Protein AF-A0A835CS14-F1 (afdb_monomer_lite)

Secondary structure (DSSP, 8-state):
-PPPEE--GGGS-HHHHHHHHHTT--TTPEEESEEEETTEEEETT-EEEEEESSTTT-EEEEEEEEEEEETTTTEEEEEEEEEEEEEETTTTEEEEEEEEEEEEEE-TTT-SS-------------HHHHHHTS-HHHHHHHHTTPPPPHHHHHHHHHHHHHIIIIIS----HHHHHHHHHHHHHHTHHHHEEEETTTEEEE-HHHHHHHHHHHHHHHHHHHHHHHHHHHHTTS---------S----B-GGGPBTTTSSPPPPSSHHHHHHHHHHHHHHHHHHHTT--TT-HHHHHHHHHTHHHHHHHHHHTTT---HHHHHHSGGGGSHHHHHHHHHHHHT-S-HHHHHHHHHHHHHHHHHHHHHHHHHHHHHHHTTTPPPPTHHHHHHHHHHHHHHHHHHSTT-SHHHHHHHHHHHHHHHT--HHHHHHHHTT--

Structure (mmCIF, N/CA/C/O backbone):
data_AF-A0A835CS14-F1
#
_entry.id   AF-A0A835CS14-F1
#
loop_
_atom_site.group_PDB
_atom_site.id
_atom_site.type_symbol
_atom_site.label_atom_id
_atom_site.label_alt_id
_atom_site.label_comp_id
_atom_site.label_asym_id
_atom_site.label_entity_id
_atom_site.label_seq_id
_atom_site.pdbx_PDB_ins_code
_atom_site.Cartn_x
_atom_site.Cartn_y
_atom_site.Cartn_z
_atom_site.occupancy
_atom_site.B_iso_or_equiv
_atom_site.auth_seq_id
_atom_site.auth_comp_id
_atom_site.auth_asym_id
_atom_site.auth_atom_id
_atom_site.pdbx_PDB_model_num
ATOM 1 N N . MET A 1 1 ? 41.358 -10.115 -3.025 1.00 55.81 1 MET A N 1
ATOM 2 C CA . MET A 1 1 ? 40.328 -11.143 -2.753 1.00 55.81 1 MET A CA 1
ATOM 3 C C . MET A 1 1 ? 40.765 -11.974 -1.555 1.00 55.81 1 MET A C 1
ATOM 5 O O . MET A 1 1 ? 41.964 -12.142 -1.369 1.00 55.81 1 MET A O 1
ATOM 9 N N . LYS A 1 2 ? 39.826 -12.438 -0.719 1.00 61.75 2 LYS A N 1
ATOM 10 C CA . LYS A 1 2 ? 40.115 -13.439 0.327 1.00 61.75 2 LYS A CA 1
ATOM 11 C C . LYS A 1 2 ? 40.507 -14.769 -0.335 1.00 61.75 2 LYS A C 1
ATOM 13 O O . LYS A 1 2 ? 40.178 -14.979 -1.496 1.00 61.75 2 LYS A O 1
ATOM 18 N N . THR A 1 3 ? 41.212 -15.644 0.377 1.00 78.69 3 THR A N 1
ATOM 19 C CA . THR A 1 3 ? 41.602 -16.968 -0.128 1.00 78.69 3 THR A CA 1
ATOM 20 C C . THR A 1 3 ? 40.363 -17.834 -0.380 1.00 78.69 3 THR A C 1
ATOM 22 O O . THR A 1 3 ? 39.597 -18.108 0.545 1.00 78.69 3 THR A O 1
ATOM 25 N N . GLY A 1 4 ? 40.151 -18.231 -1.638 1.00 83.50 4 GLY A N 1
ATOM 26 C CA . GLY A 1 4 ? 39.124 -19.203 -2.015 1.00 83.50 4 GLY A CA 1
ATOM 27 C C . GLY A 1 4 ? 39.519 -20.610 -1.566 1.00 83.50 4 GLY A C 1
ATOM 28 O O . GLY A 1 4 ? 40.706 -20.914 -1.419 1.00 83.50 4 GLY A O 1
ATOM 29 N N . LYS A 1 5 ? 38.535 -21.473 -1.319 1.00 93.06 5 LYS A N 1
ATOM 30 C CA . LYS A 1 5 ? 38.762 -22.906 -1.075 1.00 93.06 5 LYS A CA 1
ATOM 31 C C . LYS A 1 5 ? 38.276 -23.693 -2.281 1.00 93.06 5 LYS A C 1
ATOM 33 O O . LYS A 1 5 ? 37.323 -23.282 -2.929 1.00 93.06 5 LYS A O 1
ATOM 38 N N . TYR A 1 6 ? 38.893 -24.835 -2.568 1.00 90.25 6 TYR A N 1
ATOM 39 C CA . TYR A 1 6 ? 38.366 -25.727 -3.598 1.00 90.25 6 TYR A CA 1
ATOM 40 C C . TYR A 1 6 ? 36.942 -26.147 -3.245 1.00 90.25 6 TYR A C 1
ATOM 42 O O . TYR A 1 6 ? 36.687 -26.630 -2.136 1.00 90.25 6 TYR A O 1
ATOM 50 N N . PHE A 1 7 ? 36.028 -25.941 -4.190 1.00 90.75 7 PHE A N 1
ATOM 51 C CA . PHE A 1 7 ? 34.631 -26.295 -4.025 1.00 90.75 7 PHE A CA 1
ATOM 52 C C . PHE A 1 7 ? 34.489 -27.807 -3.807 1.00 90.75 7 PHE A C 1
ATOM 54 O O . PHE A 1 7 ? 34.993 -28.623 -4.582 1.00 90.75 7 PHE A O 1
ATOM 61 N N . ASN A 1 8 ? 33.775 -28.189 -2.747 1.00 91.75 8 ASN A N 1
ATOM 62 C CA . ASN A 1 8 ? 33.457 -29.581 -2.456 1.00 91.75 8 ASN A CA 1
ATOM 63 C C . ASN A 1 8 ? 31.952 -29.733 -2.241 1.00 91.75 8 ASN A C 1
ATOM 65 O O . ASN A 1 8 ? 31.429 -29.457 -1.159 1.00 91.75 8 ASN A O 1
ATOM 69 N N . ALA A 1 9 ? 31.267 -30.247 -3.265 1.00 90.06 9 ALA A N 1
ATOM 70 C CA . ALA A 1 9 ? 29.826 -30.472 -3.235 1.00 90.06 9 ALA A CA 1
ATOM 71 C C . ALA A 1 9 ? 29.378 -31.336 -2.042 1.00 90.06 9 ALA A C 1
ATOM 73 O O . ALA A 1 9 ? 28.234 -31.231 -1.607 1.00 90.06 9 ALA A O 1
ATOM 74 N N . ASN A 1 10 ? 30.253 -32.171 -1.466 1.00 90.38 10 ASN A N 1
ATOM 75 C CA . ASN A 1 10 ? 29.872 -33.049 -0.363 1.00 90.38 10 ASN A CA 1
ATOM 76 C C . ASN A 1 10 ? 29.475 -32.322 0.926 1.00 90.38 10 ASN A C 1
ATOM 78 O O . ASN A 1 10 ? 28.762 -32.926 1.728 1.00 90.38 10 ASN A O 1
ATOM 82 N N . ASN A 1 11 ? 29.858 -31.053 1.074 1.00 91.44 11 ASN A N 1
ATOM 83 C CA . ASN A 1 11 ? 29.592 -30.239 2.259 1.00 91.44 11 ASN A CA 1
ATOM 84 C C . ASN A 1 11 ? 28.156 -29.693 2.342 1.00 91.44 11 ASN A C 1
ATOM 86 O O . ASN A 1 11 ? 27.781 -29.149 3.378 1.00 91.44 11 ASN A O 1
ATOM 90 N N . TYR A 1 12 ? 27.355 -29.823 1.281 1.00 92.75 12 TYR A N 1
ATOM 91 C CA . TYR A 1 12 ? 26.005 -29.252 1.215 1.00 92.75 12 TYR A CA 1
ATOM 92 C C . TYR A 1 12 ? 24.905 -30.297 1.396 1.00 92.75 12 TYR A C 1
ATOM 94 O O . TYR A 1 12 ? 25.159 -31.500 1.374 1.00 92.75 12 TYR A O 1
ATOM 102 N N . ASP A 1 13 ? 23.660 -29.853 1.559 1.00 93.38 13 ASP A N 1
ATOM 103 C CA . ASP A 1 13 ? 22.510 -30.753 1.579 1.00 93.38 13 ASP A CA 1
ATOM 104 C C . ASP A 1 13 ? 22.240 -31.390 0.200 1.00 93.38 13 ASP A C 1
ATOM 106 O O . ASP A 1 13 ? 22.765 -30.984 -0.840 1.00 93.38 13 ASP A O 1
ATOM 110 N N . SER A 1 14 ? 21.404 -32.431 0.187 1.00 92.69 14 SER A N 1
ATOM 111 C CA . SER A 1 14 ? 21.110 -33.202 -1.028 1.00 92.69 14 SER A CA 1
ATOM 112 C C . SER A 1 14 ? 20.445 -32.397 -2.156 1.00 92.69 14 SER A C 1
ATOM 114 O O . SER A 1 14 ? 20.657 -32.718 -3.328 1.00 92.69 14 SER A O 1
ATOM 116 N N . LEU A 1 15 ? 19.663 -31.360 -1.834 1.00 89.56 15 LEU A N 1
ATOM 117 C CA . LEU A 1 15 ? 18.958 -30.553 -2.830 1.00 89.56 15 LEU A CA 1
ATOM 118 C C . LEU A 1 15 ? 19.928 -29.591 -3.513 1.00 89.56 15 LEU A C 1
ATOM 120 O O . LEU A 1 15 ? 19.953 -29.521 -4.744 1.00 89.56 15 LEU A O 1
ATOM 124 N N . LEU A 1 16 ? 20.776 -28.923 -2.731 1.00 91.06 16 LEU A N 1
ATOM 125 C CA . LEU A 1 16 ? 21.814 -28.041 -3.247 1.00 91.06 16 LEU A CA 1
ATOM 126 C C . LEU A 1 16 ? 22.858 -28.828 -4.055 1.00 91.06 16 LEU A C 1
ATOM 128 O O . LEU A 1 16 ? 23.212 -28.408 -5.155 1.00 91.06 16 LEU A O 1
ATOM 132 N N . LYS A 1 17 ? 23.262 -30.028 -3.603 1.00 93.00 17 LYS A N 1
ATOM 133 C CA . LYS A 1 17 ? 24.115 -30.939 -4.397 1.00 93.00 17 LYS A CA 1
ATOM 134 C C . LYS A 1 17 ? 23.519 -31.245 -5.768 1.00 93.00 17 LYS A C 1
ATOM 136 O O . LYS A 1 17 ? 24.225 -31.190 -6.773 1.00 93.00 17 LYS A O 1
ATOM 141 N N . LYS A 1 18 ? 22.220 -31.556 -5.822 1.00 91.31 18 LYS A N 1
ATOM 142 C CA . LYS A 1 18 ? 21.520 -31.846 -7.081 1.00 91.31 18 LYS A CA 1
ATOM 143 C C . LYS A 1 18 ? 21.474 -30.620 -7.994 1.00 91.31 18 LYS A C 1
ATOM 145 O O . LYS A 1 18 ? 21.677 -30.757 -9.197 1.00 91.31 18 LYS A O 1
ATOM 150 N N . ALA A 1 19 ? 21.243 -29.432 -7.436 1.00 89.75 19 ALA A N 1
ATOM 151 C CA . ALA A 1 19 ? 21.270 -28.184 -8.193 1.00 89.75 19 ALA A CA 1
ATOM 152 C C . ALA A 1 19 ? 22.665 -27.903 -8.784 1.00 89.75 19 ALA A C 1
ATOM 154 O O . ALA A 1 19 ? 22.772 -27.626 -9.976 1.00 89.75 19 ALA A O 1
ATOM 155 N N . LEU A 1 20 ? 23.724 -28.052 -7.980 1.00 91.25 20 LEU A N 1
ATOM 156 C CA . LEU A 1 20 ? 25.127 -27.885 -8.390 1.00 91.25 20 LEU A CA 1
ATOM 157 C C . LEU A 1 20 ? 25.523 -28.865 -9.504 1.00 91.25 20 LEU A C 1
ATOM 159 O O . LEU A 1 20 ? 26.150 -28.462 -10.483 1.00 91.25 20 LEU A O 1
ATOM 163 N N . ALA A 1 21 ? 25.093 -30.125 -9.401 1.00 89.38 21 ALA A N 1
ATOM 164 C CA . ALA A 1 21 ? 25.312 -31.128 -10.441 1.00 89.38 21 ALA A CA 1
ATOM 165 C C . ALA A 1 21 ? 24.578 -30.786 -11.750 1.00 89.38 21 ALA A C 1
ATOM 167 O O . ALA A 1 21 ? 25.162 -30.890 -12.828 1.00 89.38 21 ALA A O 1
ATOM 168 N N . ASN A 1 22 ? 23.322 -30.334 -11.669 1.00 87.38 22 ASN A N 1
ATOM 169 C CA . ASN A 1 22 ? 22.537 -29.944 -12.846 1.00 87.38 22 ASN A CA 1
ATOM 170 C C . ASN A 1 22 ? 23.137 -28.740 -13.586 1.00 87.38 22 ASN A C 1
ATOM 172 O O . ASN A 1 22 ? 23.035 -28.667 -14.807 1.00 87.38 22 ASN A O 1
ATOM 176 N N . ALA A 1 23 ? 23.765 -27.814 -12.861 1.00 84.44 23 ALA A N 1
ATOM 177 C CA . ALA A 1 23 ? 24.452 -26.661 -13.437 1.00 84.44 23 ALA A CA 1
ATOM 178 C C . ALA A 1 23 ? 25.873 -26.970 -13.934 1.00 84.44 23 ALA A C 1
ATOM 180 O O . ALA A 1 23 ? 26.571 -26.056 -14.364 1.00 84.44 23 ALA A O 1
ATOM 181 N N . GLN A 1 24 ? 26.301 -28.238 -13.875 1.00 90.38 24 GLN A N 1
ATOM 182 C CA . GLN A 1 24 ? 27.620 -28.690 -14.325 1.00 90.38 24 GLN A CA 1
ATOM 183 C C . GLN A 1 24 ? 28.781 -27.938 -13.653 1.00 90.38 24 GLN A C 1
ATOM 185 O O . GLN A 1 24 ? 29.831 -27.729 -14.259 1.00 90.38 24 GLN A O 1
ATOM 190 N N . VAL A 1 25 ? 28.612 -27.545 -12.384 1.00 88.25 25 VAL A N 1
ATOM 191 C CA . VAL A 1 25 ? 29.690 -26.920 -11.609 1.00 88.25 25 VAL A CA 1
ATOM 192 C C . VAL A 1 25 ? 30.815 -27.938 -11.437 1.00 88.25 25 VAL A C 1
ATOM 194 O O . VAL A 1 25 ? 30.657 -28.954 -10.757 1.00 88.25 25 VAL A O 1
ATOM 197 N N . SER A 1 26 ? 31.951 -27.675 -12.080 1.00 87.19 26 SER A N 1
ATOM 198 C CA . SER A 1 26 ? 33.126 -28.539 -12.010 1.00 87.19 26 SER A CA 1
ATOM 199 C C . SER A 1 26 ? 33.902 -28.320 -10.708 1.00 87.19 26 SER A C 1
ATOM 201 O O . SER A 1 26 ? 33.758 -27.305 -10.026 1.00 87.19 26 SER A O 1
ATOM 203 N N . SER A 1 27 ? 34.793 -29.254 -10.374 1.00 86.94 27 SER A N 1
ATOM 204 C CA . SER A 1 27 ? 35.719 -29.116 -9.242 1.00 86.94 27 SER A CA 1
ATOM 205 C C . SER A 1 27 ? 36.772 -28.013 -9.428 1.00 86.94 27 SER A C 1
ATOM 207 O O . SER A 1 27 ? 37.575 -27.796 -8.526 1.00 86.94 27 SER A O 1
ATOM 209 N N . LEU A 1 28 ? 36.804 -27.349 -10.592 1.00 88.75 28 LEU A N 1
ATOM 210 C CA . LEU A 1 28 ? 37.708 -26.230 -10.877 1.00 88.75 28 LEU A CA 1
ATOM 211 C C . LEU A 1 28 ? 37.205 -24.907 -10.288 1.00 88.75 28 LEU A C 1
ATOM 213 O O . LEU A 1 28 ? 37.967 -23.948 -10.218 1.00 88.75 28 LEU A O 1
ATOM 217 N N . TYR A 1 29 ? 35.942 -24.845 -9.859 1.00 93.44 29 TYR A N 1
ATOM 218 C CA . TYR A 1 29 ? 35.426 -23.670 -9.173 1.00 93.44 29 TYR A CA 1
ATOM 219 C C . TYR A 1 29 ? 36.038 -23.546 -7.771 1.00 93.44 29 TYR A C 1
ATOM 221 O O . TYR A 1 29 ? 36.139 -24.510 -7.006 1.00 93.44 29 TYR A O 1
ATOM 229 N N . LEU A 1 30 ? 36.409 -22.321 -7.418 1.00 94.81 30 LEU A N 1
ATOM 230 C CA . LEU A 1 30 ? 36.797 -21.931 -6.073 1.00 94.81 30 LEU A CA 1
ATOM 231 C C . LEU A 1 30 ? 35.585 -21.328 -5.360 1.00 94.81 30 LEU A C 1
ATOM 233 O O . LEU A 1 30 ? 34.886 -20.473 -5.902 1.00 94.81 30 LEU A O 1
ATOM 237 N N . GLU A 1 31 ? 35.336 -21.779 -4.138 1.00 95.38 31 GLU A N 1
ATOM 238 C CA . GLU A 1 31 ? 34.296 -21.264 -3.258 1.00 95.38 31 GLU A CA 1
ATOM 239 C C . GLU A 1 31 ? 34.829 -20.097 -2.421 1.00 95.38 31 GLU A C 1
ATOM 241 O O . GLU A 1 31 ? 35.908 -20.173 -1.817 1.00 95.38 31 GLU A O 1
ATOM 246 N N . TYR A 1 32 ? 34.036 -19.028 -2.347 1.00 94.94 32 TYR A N 1
ATOM 247 C CA . TYR A 1 32 ? 34.332 -17.834 -1.566 1.00 94.94 32 TYR A CA 1
ATOM 248 C C . TYR A 1 32 ? 33.208 -17.545 -0.573 1.00 94.94 32 TYR A C 1
ATOM 250 O O . TYR A 1 32 ? 32.029 -17.680 -0.878 1.00 94.94 32 TYR A O 1
ATOM 258 N N . ASN A 1 33 ? 33.567 -17.044 0.609 1.00 92.94 33 ASN A N 1
ATOM 259 C CA . ASN A 1 33 ? 32.577 -16.539 1.568 1.00 92.94 33 ASN A CA 1
ATOM 260 C C . ASN A 1 33 ? 32.047 -15.146 1.179 1.00 92.94 33 ASN A C 1
ATOM 262 O O . ASN A 1 33 ? 31.011 -14.712 1.681 1.00 92.94 33 ASN A O 1
ATOM 266 N N . GLU A 1 34 ? 32.800 -14.417 0.351 1.00 93.56 34 GLU A N 1
ATOM 267 C CA . GLU A 1 34 ? 32.541 -13.030 -0.030 1.00 93.56 34 GLU A CA 1
ATOM 268 C C . GLU A 1 34 ? 33.172 -12.727 -1.397 1.00 93.56 34 GLU A C 1
ATOM 270 O O . GLU A 1 34 ? 34.352 -13.029 -1.600 1.00 93.56 34 GLU A O 1
ATOM 275 N N . ILE A 1 35 ? 32.419 -12.098 -2.303 1.00 89.50 35 ILE A N 1
ATOM 276 C CA . ILE A 1 35 ? 32.904 -11.608 -3.604 1.00 89.50 35 ILE A CA 1
ATOM 277 C C . ILE A 1 35 ? 32.559 -10.120 -3.736 1.00 89.50 35 ILE A C 1
ATOM 279 O O . ILE A 1 35 ? 31.466 -9.690 -3.372 1.00 89.50 35 ILE A O 1
ATOM 283 N N . LEU A 1 36 ? 33.499 -9.328 -4.260 1.00 87.19 36 LEU A N 1
ATOM 284 C CA . LEU A 1 36 ? 33.309 -7.906 -4.544 1.00 87.19 36 LEU A CA 1
ATOM 285 C C . LEU A 1 36 ? 33.027 -7.716 -6.036 1.00 87.19 36 LEU A C 1
ATOM 287 O O . LEU A 1 36 ? 33.868 -8.060 -6.863 1.00 87.19 36 LEU A O 1
ATOM 291 N N . ILE A 1 37 ? 31.879 -7.138 -6.381 1.00 81.56 37 ILE A N 1
ATOM 292 C CA . ILE A 1 37 ? 31.452 -6.948 -7.772 1.00 81.56 37 ILE A CA 1
ATOM 293 C C . ILE A 1 37 ? 31.022 -5.501 -7.946 1.00 81.56 37 ILE A C 1
ATOM 295 O O . ILE A 1 37 ? 30.124 -5.025 -7.254 1.00 81.56 37 ILE A O 1
ATOM 299 N N . LYS A 1 38 ? 31.701 -4.777 -8.844 1.00 82.00 38 LYS A N 1
ATOM 300 C CA . LYS A 1 38 ? 31.489 -3.333 -9.073 1.00 82.00 38 LYS A CA 1
ATOM 301 C C . LYS A 1 38 ? 31.509 -2.506 -7.771 1.00 82.00 38 LYS A C 1
ATOM 303 O O . LYS A 1 38 ? 30.752 -1.555 -7.616 1.00 82.00 38 LYS A O 1
ATOM 308 N N . GLY A 1 39 ? 32.363 -2.889 -6.819 1.00 84.00 39 GLY A N 1
ATOM 309 C CA . GLY A 1 39 ? 32.495 -2.221 -5.519 1.00 84.00 39 GLY A CA 1
ATOM 310 C C . GLY A 1 39 ? 31.443 -2.603 -4.471 1.00 84.00 39 GLY A C 1
ATOM 311 O O . GLY A 1 39 ? 31.535 -2.132 -3.341 1.00 84.00 39 GLY A O 1
ATOM 312 N N . ILE A 1 40 ? 30.485 -3.475 -4.800 1.00 84.06 40 ILE A N 1
ATOM 313 C CA . ILE A 1 40 ? 29.498 -4.005 -3.853 1.00 84.06 40 ILE A CA 1
ATOM 314 C C . ILE A 1 40 ? 29.974 -5.366 -3.356 1.00 84.06 40 ILE A C 1
ATOM 316 O O . ILE A 1 40 ? 30.354 -6.225 -4.153 1.00 84.06 40 ILE A O 1
ATOM 320 N N . SER A 1 41 ? 29.978 -5.552 -2.037 1.00 90.19 41 SER A N 1
ATOM 321 C CA . SER A 1 41 ? 30.357 -6.824 -1.426 1.00 90.19 41 SER A CA 1
ATOM 322 C C . SER A 1 41 ? 29.138 -7.713 -1.237 1.00 90.19 41 SER A C 1
ATOM 324 O O . SER A 1 41 ? 28.148 -7.273 -0.657 1.00 90.19 41 SER A O 1
ATOM 326 N N . TYR A 1 42 ? 29.234 -8.954 -1.702 1.00 90.25 42 TYR A N 1
ATOM 327 C CA . TYR A 1 42 ? 28.202 -9.975 -1.566 1.00 90.25 42 TYR A CA 1
ATOM 328 C C . TYR A 1 42 ? 28.748 -11.138 -0.755 1.00 90.25 42 TYR A C 1
ATOM 330 O O . TYR A 1 42 ? 29.817 -11.663 -1.073 1.00 90.25 42 TYR A O 1
ATOM 338 N N . ARG A 1 43 ? 28.021 -11.548 0.281 1.00 93.81 43 ARG A N 1
ATOM 339 C CA . ARG A 1 43 ? 28.403 -12.618 1.204 1.00 93.81 43 ARG A CA 1
ATOM 340 C C . ARG A 1 43 ? 27.411 -13.763 1.164 1.00 93.81 43 ARG A C 1
ATOM 342 O O . ARG A 1 43 ? 26.222 -13.589 0.908 1.00 93.81 43 ARG A O 1
ATOM 349 N N . GLN A 1 44 ? 27.903 -14.953 1.480 1.00 93.19 44 GLN A N 1
ATOM 350 C CA . GLN A 1 44 ? 27.029 -16.086 1.748 1.00 93.19 44 GLN A CA 1
ATOM 351 C C . GLN A 1 44 ? 26.040 -15.731 2.871 1.00 93.19 44 GLN A C 1
ATOM 353 O O . GLN A 1 44 ? 26.433 -15.250 3.933 1.00 93.19 44 GLN A O 1
ATOM 358 N N . GLY A 1 45 ? 24.754 -15.972 2.629 1.00 90.44 45 GLY A N 1
ATOM 359 C CA . GLY A 1 45 ? 23.653 -15.619 3.519 1.00 90.44 45 GLY A CA 1
ATOM 360 C C . GLY A 1 45 ? 22.951 -14.301 3.188 1.00 90.44 45 GLY A C 1
ATOM 361 O O . GLY A 1 45 ? 21.834 -14.113 3.671 1.00 90.44 45 GLY A O 1
ATOM 362 N N . ASP A 1 46 ? 23.540 -13.439 2.354 1.00 89.81 46 ASP A N 1
ATOM 363 C CA . ASP A 1 46 ? 22.896 -12.193 1.935 1.00 89.81 46 ASP A CA 1
ATOM 364 C C . ASP A 1 46 ? 21.637 -12.472 1.103 1.00 89.81 46 ASP A C 1
ATOM 366 O O . ASP A 1 46 ? 21.540 -13.472 0.384 1.00 89.81 46 ASP A O 1
ATOM 370 N N . ALA A 1 47 ? 20.663 -11.567 1.198 1.00 88.88 47 ALA A N 1
ATOM 371 C CA . ALA A 1 47 ? 19.448 -11.600 0.396 1.00 88.88 47 ALA A CA 1
ATOM 372 C C . ALA A 1 47 ? 19.598 -10.732 -0.861 1.00 88.88 47 ALA A C 1
ATOM 374 O O . ALA A 1 47 ? 20.190 -9.654 -0.833 1.00 88.88 47 ALA A O 1
ATOM 375 N N . LEU A 1 48 ? 19.013 -11.192 -1.961 1.00 87.25 48 LEU A N 1
ATOM 376 C CA . LEU A 1 48 ? 19.082 -10.585 -3.283 1.00 87.25 48 LEU A CA 1
ATOM 377 C C . LEU A 1 48 ? 17.705 -10.583 -3.934 1.00 87.25 48 LEU A C 1
ATOM 379 O O . LEU A 1 48 ? 16.911 -11.497 -3.728 1.00 87.25 48 LEU A O 1
ATOM 383 N N . ILE A 1 49 ? 17.441 -9.607 -4.794 1.00 84.69 49 ILE A N 1
ATOM 384 C CA . ILE A 1 49 ? 16.282 -9.660 -5.689 1.00 84.69 49 ILE A CA 1
ATOM 385 C C . ILE A 1 49 ? 16.707 -10.431 -6.941 1.00 84.69 49 ILE A C 1
ATOM 387 O O . ILE A 1 49 ? 17.568 -9.970 -7.682 1.00 84.69 49 ILE A O 1
ATOM 391 N N . VAL A 1 50 ? 16.124 -11.611 -7.155 1.00 83.75 50 VAL A N 1
ATOM 392 C CA . VAL A 1 50 ? 16.504 -12.542 -8.236 1.00 83.75 50 VAL A CA 1
ATOM 393 C C . VAL A 1 50 ? 15.782 -12.205 -9.528 1.00 83.75 50 VAL A C 1
ATOM 395 O O . VAL A 1 50 ? 16.385 -12.131 -10.592 1.00 83.75 50 VAL A O 1
ATOM 398 N N . SER A 1 51 ? 14.475 -11.976 -9.438 1.00 79.12 51 SER A N 1
ATOM 399 C CA . SER A 1 51 ? 13.665 -11.577 -10.580 1.00 79.12 51 SER A CA 1
ATOM 400 C C . SER A 1 51 ? 12.507 -10.726 -10.119 1.00 79.12 51 SER A C 1
ATOM 402 O O . SER A 1 51 ? 12.039 -10.836 -8.983 1.00 79.12 51 SER A O 1
ATOM 404 N N . HIS A 1 52 ? 11.999 -9.925 -11.034 1.00 70.75 52 HIS A N 1
ATOM 405 C CA . HIS A 1 52 ? 10.927 -9.009 -10.749 1.00 70.75 52 HIS A CA 1
ATOM 406 C C . HIS A 1 52 ? 10.076 -8.873 -12.010 1.00 70.75 52 HIS A C 1
ATOM 408 O O . HIS A 1 52 ? 10.513 -8.310 -13.011 1.00 70.75 52 HIS A O 1
ATOM 414 N N . GLU A 1 53 ? 8.911 -9.520 -11.988 1.00 59.41 53 GLU A N 1
ATOM 415 C CA . GLU A 1 53 ? 8.027 -9.590 -13.159 1.00 59.41 53 GLU A CA 1
ATOM 416 C C . GLU A 1 53 ? 7.090 -8.369 -13.209 1.00 59.41 53 GLU A C 1
ATOM 418 O O . GLU A 1 53 ? 6.818 -7.865 -14.294 1.00 59.41 53 GLU A O 1
ATOM 423 N N . ASP A 1 54 ? 6.716 -7.809 -12.046 1.00 57.06 54 ASP A N 1
ATOM 424 C CA . ASP A 1 54 ? 5.878 -6.610 -11.915 1.00 57.06 54 ASP A CA 1
ATOM 425 C C . ASP A 1 54 ? 6.227 -5.793 -10.652 1.00 57.06 54 ASP A C 1
ATOM 427 O O . ASP A 1 54 ? 6.292 -6.346 -9.552 1.00 57.06 54 ASP A O 1
ATOM 431 N N . TYR A 1 55 ? 6.373 -4.457 -10.788 1.00 50.12 55 TYR A N 1
ATOM 432 C CA . TYR A 1 55 ? 6.822 -3.467 -9.761 1.00 50.12 55 TYR A CA 1
ATOM 433 C C . TYR A 1 55 ? 6.148 -3.476 -8.404 1.00 50.12 55 TYR A C 1
ATOM 435 O O . TYR A 1 55 ? 6.647 -2.811 -7.498 1.00 50.12 55 TYR A O 1
ATOM 443 N N . GLN A 1 56 ? 5.089 -4.251 -8.226 1.00 54.56 56 GLN A N 1
ATOM 444 C CA . GLN A 1 56 ? 4.302 -4.211 -7.006 1.00 54.56 56 GLN A CA 1
ATOM 445 C C . GLN A 1 56 ? 3.917 -5.582 -6.445 1.00 54.56 56 GLN A C 1
ATOM 447 O O . GLN A 1 56 ? 3.506 -5.622 -5.289 1.00 54.56 56 GLN A O 1
ATOM 452 N N . TYR A 1 57 ? 4.071 -6.686 -7.190 1.00 55.00 57 TYR A N 1
ATOM 453 C CA . TYR A 1 57 ? 3.366 -7.927 -6.835 1.00 55.00 57 TYR A CA 1
ATOM 454 C C . TYR A 1 57 ? 4.248 -9.171 -6.768 1.00 55.00 57 TYR A C 1
ATOM 456 O O . TYR A 1 57 ? 4.158 -9.902 -5.788 1.00 55.00 57 TYR A O 1
ATOM 464 N N . ASN A 1 58 ? 5.151 -9.369 -7.734 1.00 64.62 58 ASN A N 1
ATOM 465 C CA . ASN A 1 58 ? 5.892 -10.626 -7.877 1.00 64.62 58 ASN A CA 1
ATOM 466 C C . ASN A 1 58 ? 7.402 -10.379 -7.863 1.00 64.62 58 ASN A C 1
ATOM 468 O O . ASN A 1 58 ? 8.081 -10.438 -8.893 1.00 64.62 58 ASN A O 1
ATOM 472 N N . ILE A 1 59 ? 7.926 -10.073 -6.675 1.00 75.81 59 ILE A N 1
ATOM 473 C CA . ILE A 1 59 ? 9.371 -10.038 -6.437 1.00 75.81 59 ILE A CA 1
ATOM 474 C C . ILE A 1 59 ? 9.800 -11.446 -6.029 1.00 75.81 59 ILE A C 1
ATOM 476 O O . ILE A 1 59 ? 9.221 -12.033 -5.119 1.00 75.81 59 ILE A O 1
ATOM 480 N N . LYS A 1 60 ? 10.821 -12.001 -6.676 1.00 82.19 60 LYS A N 1
ATOM 481 C CA . LYS A 1 60 ? 11.485 -13.211 -6.184 1.00 82.19 60 LYS A CA 1
ATOM 482 C C . LYS A 1 60 ? 12.726 -12.782 -5.427 1.00 82.19 60 LYS A C 1
ATOM 484 O O . LYS A 1 60 ? 13.584 -12.096 -5.987 1.00 82.19 60 LYS A O 1
ATOM 489 N N . VAL A 1 61 ? 12.801 -13.159 -4.158 1.00 87.81 61 VAL A N 1
ATOM 490 C CA . VAL A 1 61 ? 13.959 -12.887 -3.306 1.00 87.81 61 VAL A CA 1
ATOM 491 C C . VAL A 1 61 ? 14.736 -14.182 -3.153 1.00 87.81 61 VAL A C 1
ATOM 493 O O . VAL A 1 61 ? 14.156 -15.241 -2.929 1.00 87.81 61 VAL A O 1
ATOM 496 N N . GLY A 1 62 ? 16.047 -14.100 -3.323 1.00 90.38 62 GLY A N 1
ATOM 497 C CA . GLY A 1 62 ? 16.965 -15.218 -3.219 1.00 90.38 62 GLY A CA 1
ATOM 498 C C . GLY A 1 62 ? 17.952 -15.000 -2.090 1.00 90.38 62 GLY A C 1
ATOM 499 O O . GLY A 1 62 ? 18.443 -13.890 -1.914 1.00 90.38 62 GLY A O 1
ATOM 500 N N . LYS A 1 63 ? 18.271 -16.050 -1.341 1.00 93.25 63 LYS A N 1
ATOM 501 C CA . LYS A 1 63 ? 19.369 -16.037 -0.370 1.00 93.25 63 LYS A CA 1
ATOM 502 C C . LYS A 1 63 ? 20.614 -16.646 -1.004 1.00 93.25 63 LYS A C 1
ATOM 504 O O . LYS A 1 63 ? 20.530 -17.740 -1.555 1.00 93.25 63 LYS A O 1
ATOM 509 N N . ILE A 1 64 ? 21.763 -15.975 -0.926 1.00 94.25 64 ILE A N 1
ATOM 510 C CA . ILE A 1 64 ? 23.033 -16.503 -1.441 1.00 94.25 64 ILE A CA 1
ATOM 511 C C . ILE A 1 64 ? 23.449 -17.707 -0.604 1.00 94.25 64 ILE A C 1
ATOM 513 O O . ILE A 1 64 ? 23.759 -17.571 0.578 1.00 94.25 64 ILE A O 1
ATOM 517 N N . MET A 1 65 ? 23.502 -18.879 -1.225 1.00 95.69 65 MET A N 1
ATOM 518 C CA . MET A 1 65 ? 23.926 -20.109 -0.563 1.00 95.69 65 MET A CA 1
ATOM 519 C C . MET A 1 65 ? 25.377 -20.444 -0.850 1.00 95.69 65 MET A C 1
ATOM 521 O O . MET A 1 65 ? 26.056 -20.930 0.047 1.00 95.69 65 MET A O 1
ATOM 525 N N . VAL A 1 66 ? 25.855 -20.181 -2.067 1.00 95.38 66 VAL A N 1
ATOM 526 C CA . VAL A 1 66 ? 27.242 -20.445 -2.469 1.00 95.38 66 VAL A CA 1
ATOM 527 C C . VAL A 1 66 ? 27.692 -19.379 -3.461 1.00 95.38 66 VAL A C 1
ATOM 529 O O . VAL A 1 66 ? 26.936 -19.020 -4.365 1.00 95.38 66 VAL A O 1
ATOM 532 N N . LEU A 1 67 ? 28.922 -18.895 -3.301 1.00 95.44 67 LEU A N 1
ATOM 533 C CA . LEU A 1 67 ? 29.597 -18.024 -4.259 1.00 95.44 67 LEU A CA 1
ATOM 534 C C . LEU A 1 67 ? 30.789 -18.777 -4.842 1.00 95.44 67 LEU A C 1
ATOM 536 O O . LEU A 1 67 ? 31.658 -19.244 -4.105 1.00 95.44 67 LEU A O 1
ATOM 540 N N . LEU A 1 68 ? 30.809 -18.899 -6.161 1.00 94.94 68 LEU A N 1
ATOM 541 C CA . LEU A 1 68 ? 31.777 -19.687 -6.905 1.00 94.94 68 LEU A CA 1
ATOM 542 C C . LEU A 1 68 ? 32.482 -18.804 -7.930 1.00 94.94 68 LEU A C 1
ATOM 544 O O . LEU A 1 68 ? 31.849 -17.957 -8.557 1.00 94.94 68 LEU A O 1
ATOM 548 N N . TYR A 1 69 ? 33.773 -19.031 -8.135 1.00 93.94 69 TYR A N 1
ATOM 549 C CA . TYR A 1 69 ? 34.544 -18.388 -9.194 1.00 93.94 69 TYR A CA 1
ATOM 550 C C . TYR A 1 69 ? 35.379 -19.421 -9.946 1.00 93.94 69 TYR A C 1
ATOM 552 O O . TYR A 1 69 ? 36.049 -20.251 -9.331 1.00 93.94 69 TYR A O 1
ATOM 560 N N . ASN A 1 70 ? 35.318 -19.382 -11.271 1.00 93.19 70 ASN A N 1
ATOM 561 C CA . ASN A 1 70 ? 36.143 -20.187 -12.158 1.00 93.19 70 ASN A CA 1
ATOM 562 C C . ASN A 1 70 ? 37.216 -19.295 -12.780 1.00 93.19 70 ASN A C 1
ATOM 564 O O . ASN A 1 70 ? 36.910 -18.477 -13.645 1.00 93.19 70 ASN A O 1
ATOM 568 N N . GLU A 1 71 ? 38.466 -19.488 -12.359 1.00 90.00 71 GLU A N 1
ATOM 569 C CA . GLU A 1 71 ? 39.621 -18.725 -12.850 1.00 90.00 71 GLU A CA 1
ATOM 570 C C . GLU A 1 71 ? 39.869 -18.920 -14.352 1.00 90.00 71 GLU A C 1
ATOM 572 O O . GLU A 1 71 ? 40.351 -18.012 -15.019 1.00 90.00 71 GLU A O 1
ATOM 577 N N . THR A 1 72 ? 39.533 -20.092 -14.904 1.00 90.88 72 THR A N 1
ATOM 578 C CA . THR A 1 72 ? 39.787 -20.400 -16.323 1.00 90.88 72 THR A CA 1
ATOM 579 C C . THR A 1 72 ? 38.803 -19.680 -17.244 1.00 90.88 72 THR A C 1
ATOM 581 O O . THR A 1 72 ? 39.168 -19.268 -18.340 1.00 90.88 72 THR A O 1
ATOM 584 N N . GLU A 1 73 ? 37.554 -19.533 -16.799 1.00 90.50 73 GLU A N 1
ATOM 585 C CA . GLU A 1 73 ? 36.473 -18.886 -17.557 1.00 90.50 73 GLU A CA 1
ATOM 586 C C . GLU A 1 73 ? 36.270 -17.413 -17.166 1.00 90.50 73 GLU A C 1
ATOM 588 O O . GLU A 1 73 ? 35.395 -16.758 -17.724 1.00 90.50 73 GLU A O 1
ATOM 593 N N . ASP A 1 74 ? 37.031 -16.915 -16.184 1.00 89.88 74 ASP A N 1
ATOM 594 C CA . ASP A 1 74 ? 36.809 -15.636 -15.492 1.00 89.88 74 ASP A CA 1
ATOM 595 C C . ASP A 1 74 ? 35.347 -15.449 -15.044 1.00 89.88 74 ASP A C 1
ATOM 597 O O . ASP A 1 74 ? 34.745 -14.379 -15.154 1.00 89.88 74 ASP A O 1
ATOM 601 N N . LYS A 1 75 ? 34.739 -16.537 -14.549 1.00 90.38 75 LYS A N 1
ATOM 602 C CA . LYS A 1 75 ? 33.297 -16.609 -14.308 1.00 90.38 75 LYS A CA 1
ATOM 603 C C . LYS A 1 75 ? 32.940 -16.677 -12.832 1.00 90.38 75 LYS A C 1
ATOM 605 O O . LYS A 1 75 ? 33.236 -17.663 -12.165 1.00 90.38 75 LYS A O 1
ATOM 610 N N . SER A 1 76 ? 32.241 -15.658 -12.332 1.00 90.62 76 SER A N 1
ATOM 611 C CA . SER A 1 76 ? 31.630 -15.628 -10.997 1.00 90.62 76 SER A CA 1
ATOM 612 C C . SER A 1 76 ? 30.166 -16.062 -11.053 1.00 90.62 76 SER A C 1
ATOM 614 O O . SER A 1 76 ? 29.360 -15.450 -11.752 1.00 90.62 76 SER A O 1
ATOM 616 N N . VAL A 1 77 ? 29.803 -17.082 -10.280 1.00 91.75 77 VAL A N 1
ATOM 617 C CA . VAL A 1 77 ? 28.446 -17.633 -10.207 1.00 91.75 77 VAL A CA 1
ATOM 618 C C . VAL A 1 77 ? 27.974 -17.649 -8.760 1.00 91.75 77 VAL A C 1
ATOM 620 O O . VAL A 1 77 ? 28.689 -18.086 -7.861 1.00 91.75 77 VAL A O 1
ATOM 623 N N . ALA A 1 78 ? 26.742 -17.211 -8.534 1.00 93.00 78 ALA A N 1
ATOM 624 C CA . ALA A 1 78 ? 26.075 -17.336 -7.250 1.00 93.00 78 ALA A CA 1
ATOM 625 C C . ALA A 1 78 ? 24.932 -18.339 -7.338 1.00 93.00 78 ALA A C 1
ATOM 627 O O . ALA A 1 78 ? 24.088 -18.261 -8.231 1.00 93.00 78 ALA A O 1
ATOM 628 N N . VAL A 1 79 ? 24.886 -19.258 -6.379 1.00 93.62 79 VAL A N 1
ATOM 629 C CA . VAL A 1 79 ? 23.762 -20.177 -6.213 1.00 93.62 79 VAL A CA 1
ATOM 630 C C . VAL A 1 79 ? 22.846 -19.601 -5.153 1.00 93.62 79 VAL A C 1
ATOM 632 O O . VAL A 1 79 ? 23.249 -19.449 -3.997 1.00 93.62 79 VAL A O 1
ATOM 635 N N . VAL A 1 80 ? 21.624 -19.260 -5.551 1.00 93.38 80 VAL A N 1
ATOM 636 C CA . VAL A 1 80 ? 20.637 -18.637 -4.670 1.00 93.38 80 VAL A CA 1
ATOM 637 C C . VAL A 1 80 ? 19.480 -19.580 -4.382 1.00 93.38 80 VAL A C 1
ATOM 639 O O . VAL A 1 80 ? 18.976 -20.263 -5.271 1.00 93.38 80 VAL A O 1
ATOM 642 N N . GLU A 1 81 ? 19.045 -19.610 -3.131 1.00 93.44 81 GLU A N 1
ATOM 643 C CA . GLU A 1 81 ? 17.798 -20.243 -2.714 1.00 93.44 81 GLU A CA 1
ATOM 644 C C . GLU A 1 81 ? 16.655 -19.257 -2.953 1.00 93.44 81 GLU A C 1
ATOM 646 O O . GLU A 1 81 ? 16.589 -18.226 -2.285 1.00 93.44 81 GLU A O 1
ATOM 651 N N . VAL A 1 82 ? 15.800 -19.527 -3.941 1.00 90.00 82 VAL A N 1
ATOM 652 C CA . VAL A 1 82 ? 14.733 -18.615 -4.369 1.00 90.00 82 VAL A CA 1
ATOM 653 C C . VAL A 1 82 ? 13.466 -18.885 -3.578 1.00 90.00 82 VAL A C 1
ATOM 655 O O . VAL A 1 82 ? 12.942 -20.000 -3.583 1.00 90.00 82 VAL A O 1
ATOM 658 N N . PHE A 1 83 ? 12.935 -17.834 -2.970 1.00 87.31 83 PHE A N 1
ATOM 659 C CA . PHE A 1 83 ? 11.681 -17.848 -2.237 1.00 87.31 83 PHE A CA 1
ATOM 660 C C . PHE A 1 83 ? 10.602 -17.114 -3.025 1.00 87.31 83 PHE A C 1
ATOM 662 O O . PHE A 1 83 ? 10.852 -16.088 -3.671 1.00 87.31 83 PHE A O 1
ATOM 669 N N . GLU A 1 84 ? 9.380 -17.628 -2.940 1.00 82.25 84 GLU A N 1
ATOM 670 C CA . GLU A 1 84 ? 8.206 -16.842 -3.297 1.00 82.25 84 GLU A CA 1
ATOM 671 C C . GLU A 1 84 ? 8.090 -15.669 -2.319 1.00 82.25 84 GLU A C 1
ATOM 673 O O . GLU A 1 84 ? 8.322 -15.843 -1.122 1.00 82.25 84 GLU A O 1
ATOM 678 N N . THR A 1 85 ? 7.755 -14.470 -2.795 1.00 77.56 85 THR A N 1
ATOM 679 C CA . THR A 1 85 ? 7.391 -13.382 -1.881 1.00 77.56 85 THR A CA 1
ATOM 680 C C . THR A 1 85 ? 5.997 -12.890 -2.188 1.00 77.56 85 THR A C 1
ATOM 682 O O . THR A 1 85 ? 5.648 -12.657 -3.342 1.00 77.56 85 THR A O 1
ATOM 685 N N . SER A 1 86 ? 5.203 -12.718 -1.136 1.00 72.56 86 SER A N 1
ATOM 686 C CA . SER A 1 86 ? 3.917 -12.039 -1.218 1.00 72.56 86 SER A CA 1
ATOM 687 C C . SER A 1 86 ? 4.097 -10.613 -0.707 1.00 72.56 86 SER A C 1
ATOM 689 O O . SER A 1 86 ? 4.533 -10.410 0.433 1.00 72.56 86 SER A O 1
ATOM 691 N N . CYS A 1 87 ? 3.783 -9.630 -1.548 1.00 56.59 87 CYS A N 1
ATOM 692 C CA . CYS A 1 87 ? 3.766 -8.223 -1.166 1.00 56.59 87 CYS A CA 1
ATOM 693 C C . CYS A 1 87 ? 2.415 -7.875 -0.533 1.00 56.59 87 CYS A C 1
ATOM 695 O O . CYS A 1 87 ? 1.384 -7.913 -1.204 1.00 56.59 87 CYS A O 1
ATOM 697 N N . ASP A 1 88 ? 2.420 -7.504 0.746 1.00 58.16 88 ASP A N 1
ATOM 698 C CA . ASP A 1 88 ? 1.274 -6.846 1.365 1.00 58.16 88 ASP A CA 1
ATOM 699 C C . ASP A 1 88 ? 1.344 -5.347 1.043 1.00 58.16 88 ASP A C 1
ATOM 701 O O . ASP A 1 88 ? 2.111 -4.591 1.646 1.00 58.16 88 ASP A O 1
ATOM 705 N N . LEU A 1 89 ? 0.555 -4.914 0.058 1.00 44.41 89 LEU A N 1
ATOM 706 C CA . LEU A 1 89 ? 0.517 -3.525 -0.414 1.00 44.41 89 LEU A CA 1
ATOM 707 C C . LEU A 1 89 ? 0.095 -2.530 0.664 1.00 44.41 89 LEU A C 1
ATOM 709 O O . LEU A 1 89 ? 0.542 -1.381 0.637 1.00 44.41 89 LEU A O 1
ATOM 713 N N . ALA A 1 90 ? -0.795 -2.948 1.566 1.00 40.28 90 ALA A N 1
ATOM 714 C CA . ALA A 1 90 ? -1.333 -2.077 2.598 1.00 40.28 90 ALA A CA 1
ATOM 715 C C . ALA A 1 90 ? -0.249 -1.773 3.636 1.00 40.28 90 ALA A C 1
ATOM 717 O O . ALA A 1 90 ? -0.102 -0.629 4.066 1.00 40.28 90 ALA A O 1
ATOM 718 N N . ARG A 1 91 ? 0.572 -2.778 3.964 1.00 42.22 91 ARG A N 1
ATOM 719 C CA . ARG A 1 91 ? 1.640 -2.663 4.968 1.00 42.22 91 ARG A CA 1
ATOM 720 C C . ARG A 1 91 ? 3.014 -2.331 4.382 1.00 42.22 91 ARG A C 1
ATOM 722 O O . ARG A 1 91 ? 3.906 -1.943 5.131 1.00 42.22 91 ARG A O 1
ATOM 729 N N . ARG A 1 92 ? 3.194 -2.449 3.060 1.00 51.59 92 ARG A N 1
ATOM 730 C CA . ARG A 1 92 ? 4.494 -2.380 2.355 1.00 51.59 92 ARG A CA 1
ATOM 731 C C . ARG A 1 92 ? 5.524 -3.368 2.912 1.00 51.59 92 ARG A C 1
ATOM 733 O O . ARG A 1 92 ? 6.716 -3.071 2.961 1.00 51.59 92 ARG A O 1
ATOM 740 N N . VAL A 1 93 ? 5.057 -4.538 3.344 1.00 57.41 93 VAL A N 1
ATOM 741 C CA . VAL A 1 93 ? 5.904 -5.604 3.888 1.00 57.41 93 VAL A CA 1
ATOM 742 C C . VAL A 1 93 ? 5.913 -6.771 2.910 1.00 57.41 93 VAL A C 1
ATOM 744 O O . VAL A 1 93 ? 4.861 -7.238 2.474 1.00 57.41 93 VAL A O 1
ATOM 747 N N . HIS A 1 94 ? 7.107 -7.266 2.590 1.00 58.69 94 HIS A N 1
ATOM 748 C CA . HIS A 1 94 ? 7.273 -8.523 1.870 1.00 58.69 94 HIS A CA 1
ATOM 749 C C . HIS A 1 94 ? 7.380 -9.661 2.879 1.00 58.69 94 HIS A C 1
ATOM 751 O O . HIS A 1 94 ? 8.247 -9.639 3.753 1.00 58.69 94 HIS A O 1
ATOM 757 N N . ARG A 1 95 ? 6.504 -10.662 2.761 1.00 71.06 95 ARG A N 1
ATOM 758 C CA . ARG A 1 95 ? 6.655 -11.924 3.492 1.00 71.06 95 ARG A CA 1
ATOM 759 C C . ARG A 1 95 ? 7.368 -12.927 2.595 1.00 71.06 95 ARG A C 1
ATOM 761 O O . ARG A 1 95 ? 6.992 -13.091 1.434 1.00 71.06 95 ARG A O 1
ATOM 768 N N . LEU A 1 96 ? 8.398 -13.572 3.139 1.00 76.81 96 LEU A N 1
ATOM 769 C CA . LEU A 1 96 ? 9.050 -14.717 2.506 1.00 76.81 96 LEU A CA 1
ATOM 770 C C . LEU A 1 96 ? 8.117 -15.925 2.628 1.00 76.81 96 LEU A C 1
ATOM 772 O O . LEU A 1 96 ? 7.707 -16.289 3.730 1.00 76.81 96 LEU A O 1
ATOM 776 N N . GLY A 1 97 ? 7.746 -16.486 1.485 1.00 80.44 97 GLY A N 1
ATOM 777 C CA . GLY A 1 97 ? 6.938 -17.688 1.357 1.00 80.44 97 GLY A CA 1
ATOM 778 C C . GLY A 1 97 ? 7.796 -18.949 1.321 1.00 80.44 97 GLY A C 1
ATOM 779 O O . GLY A 1 97 ? 8.883 -19.015 1.898 1.00 80.44 97 GLY A O 1
ATOM 780 N N . GLN A 1 98 ? 7.296 -19.977 0.637 1.00 84.31 98 GLN A N 1
ATOM 781 C CA . GLN A 1 98 ? 8.002 -21.246 0.509 1.00 84.31 98 GLN A CA 1
ATOM 782 C C . GLN A 1 98 ? 9.233 -21.108 -0.404 1.00 84.31 98 GLN A C 1
ATOM 784 O O . GLN A 1 98 ? 9.229 -20.359 -1.386 1.00 84.31 98 GLN A O 1
ATOM 789 N N . MET A 1 99 ? 10.285 -21.867 -0.089 1.00 87.25 99 MET A N 1
ATOM 790 C CA . MET A 1 99 ? 11.405 -22.088 -1.002 1.00 87.25 99 MET A CA 1
ATOM 791 C C . MET A 1 99 ? 10.896 -22.787 -2.266 1.00 87.25 99 MET A C 1
ATOM 793 O O . MET A 1 99 ? 10.258 -23.838 -2.192 1.00 87.25 99 MET A O 1
ATOM 797 N N . LEU A 1 100 ? 11.163 -22.185 -3.423 1.00 87.19 100 LEU A N 1
ATOM 798 C CA . LEU A 1 100 ? 10.723 -22.689 -4.719 1.00 87.19 100 LEU A CA 1
ATOM 799 C C . LEU A 1 100 ? 11.780 -23.596 -5.349 1.00 87.19 100 LEU A C 1
ATOM 801 O O . LEU A 1 100 ? 11.469 -24.694 -5.811 1.00 87.19 100 LEU A O 1
ATOM 805 N N . ARG A 1 101 ? 13.021 -23.104 -5.435 1.00 89.75 101 ARG A N 1
ATOM 806 C CA . ARG A 1 101 ? 14.128 -23.761 -6.145 1.00 89.75 101 ARG A CA 1
ATOM 807 C C . ARG A 1 101 ? 15.471 -23.107 -5.834 1.00 89.75 101 ARG A C 1
ATOM 809 O O . ARG A 1 101 ? 15.521 -22.003 -5.302 1.00 89.75 101 ARG A O 1
ATOM 816 N N . TYR A 1 102 ? 16.548 -23.755 -6.267 1.00 92.31 102 TYR A N 1
ATOM 817 C CA . TYR A 1 102 ? 17.840 -23.097 -6.444 1.00 92.31 102 TYR A CA 1
ATOM 818 C C . TYR A 1 102 ? 17.949 -22.500 -7.846 1.00 92.31 102 TYR A C 1
ATOM 820 O O . TYR A 1 102 ? 17.496 -23.110 -8.817 1.00 92.31 102 TYR A O 1
ATOM 828 N N . GLU A 1 103 ? 18.562 -21.328 -7.950 1.00 90.44 103 GLU A N 1
ATOM 829 C CA . GLU A 1 103 ? 18.821 -20.646 -9.217 1.00 90.44 103 GLU A CA 1
ATOM 830 C C . GLU A 1 103 ? 20.290 -20.220 -9.296 1.00 90.44 103 GLU A C 1
ATOM 832 O O . GLU A 1 103 ? 20.906 -19.882 -8.284 1.00 90.44 103 GLU A O 1
ATOM 837 N N . PHE A 1 104 ? 20.860 -20.292 -10.498 1.00 90.31 104 PHE A N 1
ATOM 838 C CA . PHE A 1 104 ? 22.245 -19.919 -10.770 1.00 90.31 104 PHE A CA 1
ATOM 839 C C . PHE A 1 104 ? 22.249 -18.543 -11.412 1.00 90.31 104 PHE A C 1
ATOM 841 O O . PHE A 1 104 ? 21.694 -18.362 -12.495 1.00 90.31 104 PHE A O 1
ATOM 848 N N . ILE A 1 105 ? 22.870 -17.583 -10.737 1.00 88.38 105 ILE A N 1
ATOM 849 C CA . ILE A 1 105 ? 22.998 -16.216 -11.224 1.00 88.38 105 ILE A CA 1
ATOM 850 C C . ILE A 1 105 ? 24.444 -16.010 -11.655 1.00 88.38 105 ILE A C 1
ATOM 852 O O . ILE A 1 105 ? 25.364 -16.169 -10.853 1.00 88.38 105 ILE A O 1
ATOM 856 N N . ASP A 1 106 ? 24.631 -15.666 -12.925 1.00 88.12 106 ASP A N 1
ATOM 857 C CA . ASP A 1 106 ? 25.912 -15.182 -13.427 1.00 88.12 106 ASP A CA 1
ATOM 858 C C . ASP A 1 106 ? 26.127 -13.752 -12.936 1.00 88.12 106 ASP A C 1
ATOM 860 O O . ASP A 1 106 ? 25.282 -12.879 -13.147 1.00 88.12 106 ASP A O 1
ATOM 864 N N . VAL A 1 107 ? 27.233 -13.525 -12.234 1.00 83.75 107 VAL A N 1
ATOM 865 C CA . VAL A 1 107 ? 27.490 -12.266 -11.532 1.00 83.75 107 VAL A CA 1
ATOM 866 C C . VAL A 1 107 ? 28.634 -11.468 -12.163 1.00 83.75 107 VAL A C 1
ATOM 868 O O . VAL A 1 107 ? 28.948 -10.376 -11.693 1.00 83.75 107 VAL A O 1
ATOM 871 N N . THR A 1 108 ? 29.234 -11.979 -13.242 1.00 76.81 108 THR A N 1
ATOM 872 C CA . THR A 1 108 ? 30.410 -11.394 -13.910 1.00 76.81 108 THR A CA 1
ATOM 873 C C . THR A 1 108 ? 30.172 -10.004 -14.500 1.00 76.81 108 THR A C 1
ATOM 875 O O . THR A 1 108 ? 30.878 -9.061 -14.150 1.00 76.81 108 THR A O 1
ATOM 878 N N . GLU A 1 109 ? 29.176 -9.836 -15.374 1.00 61.69 109 GLU A N 1
ATOM 879 C CA . GLU A 1 109 ? 29.093 -8.626 -16.210 1.00 61.69 109 GLU A CA 1
ATOM 880 C C . GLU A 1 109 ? 28.127 -7.552 -15.678 1.00 61.69 109 GLU A C 1
ATOM 882 O O . GLU A 1 109 ? 28.358 -6.350 -15.854 1.00 61.69 109 GLU A O 1
ATOM 887 N N . ASN A 1 110 ? 27.079 -7.930 -14.936 1.00 55.59 110 ASN A N 1
ATOM 888 C CA . ASN A 1 110 ? 26.010 -6.996 -14.549 1.00 55.59 110 ASN A CA 1
ATOM 889 C C . ASN A 1 110 ? 25.917 -6.691 -13.045 1.00 55.59 110 ASN A C 1
ATOM 891 O O . ASN A 1 110 ? 25.304 -5.689 -12.674 1.00 55.59 110 ASN A O 1
ATOM 895 N N . GLY A 1 111 ? 26.613 -7.434 -12.176 1.00 57.72 111 GLY A N 1
ATOM 896 C CA . GLY A 1 111 ? 26.253 -7.477 -10.753 1.00 57.72 111 GLY A CA 1
ATOM 897 C C . GLY A 1 111 ? 24.862 -8.099 -10.565 1.00 57.72 111 GLY A C 1
ATOM 898 O O . GLY A 1 111 ? 24.171 -8.396 -11.535 1.00 57.72 111 GLY A O 1
ATOM 899 N N . PHE A 1 112 ? 24.396 -8.279 -9.327 1.00 57.09 112 PHE A N 1
ATOM 900 C CA . PHE A 1 112 ? 23.035 -8.804 -9.085 1.00 57.09 112 PHE A CA 1
ATOM 901 C C . PHE A 1 112 ? 21.912 -7.843 -9.519 1.00 57.09 112 PHE A C 1
ATOM 903 O O . PHE A 1 112 ? 20.727 -8.152 -9.416 1.00 57.09 112 PHE A O 1
ATOM 910 N N . SER A 1 113 ? 22.279 -6.672 -10.032 1.00 47.06 113 SER A N 1
ATOM 911 C CA . SER A 1 113 ? 21.370 -5.734 -10.663 1.00 47.06 113 SER A CA 1
ATOM 912 C C . SER A 1 113 ? 21.173 -6.124 -12.130 1.00 47.06 113 SER A C 1
ATOM 914 O O . SER A 1 113 ? 21.947 -5.724 -12.990 1.00 47.06 113 SER A O 1
ATOM 916 N N . GLN A 1 114 ? 20.060 -6.817 -12.389 1.00 43.91 114 GLN A N 1
ATOM 917 C CA . GLN A 1 114 ? 19.428 -7.052 -13.698 1.00 43.91 114 GLN A CA 1
ATOM 918 C C . GLN A 1 114 ? 19.914 -8.271 -14.506 1.00 43.91 114 GLN A C 1
ATOM 920 O O . GLN A 1 114 ? 20.716 -8.160 -15.427 1.00 43.91 114 GLN A O 1
ATOM 925 N N . SER A 1 115 ? 19.221 -9.399 -14.323 1.00 35.97 115 SER A N 1
ATOM 926 C CA . SER A 1 115 ? 18.711 -10.173 -15.461 1.00 35.97 115 SER A CA 1
ATOM 927 C C . SER A 1 115 ? 17.282 -9.707 -15.776 1.00 35.97 115 SER A C 1
ATOM 929 O O . SER A 1 115 ? 16.295 -10.423 -15.626 1.00 35.97 115 SER A O 1
ATOM 931 N N . ILE A 1 116 ? 17.147 -8.465 -16.256 1.00 41.97 116 ILE A N 1
ATOM 932 C CA . ILE A 1 116 ? 15.995 -8.145 -17.102 1.00 41.97 116 ILE A CA 1
ATOM 933 C C . ILE A 1 116 ? 16.272 -8.890 -18.407 1.00 41.97 116 ILE A C 1
ATOM 935 O O . ILE A 1 116 ? 16.840 -8.334 -19.346 1.00 41.97 116 ILE A O 1
ATOM 939 N N . GLN A 1 117 ? 15.910 -10.172 -18.466 1.00 32.91 117 GLN A N 1
ATOM 940 C CA . GLN A 1 117 ? 15.620 -10.774 -19.754 1.00 32.91 117 GLN A CA 1
ATOM 941 C C . GLN A 1 117 ? 14.398 -10.025 -20.273 1.00 32.91 117 GLN A C 1
ATOM 943 O O . GLN A 1 117 ? 13.255 -10.368 -19.979 1.00 32.91 117 GLN A O 1
ATOM 948 N N . ASN A 1 118 ? 14.650 -8.928 -20.993 1.00 34.69 118 ASN A N 1
ATOM 949 C CA . ASN A 1 118 ? 13.658 -8.387 -21.895 1.00 34.69 118 ASN A CA 1
ATOM 950 C C . ASN A 1 118 ? 13.282 -9.570 -22.789 1.00 34.69 118 ASN A C 1
ATOM 952 O O . ASN A 1 118 ? 14.182 -10.106 -23.448 1.00 34.69 118 ASN A O 1
ATOM 956 N N . PRO A 1 119 ? 12.014 -10.017 -22.818 1.00 32.53 119 PRO A N 1
ATOM 957 C CA . PRO A 1 119 ? 11.604 -10.865 -23.915 1.00 32.53 119 PRO A CA 1
ATOM 958 C C . PRO A 1 119 ? 12.022 -10.121 -25.181 1.00 32.53 119 PRO A C 1
ATOM 960 O O . PRO A 1 119 ? 11.769 -8.920 -25.316 1.00 32.53 119 PRO A O 1
ATOM 963 N N . VAL A 1 120 ? 12.748 -10.812 -26.058 1.00 34.00 120 VAL A N 1
ATOM 964 C CA . VAL A 1 120 ? 13.098 -10.334 -27.395 1.00 34.00 120 VAL A CA 1
ATOM 965 C C . VAL A 1 120 ? 11.795 -10.272 -28.194 1.00 34.00 120 VAL A C 1
ATOM 967 O O . VAL A 1 120 ? 11.518 -11.078 -29.070 1.00 34.00 120 VAL A O 1
ATOM 970 N N . SER A 1 121 ? 10.932 -9.334 -27.831 1.00 39.34 121 SER A N 1
ATOM 971 C CA . SER A 1 121 ? 9.945 -8.750 -28.708 1.00 39.34 121 SER A CA 1
ATOM 972 C C . SER A 1 121 ? 10.703 -7.670 -29.458 1.00 39.34 121 SER A C 1
ATOM 974 O O . SER A 1 121 ? 11.122 -6.682 -28.853 1.00 39.34 121 SER A O 1
ATOM 976 N N . THR A 1 122 ? 10.943 -7.919 -30.745 1.00 42.66 122 THR A N 1
ATOM 977 C CA . THR A 1 122 ? 11.218 -6.932 -31.797 1.00 42.66 122 THR A CA 1
ATOM 978 C C . THR A 1 122 ? 10.846 -5.535 -31.309 1.00 42.66 122 THR A C 1
ATOM 980 O O . THR A 1 122 ? 9.658 -5.238 -31.187 1.00 42.66 122 THR A O 1
ATOM 983 N N . SER A 1 123 ? 11.830 -4.716 -30.915 1.00 53.34 123 SER A N 1
ATOM 984 C CA . SER A 1 123 ? 11.547 -3.433 -30.271 1.00 53.34 123 SER A CA 1
ATOM 985 C C . SER A 1 123 ? 10.892 -2.509 -31.292 1.00 53.34 123 SER A C 1
ATOM 987 O O . SER A 1 123 ? 11.540 -1.846 -32.099 1.00 53.34 123 SER A O 1
ATOM 989 N N . GLN A 1 124 ? 9.562 -2.510 -31.313 1.00 70.19 124 GLN A N 1
ATOM 990 C CA . GLN A 1 124 ? 8.804 -1.604 -32.153 1.00 70.19 124 GLN A CA 1
ATOM 991 C C . GLN A 1 124 ? 9.148 -0.182 -31.707 1.00 70.19 124 GLN A C 1
ATOM 993 O O . GLN A 1 124 ? 8.901 0.241 -30.573 1.00 70.19 124 GLN A O 1
ATOM 998 N N . ASN A 1 125 ? 9.821 0.541 -32.597 1.00 83.38 125 ASN A N 1
ATOM 999 C CA . ASN A 1 125 ? 10.205 1.920 -32.372 1.00 83.38 125 ASN A CA 1
ATOM 1000 C C . ASN A 1 125 ? 8.988 2.816 -32.631 1.00 83.38 125 ASN A C 1
ATOM 1002 O O . ASN A 1 125 ? 8.766 3.284 -33.746 1.00 83.38 125 ASN A O 1
ATOM 1006 N N . TYR A 1 126 ? 8.176 3.026 -31.596 1.00 89.31 126 TYR A N 1
ATOM 1007 C CA . TYR A 1 126 ? 6.963 3.845 -31.653 1.00 89.31 126 TYR A CA 1
ATOM 1008 C C . TYR A 1 126 ? 7.257 5.346 -31.712 1.00 89.31 126 TYR A C 1
ATOM 1010 O O . TYR A 1 126 ? 6.384 6.147 -32.046 1.00 89.31 126 TYR A O 1
ATOM 1018 N N . LEU A 1 127 ? 8.488 5.736 -31.385 1.00 91.00 127 LEU A N 1
ATOM 1019 C CA . LEU A 1 127 ? 8.872 7.115 -31.127 1.00 91.00 127 LEU A CA 1
ATOM 1020 C C . LEU A 1 127 ? 8.606 8.048 -32.309 1.00 91.00 127 LEU A C 1
ATOM 1022 O O . LEU A 1 127 ? 8.065 9.133 -32.120 1.00 91.00 127 LEU A O 1
ATOM 1026 N N . ASN A 1 128 ? 8.955 7.633 -33.526 1.00 91.88 128 ASN A N 1
ATOM 1027 C CA . ASN A 1 128 ? 8.794 8.484 -34.706 1.00 91.88 128 ASN A CA 1
ATOM 1028 C C . ASN A 1 128 ? 7.317 8.753 -35.023 1.00 91.88 128 ASN A C 1
ATOM 1030 O O . ASN A 1 128 ? 6.960 9.881 -35.351 1.00 91.88 128 ASN A O 1
ATOM 1034 N N . GLU A 1 129 ? 6.452 7.750 -34.873 1.00 92.75 129 GLU A N 1
ATOM 1035 C CA . GLU A 1 129 ? 5.015 7.903 -35.123 1.00 92.75 129 GLU A CA 1
ATOM 1036 C C . GLU A 1 129 ? 4.319 8.711 -34.025 1.00 92.75 129 GLU A C 1
ATOM 1038 O O . GLU A 1 129 ? 3.468 9.552 -34.319 1.00 92.75 129 GLU A O 1
ATOM 1043 N N . VAL A 1 130 ? 4.729 8.525 -32.765 1.00 93.19 130 VAL A N 1
ATOM 1044 C CA . VAL A 1 130 ? 4.253 9.347 -31.646 1.00 93.19 130 VAL A CA 1
ATOM 1045 C C . VAL A 1 130 ? 4.607 10.813 -31.884 1.00 93.19 130 VAL A C 1
ATOM 1047 O O . VAL A 1 130 ? 3.735 11.672 -31.778 1.00 93.19 130 VAL A O 1
ATOM 1050 N N . LEU A 1 131 ? 5.860 11.110 -32.245 1.00 94.12 131 LEU A N 1
ATOM 1051 C CA . LEU A 1 131 ? 6.332 12.487 -32.407 1.00 94.12 131 LEU A CA 1
ATOM 1052 C C . LEU A 1 131 ? 5.639 13.235 -33.546 1.00 94.12 131 LEU A C 1
ATOM 1054 O O . LEU A 1 131 ? 5.388 14.423 -33.391 1.00 94.12 131 LEU A O 1
ATOM 1058 N N . LYS A 1 132 ? 5.225 12.557 -34.624 1.00 94.31 132 LYS A N 1
ATOM 1059 C CA . LYS A 1 132 ? 4.423 13.175 -35.699 1.00 94.31 132 LYS A CA 1
ATOM 1060 C C . LYS A 1 132 ? 3.088 13.756 -35.212 1.00 94.31 132 LYS A C 1
ATOM 1062 O O . LYS A 1 132 ? 2.529 14.622 -35.875 1.00 94.31 132 LYS A O 1
ATOM 1067 N N . LYS A 1 133 ? 2.551 13.268 -34.087 1.00 92.94 133 LYS A N 1
ATOM 1068 C CA . LYS A 1 133 ? 1.281 13.738 -33.503 1.00 92.94 133 LYS A CA 1
ATOM 1069 C C . LYS A 1 133 ? 1.473 14.778 -32.395 1.00 92.94 133 LYS A C 1
ATOM 1071 O O . LYS A 1 133 ? 0.497 15.357 -31.919 1.00 92.94 133 LYS A O 1
ATOM 1076 N N . VAL A 1 134 ? 2.705 15.015 -31.948 1.00 94.00 134 VAL A N 1
ATOM 1077 C CA . VAL A 1 134 ? 2.996 15.967 -30.871 1.00 94.00 134 VAL A CA 1
ATOM 1078 C C . VAL A 1 134 ? 3.141 17.375 -31.458 1.00 94.00 134 VAL A C 1
ATOM 1080 O O . VAL A 1 134 ? 3.857 17.541 -32.437 1.00 94.00 134 VAL A O 1
ATOM 1083 N N . PRO A 1 135 ? 2.522 18.413 -30.862 1.00 94.94 135 PRO A N 1
ATOM 1084 C CA . PRO A 1 135 ? 2.721 19.788 -31.310 1.00 94.94 135 PRO A CA 1
ATOM 1085 C C . PRO A 1 135 ? 4.200 20.207 -31.306 1.00 94.94 135 PRO A C 1
ATOM 1087 O O . PRO A 1 135 ? 4.886 20.033 -30.295 1.00 94.94 135 PRO A O 1
ATOM 1090 N N . ASP A 1 136 ? 4.656 20.873 -32.372 1.00 95.44 136 ASP A N 1
ATOM 1091 C CA . ASP A 1 136 ? 6.057 21.301 -32.552 1.00 95.44 136 ASP A CA 1
ATOM 1092 C C . ASP A 1 136 ? 6.600 22.152 -31.399 1.00 95.44 136 ASP A C 1
ATOM 1094 O O . ASP A 1 136 ? 7.793 22.147 -31.107 1.00 95.44 136 ASP A O 1
ATOM 1098 N N . GLY A 1 137 ? 5.735 22.909 -30.717 1.00 95.88 137 GLY A N 1
ATOM 1099 C CA . GLY A 1 137 ? 6.127 23.685 -29.538 1.00 95.88 137 GLY A CA 1
ATOM 1100 C C . GLY A 1 137 ? 6.616 22.813 -28.375 1.00 95.88 137 GLY A C 1
ATOM 1101 O O . GLY A 1 137 ? 7.532 23.210 -27.660 1.00 95.88 137 GLY A O 1
ATOM 1102 N N . ILE A 1 138 ? 6.038 21.621 -28.197 1.00 96.50 138 ILE A N 1
ATOM 1103 C CA . ILE A 1 138 ? 6.459 20.662 -27.165 1.00 96.50 138 ILE A CA 1
ATOM 1104 C C . ILE A 1 138 ? 7.752 19.971 -27.599 1.00 96.50 138 ILE A C 1
ATOM 1106 O O . ILE A 1 138 ? 8.666 19.854 -26.789 1.00 96.50 138 ILE A O 1
ATOM 1110 N N . ILE A 1 139 ? 7.855 19.577 -28.874 1.00 97.00 139 ILE A N 1
ATOM 1111 C CA . ILE A 1 139 ? 9.060 18.932 -29.418 1.00 97.00 139 ILE A CA 1
ATOM 1112 C C . ILE A 1 139 ? 10.265 19.867 -29.297 1.00 97.00 139 ILE A C 1
ATOM 1114 O O . ILE A 1 139 ? 11.272 19.479 -28.714 1.00 97.00 139 ILE A O 1
ATOM 1118 N N . ARG A 1 140 ? 10.133 21.127 -29.732 1.00 97.38 140 ARG A N 1
ATOM 1119 C CA . ARG A 1 140 ? 11.204 22.129 -29.611 1.00 97.38 140 ARG A CA 1
ATOM 1120 C C . ARG A 1 140 ? 11.623 22.360 -28.161 1.00 97.38 140 ARG A C 1
ATOM 1122 O O . ARG A 1 140 ? 12.813 22.469 -27.884 1.00 97.38 140 ARG A O 1
ATOM 1129 N N . ALA A 1 141 ? 10.672 22.396 -27.224 1.00 95.69 141 ALA A N 1
ATOM 1130 C CA . ALA A 1 141 ? 10.992 22.507 -25.802 1.00 95.69 141 ALA A CA 1
ATOM 1131 C C . ALA A 1 141 ? 11.786 21.287 -25.297 1.00 95.69 141 ALA A C 1
ATOM 1133 O O . ALA A 1 141 ? 12.756 21.460 -24.561 1.00 95.69 141 ALA A O 1
ATOM 1134 N N . CYS A 1 142 ? 11.420 20.075 -25.728 1.00 95.94 142 CYS A N 1
ATOM 1135 C CA . CYS A 1 142 ? 12.151 18.850 -25.408 1.00 95.94 142 CYS A CA 1
ATOM 1136 C C . CYS A 1 142 ? 13.567 18.821 -26.009 1.00 95.94 142 CYS A C 1
ATOM 1138 O O . CYS A 1 142 ? 14.520 18.447 -25.330 1.00 95.94 142 CYS A O 1
ATOM 1140 N N . GLU A 1 143 ? 13.728 19.238 -27.266 1.00 96.00 143 GLU A N 1
ATOM 1141 C CA . GLU A 1 143 ? 15.026 19.294 -27.956 1.00 96.00 143 GLU A CA 1
ATOM 1142 C C . GLU A 1 143 ? 15.979 20.310 -27.320 1.00 96.00 143 GLU A C 1
ATOM 1144 O O . GLU A 1 143 ? 17.180 20.067 -27.218 1.00 96.00 143 GLU A O 1
ATOM 1149 N N . GLN A 1 144 ? 15.435 21.420 -26.820 1.00 96.69 144 GLN A N 1
ATOM 1150 C CA . GLN A 1 144 ? 16.185 22.427 -26.070 1.00 96.69 144 GLN A CA 1
ATOM 1151 C C . GLN A 1 144 ? 16.533 21.979 -24.640 1.00 96.69 144 GLN A C 1
ATOM 1153 O O . GLN A 1 144 ? 17.258 22.682 -23.942 1.00 96.69 144 GLN A O 1
ATOM 1158 N N . GLY A 1 145 ? 16.031 20.826 -24.183 1.00 95.38 145 GLY A N 1
ATOM 1159 C CA . GLY A 1 145 ? 16.218 20.351 -22.812 1.00 95.38 145 GLY A CA 1
ATOM 1160 C C . GLY A 1 145 ? 15.404 21.129 -21.776 1.00 95.38 145 GLY A C 1
ATOM 1161 O O . GLY A 1 145 ? 15.655 20.999 -20.580 1.00 95.38 145 GLY A O 1
ATOM 1162 N N . ASN A 1 146 ? 14.424 21.929 -22.206 1.00 96.00 146 ASN A N 1
ATOM 1163 C CA . ASN A 1 146 ? 13.568 22.684 -21.301 1.00 96.00 146 ASN A CA 1
ATOM 1164 C C . ASN A 1 146 ? 12.616 21.741 -20.566 1.00 96.00 146 ASN A C 1
ATOM 1166 O O . ASN A 1 146 ? 12.112 20.763 -21.128 1.00 96.00 146 ASN A O 1
ATOM 1170 N N . ARG A 1 147 ? 12.322 22.063 -19.304 1.00 92.50 147 ARG A N 1
ATOM 1171 C CA . ARG A 1 147 ? 11.337 21.321 -18.518 1.00 92.50 147 ARG A CA 1
ATOM 1172 C C . ARG A 1 147 ? 9.935 21.623 -19.040 1.00 92.50 147 ARG A C 1
ATOM 1174 O O . ARG A 1 147 ? 9.523 22.779 -19.109 1.00 92.50 147 ARG A O 1
ATOM 1181 N N . LEU A 1 148 ? 9.187 20.577 -19.377 1.00 94.38 148 LEU A N 1
ATOM 1182 C CA . LEU A 1 148 ? 7.804 20.732 -19.816 1.00 94.38 148 LEU A CA 1
ATOM 1183 C C . LEU A 1 148 ? 6.913 21.193 -18.657 1.00 94.38 148 LEU A C 1
ATOM 1185 O O . LEU A 1 148 ? 6.964 20.655 -17.549 1.00 94.38 148 LEU A O 1
ATOM 1189 N N . THR A 1 149 ? 6.037 22.153 -18.938 1.00 93.94 149 THR A N 1
ATOM 1190 C CA . THR A 1 149 ? 4.975 22.558 -18.009 1.00 93.94 149 THR A CA 1
ATOM 1191 C C . THR A 1 149 ? 3.967 21.423 -17.796 1.00 93.94 149 THR A C 1
ATOM 1193 O O . THR A 1 149 ? 3.828 20.518 -18.624 1.00 93.94 149 THR A O 1
ATOM 1196 N N . SER A 1 150 ? 3.193 21.482 -16.706 1.00 90.81 150 SER A N 1
ATOM 1197 C CA . SER A 1 150 ? 2.145 20.483 -16.429 1.00 90.81 150 SER A CA 1
ATOM 1198 C C . SER A 1 150 ? 1.130 20.360 -17.578 1.00 90.81 150 SER A C 1
ATOM 1200 O O . SER A 1 150 ? 0.715 19.249 -17.929 1.00 90.81 150 SER A O 1
ATOM 1202 N N . THR A 1 151 ? 0.783 21.481 -18.220 1.00 93.38 151 THR A N 1
ATOM 1203 C CA . THR A 1 151 ? -0.116 21.529 -19.382 1.00 93.38 151 THR A CA 1
ATOM 1204 C C . THR A 1 151 ? 0.504 20.844 -20.599 1.00 93.38 151 THR A C 1
ATOM 1206 O O . THR A 1 151 ? -0.139 19.994 -21.212 1.00 93.38 151 THR A O 1
ATOM 1209 N N . GLN A 1 152 ? 1.774 21.124 -20.913 1.00 95.00 152 GLN A N 1
ATOM 1210 C CA . GLN A 1 152 ? 2.486 20.470 -22.019 1.00 95.00 152 GLN A CA 1
ATOM 1211 C C . GLN A 1 152 ? 2.642 18.962 -21.791 1.00 95.00 152 GLN A C 1
ATOM 1213 O O . GLN A 1 152 ? 2.384 18.185 -22.704 1.00 95.00 152 GLN A O 1
ATOM 1218 N N . LEU A 1 153 ? 2.973 18.528 -20.569 1.00 93.56 153 LEU A N 1
ATOM 1219 C CA . LEU A 1 153 ? 3.035 17.103 -20.215 1.00 93.56 153 LEU A CA 1
ATOM 1220 C C . LEU A 1 153 ? 1.685 16.402 -20.381 1.00 93.56 153 LEU A C 1
ATOM 1222 O O . LEU A 1 153 ? 1.629 15.249 -20.802 1.00 93.56 153 LEU A O 1
ATOM 1226 N N . THR A 1 154 ? 0.594 17.083 -20.034 1.00 93.50 154 THR A N 1
ATOM 1227 C CA . THR A 1 154 ? -0.764 16.543 -20.183 1.00 93.50 154 THR A CA 1
ATOM 1228 C C . THR A 1 154 ? -1.160 16.449 -21.656 1.00 93.50 154 THR A C 1
ATOM 1230 O O . THR A 1 154 ? -1.706 15.431 -22.075 1.00 93.50 154 THR A O 1
ATOM 1233 N N . ASN A 1 155 ? -0.803 17.450 -22.465 1.00 94.69 155 ASN A N 1
ATOM 1234 C CA . ASN A 1 155 ? -1.006 17.418 -23.913 1.00 94.69 155 ASN A CA 1
ATOM 1235 C C . ASN A 1 155 ? -0.188 16.307 -24.578 1.00 94.69 155 ASN A C 1
ATOM 1237 O O . ASN A 1 155 ? -0.726 15.565 -25.394 1.00 94.69 155 ASN A O 1
ATOM 1241 N N . LEU A 1 156 ? 1.077 16.139 -24.189 1.00 96.50 156 LEU A N 1
ATOM 1242 C CA . LEU A 1 156 ? 1.935 15.066 -24.683 1.00 96.50 156 LEU A CA 1
ATOM 1243 C C . LEU A 1 156 ? 1.352 13.684 -24.345 1.00 96.50 156 LEU A C 1
ATOM 1245 O O . LEU A 1 156 ? 1.203 12.848 -25.233 1.00 96.50 156 LEU A O 1
ATOM 1249 N N . ALA A 1 157 ? 0.939 13.463 -23.092 1.00 96.06 157 ALA A N 1
ATOM 1250 C CA . ALA A 1 157 ? 0.280 12.220 -22.681 1.00 96.06 157 ALA A CA 1
ATOM 1251 C C . ALA A 1 157 ? -1.045 11.975 -23.432 1.00 96.06 157 ALA A C 1
ATOM 1253 O O . ALA A 1 157 ? -1.364 10.834 -23.759 1.00 96.06 157 ALA A O 1
ATOM 1254 N N . SER A 1 158 ? -1.797 13.035 -23.749 1.00 94.88 158 SER A N 1
ATOM 1255 C CA . SER A 1 158 ? -3.024 12.955 -24.554 1.00 94.88 158 SER A CA 1
ATOM 1256 C C . SER A 1 158 ? -2.749 12.523 -26.000 1.00 94.88 158 SER A C 1
ATOM 1258 O O . SER A 1 158 ? -3.462 11.669 -26.525 1.00 94.88 158 SER A O 1
ATOM 1260 N N . GLN A 1 159 ? -1.689 13.041 -26.633 1.00 96.38 159 GLN A N 1
ATOM 1261 C CA . GLN A 1 159 ? -1.293 12.623 -27.986 1.00 96.38 159 GLN A CA 1
ATOM 1262 C C . GLN A 1 159 ? -0.793 11.176 -28.017 1.00 96.38 159 GLN A C 1
ATOM 1264 O O . GLN A 1 159 ? -1.175 10.407 -28.898 1.00 96.38 159 GLN A O 1
ATOM 1269 N N . ILE A 1 160 ? -0.014 10.769 -27.008 1.00 96.44 160 ILE A N 1
ATOM 1270 C CA . ILE A 1 160 ? 0.417 9.372 -26.850 1.00 96.44 160 ILE A CA 1
ATOM 1271 C C . ILE A 1 160 ? -0.793 8.457 -26.670 1.00 96.44 160 ILE A C 1
ATOM 1273 O O . ILE A 1 160 ? -0.852 7.399 -27.286 1.00 96.44 160 ILE A O 1
ATOM 1277 N N . ARG A 1 161 ? -1.792 8.870 -25.883 1.00 94.88 161 ARG A N 1
ATOM 1278 C CA . ARG A 1 161 ? -3.043 8.119 -25.756 1.00 94.88 161 ARG A CA 1
ATOM 1279 C C . A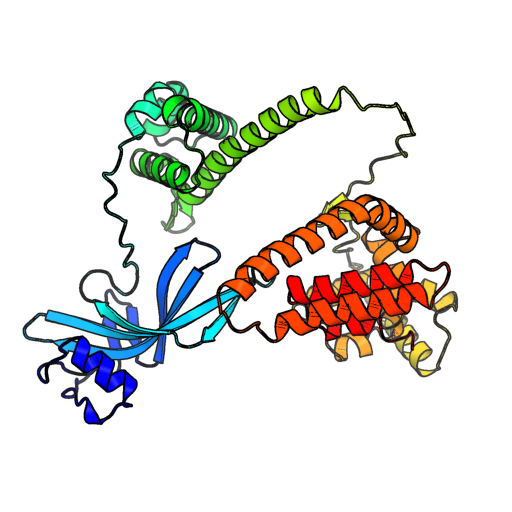RG A 1 161 ? -3.729 7.932 -27.107 1.00 94.88 161 ARG A C 1
ATOM 1281 O O . ARG A 1 161 ? -4.138 6.815 -27.396 1.00 94.88 161 ARG A O 1
ATOM 1288 N N . ILE A 1 162 ? -3.909 9.007 -27.879 1.00 93.50 162 ILE A N 1
ATOM 1289 C CA . ILE A 1 162 ? -4.551 8.945 -29.204 1.00 93.50 162 ILE A CA 1
ATOM 1290 C C . ILE A 1 162 ? -3.811 7.929 -30.076 1.00 93.50 162 ILE A C 1
ATOM 1292 O O . ILE A 1 162 ? -4.427 7.046 -30.652 1.00 93.50 162 ILE A O 1
ATOM 1296 N N . PHE A 1 163 ? -2.480 7.977 -30.094 1.00 95.44 163 PHE A N 1
ATOM 1297 C CA . PHE A 1 163 ? -1.673 6.994 -30.811 1.00 95.44 163 PHE A CA 1
ATOM 1298 C C . PHE A 1 163 ? -1.869 5.554 -30.297 1.00 95.44 163 PHE A C 1
ATOM 1300 O O . PHE A 1 163 ? -2.082 4.636 -31.086 1.00 95.44 163 PHE A O 1
ATOM 1307 N N . MET A 1 164 ? -1.839 5.346 -28.980 1.00 94.56 164 MET A N 1
ATOM 1308 C CA . MET A 1 164 ? -2.015 4.028 -28.363 1.00 94.56 164 MET A CA 1
ATOM 1309 C C . MET A 1 164 ? -3.391 3.416 -28.657 1.00 94.56 164 MET A C 1
ATOM 1311 O O . MET A 1 164 ? -3.481 2.235 -28.980 1.00 94.56 164 MET A O 1
ATOM 1315 N N . LEU A 1 165 ? -4.462 4.208 -28.572 1.00 93.38 165 LEU A N 1
ATOM 1316 C CA . LEU A 1 165 ? -5.826 3.725 -28.792 1.00 93.38 165 LEU A CA 1
ATOM 1317 C C . LEU A 1 165 ? -6.169 3.602 -30.279 1.00 93.38 165 LEU A C 1
ATOM 1319 O O . LEU A 1 165 ? -6.706 2.574 -30.685 1.00 93.38 165 LEU A O 1
ATOM 1323 N N . ASP A 1 166 ? -5.832 4.608 -31.084 1.00 91.50 166 ASP A N 1
ATOM 1324 C CA . ASP A 1 166 ? -6.311 4.698 -32.466 1.00 91.50 166 ASP A CA 1
ATOM 1325 C C . ASP A 1 166 ? -5.366 4.001 -33.452 1.00 91.50 166 ASP A C 1
ATOM 1327 O O . ASP A 1 166 ? -5.818 3.488 -34.473 1.00 91.50 166 ASP A O 1
ATOM 1331 N N . CYS A 1 167 ? -4.055 3.977 -33.172 1.00 91.88 167 CYS A N 1
ATOM 1332 C CA . CYS A 1 167 ? -3.058 3.384 -34.071 1.00 91.88 167 CYS A CA 1
ATOM 1333 C C . CYS A 1 167 ? -2.604 1.995 -33.611 1.00 91.88 167 CYS A C 1
ATOM 1335 O O . CYS A 1 167 ? -2.528 1.089 -34.435 1.00 91.88 167 CYS A O 1
ATOM 1337 N N . LEU A 1 168 ? -2.299 1.818 -32.320 1.00 91.12 168 LEU A N 1
ATOM 1338 C CA . LEU A 1 168 ? -1.815 0.531 -31.796 1.00 91.12 168 LEU A CA 1
ATOM 1339 C C . LEU A 1 168 ? -2.936 -0.397 -31.318 1.00 91.12 168 LEU A C 1
ATOM 1341 O O . LEU A 1 168 ? -2.711 -1.597 -31.196 1.00 91.12 168 LEU A O 1
ATOM 1345 N N . GLN A 1 169 ? -4.119 0.152 -31.022 1.00 92.31 169 GLN A N 1
ATOM 1346 C CA . GLN A 1 169 ? -5.221 -0.558 -30.359 1.00 92.31 169 GLN A CA 1
ATOM 1347 C C . GLN A 1 169 ? -4.801 -1.245 -29.044 1.00 92.31 169 GLN A C 1
ATOM 1349 O O . GLN A 1 169 ? -5.416 -2.218 -28.608 1.00 92.31 169 GLN A O 1
ATOM 1354 N N . ASP A 1 170 ? -3.779 -0.709 -28.372 1.00 88.50 170 ASP A N 1
ATOM 1355 C CA . ASP A 1 170 ? -3.196 -1.275 -27.159 1.00 88.50 170 ASP A CA 1
ATOM 1356 C C . ASP A 1 170 ? -3.203 -0.241 -26.029 1.00 88.50 170 ASP A C 1
ATOM 1358 O O . ASP A 1 170 ? -2.716 0.880 -26.160 1.00 88.50 170 ASP A O 1
ATOM 1362 N N . SER A 1 171 ? -3.762 -0.628 -24.885 1.00 91.75 171 SER A N 1
ATOM 1363 C CA . SER A 1 171 ? -3.835 0.205 -23.684 1.00 91.75 171 SER A CA 1
ATOM 1364 C C . SER A 1 171 ? -3.036 -0.344 -22.507 1.00 91.75 171 SER A C 1
ATOM 1366 O O . SER A 1 171 ? -3.277 0.058 -21.367 1.00 91.75 171 SER A O 1
ATOM 1368 N N . THR A 1 172 ? -2.192 -1.342 -22.732 1.00 89.31 172 THR A N 1
ATOM 1369 C CA . THR A 1 172 ? -1.455 -2.003 -21.662 1.00 89.31 172 THR A CA 1
ATOM 1370 C C . THR A 1 172 ? -0.434 -1.061 -21.028 1.00 89.31 172 THR A C 1
ATOM 1372 O O . THR A 1 172 ? 0.069 -0.108 -21.635 1.00 89.31 172 THR A O 1
ATOM 1375 N N . LEU A 1 173 ? -0.094 -1.349 -19.770 1.00 87.12 173 LEU A N 1
ATOM 1376 C CA . LEU A 1 173 ? 0.989 -0.658 -19.076 1.00 87.12 173 LEU A CA 1
ATOM 1377 C C . LEU A 1 173 ? 2.344 -0.895 -19.767 1.00 87.12 173 LEU A C 1
ATOM 1379 O O . LEU A 1 173 ? 3.192 -0.003 -19.760 1.00 87.12 173 LEU A O 1
ATOM 1383 N N . GLY A 1 174 ? 2.528 -2.064 -20.393 1.00 87.88 174 GLY A N 1
ATOM 1384 C CA . GLY A 1 174 ? 3.730 -2.419 -21.151 1.00 87.88 174 GLY A CA 1
ATOM 1385 C C . GLY A 1 174 ? 3.999 -1.447 -22.299 1.00 87.88 174 GLY A C 1
ATOM 1386 O O . GLY A 1 174 ? 5.082 -0.872 -22.377 1.00 87.88 174 GLY A O 1
ATOM 1387 N N . THR A 1 175 ? 2.993 -1.160 -23.122 1.00 91.25 175 THR A N 1
ATOM 1388 C CA . THR A 1 175 ? 3.142 -0.219 -24.244 1.00 91.25 175 THR A CA 1
ATOM 1389 C C . THR A 1 175 ? 3.354 1.219 -23.770 1.00 91.25 175 THR A C 1
ATOM 1391 O O . THR A 1 175 ? 4.226 1.918 -24.291 1.00 91.25 175 THR A O 1
ATOM 1394 N N . ALA A 1 176 ? 2.670 1.644 -22.700 1.00 92.56 176 ALA A N 1
ATOM 1395 C CA . ALA A 1 176 ? 2.939 2.940 -22.070 1.00 92.56 176 ALA A CA 1
ATOM 1396 C C . ALA A 1 176 ? 4.385 3.047 -21.543 1.00 92.56 176 ALA A C 1
ATOM 1398 O O . ALA A 1 176 ? 5.009 4.101 -21.670 1.00 92.56 176 ALA A O 1
ATOM 1399 N N . ARG A 1 177 ? 4.932 1.961 -20.975 1.00 91.81 177 ARG A N 1
ATOM 1400 C CA . ARG A 1 177 ? 6.328 1.880 -20.517 1.00 91.81 177 ARG A CA 1
ATOM 1401 C C . ARG A 1 177 ? 7.303 2.015 -21.680 1.00 91.81 177 ARG A C 1
ATOM 1403 O O . ARG A 1 177 ? 8.221 2.819 -21.578 1.00 91.81 177 ARG A O 1
ATOM 1410 N N . ILE A 1 178 ? 7.103 1.272 -22.769 1.00 92.56 178 ILE A N 1
ATOM 1411 C CA . ILE A 1 178 ? 7.999 1.307 -23.936 1.00 92.56 178 ILE A CA 1
ATOM 1412 C C . ILE A 1 178 ? 8.056 2.722 -24.525 1.00 92.56 178 ILE A C 1
ATOM 1414 O O . ILE A 1 178 ? 9.145 3.252 -24.741 1.00 92.56 178 ILE A O 1
ATOM 1418 N N . ILE A 1 179 ? 6.900 3.365 -24.724 1.00 94.81 179 ILE A N 1
ATOM 1419 C CA . ILE A 1 179 ? 6.837 4.728 -25.271 1.00 94.81 179 ILE A CA 1
ATOM 1420 C C . ILE A 1 179 ? 7.487 5.740 -24.314 1.00 94.81 179 ILE A C 1
ATOM 1422 O O . ILE A 1 179 ? 8.241 6.607 -24.759 1.00 94.81 179 ILE A O 1
ATOM 1426 N N . ALA A 1 180 ? 7.230 5.630 -23.004 1.00 95.19 180 ALA A N 1
ATOM 1427 C CA . ALA A 1 180 ? 7.842 6.506 -22.004 1.00 95.19 180 ALA A CA 1
ATOM 1428 C C . ALA A 1 180 ? 9.371 6.372 -21.992 1.00 95.19 180 ALA A C 1
ATOM 1430 O O . ALA A 1 180 ? 10.061 7.385 -22.053 1.00 95.19 180 ALA A O 1
ATOM 1431 N N . ALA A 1 181 ? 9.890 5.142 -21.989 1.00 93.00 181 ALA A N 1
ATOM 1432 C CA . ALA A 1 181 ? 11.323 4.874 -22.023 1.00 93.00 181 ALA A CA 1
ATOM 1433 C C . ALA A 1 181 ? 11.977 5.447 -23.292 1.00 93.00 181 ALA A C 1
ATOM 1435 O O . ALA A 1 181 ? 12.975 6.157 -23.196 1.00 93.00 181 ALA A O 1
ATOM 1436 N N . GLN A 1 182 ? 11.375 5.235 -24.470 1.00 95.12 182 GLN A N 1
ATOM 1437 C CA . GLN A 1 182 ? 11.874 5.785 -25.741 1.00 95.12 182 GLN A CA 1
ATOM 1438 C C . GLN A 1 182 ? 11.924 7.324 -25.735 1.00 95.12 182 GLN A C 1
ATOM 1440 O O . GLN A 1 182 ? 12.895 7.919 -26.204 1.00 95.12 182 GLN A O 1
ATOM 1445 N N . LEU A 1 183 ? 10.902 7.985 -25.179 1.00 95.00 183 LEU A N 1
ATOM 1446 C CA . LEU A 1 183 ? 10.866 9.447 -25.059 1.00 95.00 183 LEU A CA 1
ATOM 1447 C C . LEU A 1 183 ? 11.887 9.975 -24.047 1.00 95.00 183 LEU A C 1
ATOM 1449 O O . LEU A 1 183 ? 12.592 10.938 -24.348 1.00 95.00 183 LEU A O 1
ATOM 1453 N N . CYS A 1 184 ? 11.985 9.351 -22.872 1.00 93.94 184 CYS A N 1
ATOM 1454 C CA . CYS A 1 184 ? 12.946 9.740 -21.843 1.00 93.94 184 CYS A CA 1
ATOM 1455 C C . CYS A 1 184 ? 14.390 9.517 -22.303 1.00 93.94 184 CYS A C 1
ATOM 1457 O O . CYS A 1 184 ? 15.246 10.335 -21.988 1.00 93.94 184 CYS A O 1
ATOM 1459 N N . GLN A 1 185 ? 14.650 8.476 -23.098 1.00 93.50 185 GLN A N 1
ATOM 1460 C CA . GLN A 1 185 ? 15.959 8.223 -23.695 1.00 93.50 185 GLN A CA 1
ATOM 1461 C C . GLN A 1 185 ? 16.316 9.253 -24.777 1.00 93.50 185 GLN A C 1
ATOM 1463 O O . GLN A 1 185 ? 17.464 9.684 -24.852 1.00 93.50 185 GLN A O 1
ATOM 1468 N N . LYS A 1 186 ? 15.357 9.666 -25.620 1.00 95.75 186 LYS A N 1
ATOM 1469 C CA . LYS A 1 186 ? 15.604 10.675 -26.666 1.00 95.75 186 LYS A CA 1
ATOM 1470 C C . LYS A 1 186 ? 15.754 12.088 -26.101 1.00 95.75 186 LYS A C 1
ATOM 1472 O O . LYS A 1 186 ? 16.563 12.860 -26.605 1.00 95.75 186 LYS A O 1
ATOM 1477 N N . PHE A 1 187 ? 14.986 12.431 -25.068 1.00 96.12 187 PHE A N 1
ATOM 1478 C CA . PHE A 1 187 ? 14.953 13.771 -24.474 1.00 96.12 187 PHE A CA 1
ATOM 1479 C C . PHE A 1 187 ? 15.407 13.760 -23.012 1.00 96.12 187 PHE A C 1
ATOM 1481 O O . PHE A 1 187 ? 14.727 14.302 -22.138 1.00 96.12 187 PHE A O 1
ATOM 1488 N N . THR A 1 188 ? 16.565 13.151 -22.742 1.00 94.62 188 THR A N 1
ATOM 1489 C CA . THR A 1 188 ? 17.076 12.914 -21.382 1.00 94.62 188 THR A CA 1
ATOM 1490 C C . THR A 1 188 ? 17.026 14.165 -20.515 1.00 94.62 188 THR A C 1
ATOM 1492 O O . THR A 1 188 ? 16.400 14.143 -19.464 1.00 94.62 188 THR A O 1
ATOM 1495 N N . LYS A 1 189 ? 17.562 15.293 -21.003 1.00 94.81 189 LYS A N 1
ATOM 1496 C CA . LYS A 1 189 ? 17.626 16.561 -20.252 1.00 94.81 189 LYS A CA 1
ATOM 1497 C C . LYS A 1 189 ? 16.258 17.063 -19.779 1.00 94.81 189 LYS A C 1
ATOM 1499 O O . LYS A 1 189 ? 16.142 17.570 -18.671 1.00 94.81 189 LYS A O 1
ATOM 1504 N N . THR A 1 190 ? 15.216 16.889 -20.590 1.00 95.62 190 THR A N 1
ATOM 1505 C CA . THR A 1 190 ? 13.851 17.317 -20.250 1.00 95.62 190 THR A CA 1
ATOM 1506 C C . THR A 1 190 ? 13.191 16.407 -19.217 1.00 95.62 190 THR A C 1
ATOM 1508 O O . THR A 1 190 ? 12.373 16.873 -18.419 1.00 95.62 190 THR A O 1
ATOM 1511 N N . PHE A 1 191 ? 13.521 15.113 -19.232 1.00 93.75 191 PHE A N 1
ATOM 1512 C CA . PHE A 1 191 ? 12.921 14.102 -18.360 1.00 93.75 191 PHE A CA 1
ATOM 1513 C C . PHE A 1 191 ? 13.815 13.686 -17.187 1.00 93.75 191 PHE A C 1
ATOM 1515 O O . PHE A 1 191 ? 13.452 12.774 -16.451 1.00 93.75 191 PHE A O 1
ATOM 1522 N N . THR A 1 192 ? 14.936 14.362 -16.958 1.00 91.25 192 THR A N 1
ATOM 1523 C CA . THR A 1 192 ? 15.748 14.219 -15.746 1.00 91.25 192 THR A CA 1
ATOM 1524 C C . THR A 1 192 ? 15.617 15.458 -14.877 1.00 91.25 192 THR A C 1
ATOM 1526 O O . THR A 1 192 ? 15.587 16.579 -15.374 1.00 91.25 192 THR A O 1
ATOM 1529 N N . THR A 1 193 ? 15.522 15.276 -13.564 1.00 87.81 193 THR A N 1
ATOM 1530 C CA . THR A 1 193 ? 15.605 16.375 -12.595 1.00 87.81 193 THR A CA 1
ATOM 1531 C C . THR A 1 193 ? 16.854 16.185 -11.752 1.00 87.81 193 THR A C 1
ATOM 1533 O O . THR A 1 193 ? 17.038 15.116 -11.174 1.00 87.81 193 THR A O 1
ATOM 1536 N N . GLU A 1 194 ? 17.701 17.209 -11.689 1.00 85.75 194 GLU A N 1
ATOM 1537 C CA . GLU A 1 194 ? 18.818 17.241 -10.750 1.00 85.75 194 GLU A CA 1
ATOM 1538 C C . GLU A 1 194 ? 18.287 17.359 -9.322 1.00 85.75 194 GLU A C 1
ATOM 1540 O O . GLU A 1 194 ? 17.472 18.223 -8.992 1.00 85.75 194 GLU A O 1
ATOM 1545 N N . ILE A 1 195 ? 18.746 16.440 -8.489 1.00 77.38 195 ILE A N 1
ATOM 1546 C CA . ILE A 1 195 ? 18.678 16.494 -7.041 1.00 77.38 195 ILE A CA 1
ATOM 1547 C C . ILE A 1 195 ? 20.056 16.949 -6.568 1.00 77.38 195 ILE A C 1
ATOM 1549 O O . ILE A 1 195 ? 21.061 16.688 -7.229 1.00 77.38 195 ILE A O 1
ATOM 1553 N N . SER A 1 196 ? 20.083 17.688 -5.460 1.00 57.91 196 SER A N 1
ATOM 1554 C CA . SER A 1 196 ? 21.292 18.208 -4.814 1.00 57.91 196 SER A CA 1
ATOM 1555 C C . SER A 1 196 ? 22.504 17.277 -4.959 1.00 57.91 196 SER A C 1
ATOM 1557 O O . SER A 1 196 ? 22.379 16.063 -4.789 1.00 57.91 196 SER A O 1
ATOM 1559 N N . GLU A 1 197 ? 23.667 17.873 -5.244 1.00 67.50 197 GLU A N 1
ATOM 1560 C CA . GLU A 1 197 ? 24.965 17.187 -5.375 1.00 67.50 197 GLU A CA 1
ATOM 1561 C C . GLU A 1 197 ? 25.113 16.289 -6.620 1.00 67.50 197 GLU A C 1
ATOM 1563 O O . GLU A 1 197 ? 25.730 15.231 -6.572 1.00 67.50 197 GLU A O 1
ATOM 1568 N N . GLY A 1 198 ? 24.574 16.713 -7.770 1.00 73.31 198 GLY A N 1
ATOM 1569 C CA . GLY A 1 198 ? 24.853 16.073 -9.067 1.00 73.31 198 GLY A CA 1
ATOM 1570 C C . GLY A 1 198 ? 24.127 14.744 -9.308 1.00 73.31 198 GLY A C 1
ATOM 1571 O O . GLY A 1 198 ? 24.328 14.109 -10.344 1.00 73.31 198 GLY A O 1
ATOM 1572 N N . ASN A 1 199 ? 23.246 14.333 -8.395 1.00 69.25 199 ASN A N 1
ATOM 1573 C CA . ASN A 1 199 ? 22.383 13.176 -8.593 1.00 69.25 199 ASN A CA 1
ATOM 1574 C C . ASN A 1 199 ? 21.216 13.548 -9.511 1.00 69.25 199 ASN A C 1
ATOM 1576 O O . ASN A 1 199 ? 20.571 14.571 -9.319 1.00 69.25 199 ASN A O 1
ATOM 1580 N N . THR A 1 200 ? 20.885 12.714 -10.496 1.00 83.19 200 THR A N 1
ATOM 1581 C CA . THR A 1 200 ? 19.727 12.946 -11.374 1.00 83.19 200 THR A CA 1
ATOM 1582 C C . THR A 1 200 ? 18.668 11.874 -11.160 1.00 83.19 200 THR A C 1
ATOM 1584 O O . THR A 1 200 ? 18.970 10.685 -11.093 1.00 83.19 200 THR A O 1
ATOM 1587 N N . ILE A 1 201 ? 17.402 12.284 -11.057 1.00 82.38 201 ILE A N 1
ATOM 1588 C CA . ILE A 1 201 ? 16.258 11.367 -11.059 1.00 82.38 201 ILE A CA 1
ATOM 1589 C C . ILE A 1 201 ? 15.579 11.402 -12.423 1.00 82.38 201 ILE A C 1
ATOM 1591 O O . ILE A 1 201 ? 15.181 12.463 -12.910 1.00 82.38 201 ILE A O 1
ATOM 1595 N N . SER A 1 202 ? 15.399 10.218 -13.011 1.00 86.12 202 SER A N 1
ATOM 1596 C CA . SER A 1 202 ? 14.573 10.020 -14.202 1.00 86.12 202 SER A CA 1
ATOM 1597 C C . SER A 1 202 ? 13.086 10.151 -13.867 1.00 86.12 202 SER A C 1
ATOM 1599 O O . SER A 1 202 ? 12.571 9.526 -12.938 1.00 86.12 202 SER A O 1
ATOM 1601 N N . LEU A 1 203 ? 12.367 10.932 -14.669 1.00 87.38 203 LEU A N 1
ATOM 1602 C CA . LEU A 1 203 ? 10.917 11.099 -14.597 1.00 87.38 203 LEU A CA 1
ATOM 1603 C C . LEU A 1 203 ? 10.154 10.013 -15.375 1.00 87.38 203 LEU A C 1
ATOM 1605 O O . LEU A 1 203 ? 8.929 10.101 -15.480 1.00 87.38 203 LEU A O 1
ATOM 1609 N N . GLU A 1 204 ? 10.832 8.985 -15.898 1.00 89.50 204 GLU A N 1
ATOM 1610 C CA . GLU A 1 204 ? 10.216 7.918 -16.699 1.00 89.50 204 GLU A CA 1
ATOM 1611 C C . GLU A 1 204 ? 9.043 7.253 -15.966 1.00 89.50 204 GLU A C 1
ATOM 1613 O O . GLU A 1 204 ? 7.943 7.159 -16.510 1.00 89.50 204 GLU A O 1
ATOM 1618 N N . CYS A 1 205 ? 9.231 6.861 -14.701 1.00 80.12 205 CYS A N 1
ATOM 1619 C CA . CYS A 1 205 ? 8.185 6.216 -13.903 1.00 80.12 205 CYS A CA 1
ATOM 1620 C C . CYS A 1 205 ? 6.942 7.102 -13.740 1.00 80.12 205 CYS A C 1
ATOM 1622 O O . CYS A 1 205 ? 5.813 6.623 -13.878 1.00 80.12 205 CYS A O 1
ATOM 1624 N N . TYR A 1 206 ? 7.149 8.396 -13.478 1.00 87.75 206 TYR A N 1
ATOM 1625 C CA . TYR A 1 206 ? 6.065 9.369 -13.362 1.00 87.75 206 TYR A CA 1
ATOM 1626 C C . TYR A 1 206 ? 5.326 9.524 -14.695 1.00 87.75 206 TYR A C 1
ATOM 1628 O O . TYR A 1 206 ? 4.094 9.471 -14.747 1.00 87.75 206 TYR A O 1
ATOM 1636 N N . PHE A 1 207 ? 6.074 9.686 -15.786 1.00 90.94 207 PHE A N 1
ATOM 1637 C CA . PHE A 1 207 ? 5.494 9.948 -17.094 1.00 90.94 207 PHE A CA 1
ATOM 1638 C C . PHE A 1 207 ? 4.763 8.726 -17.664 1.00 90.94 207 PHE A C 1
ATOM 1640 O O . PHE A 1 207 ? 3.638 8.861 -18.148 1.00 90.94 207 PHE A O 1
ATOM 1647 N N . ARG A 1 208 ? 5.317 7.521 -17.482 1.00 92.62 208 ARG A N 1
ATOM 1648 C CA . ARG A 1 208 ? 4.650 6.237 -17.750 1.00 92.62 208 ARG A CA 1
ATOM 1649 C C . ARG A 1 208 ? 3.285 6.160 -17.070 1.00 92.62 208 ARG A C 1
ATOM 1651 O O . ARG A 1 208 ? 2.284 5.872 -17.726 1.00 92.62 208 ARG A O 1
ATOM 1658 N N . GLN A 1 209 ? 3.228 6.448 -15.768 1.00 86.25 209 GLN A N 1
ATOM 1659 C CA . GLN A 1 209 ? 1.977 6.401 -15.008 1.00 86.25 209 GLN A CA 1
ATOM 1660 C C . GLN A 1 209 ? 0.964 7.428 -15.526 1.00 86.25 209 GLN A C 1
ATOM 1662 O O . GLN A 1 209 ? -0.235 7.143 -15.594 1.00 86.25 209 GLN A O 1
ATOM 1667 N N . LYS A 1 210 ? 1.439 8.611 -15.933 1.00 91.75 210 LYS A N 1
ATOM 1668 C CA . LYS A 1 210 ? 0.601 9.667 -16.508 1.00 91.75 210 LYS A CA 1
ATOM 1669 C C . LYS A 1 210 ? 0.012 9.264 -17.863 1.00 91.75 210 LYS A C 1
ATOM 1671 O O . LYS A 1 210 ? -1.186 9.467 -18.065 1.00 91.75 210 LYS A O 1
ATOM 1676 N N . ILE A 1 211 ? 0.798 8.642 -18.747 1.00 94.62 211 ILE A N 1
ATOM 1677 C CA . ILE A 1 211 ? 0.311 8.069 -20.015 1.00 94.62 211 ILE A CA 1
ATOM 1678 C C . ILE A 1 211 ? -0.761 7.014 -19.728 1.00 94.62 211 ILE A C 1
ATOM 1680 O O . ILE A 1 211 ? -1.894 7.151 -20.185 1.00 94.62 211 ILE A O 1
ATOM 1684 N N . TYR A 1 212 ? -0.439 6.013 -18.904 1.00 92.81 212 TYR A N 1
ATOM 1685 C CA . TYR A 1 212 ? -1.345 4.903 -18.597 1.00 92.81 212 TYR A CA 1
ATOM 1686 C C . TYR A 1 212 ? -2.678 5.375 -17.995 1.00 92.81 212 TYR A C 1
ATOM 1688 O O . TYR A 1 212 ? -3.756 4.968 -18.433 1.00 92.81 212 TYR A O 1
ATOM 1696 N N . SER A 1 213 ? -2.621 6.309 -17.043 1.00 88.81 213 SER A N 1
ATOM 1697 C CA . SER A 1 213 ? -3.820 6.892 -16.426 1.00 88.81 213 SER A CA 1
ATOM 1698 C C . SER A 1 213 ? -4.672 7.648 -17.450 1.00 88.81 213 SER A C 1
ATOM 1700 O O . SER A 1 213 ? -5.896 7.535 -17.443 1.00 88.81 213 SER A O 1
ATOM 1702 N N . THR A 1 214 ? -4.032 8.381 -18.368 1.00 91.56 214 THR A N 1
ATOM 1703 C CA . THR A 1 214 ? -4.712 9.139 -19.432 1.00 91.56 214 THR A CA 1
ATOM 1704 C C . THR A 1 214 ? -5.413 8.210 -20.428 1.00 91.56 214 THR A C 1
ATOM 1706 O O . THR A 1 214 ? -6.527 8.509 -20.864 1.00 91.56 214 THR A O 1
ATOM 1709 N N . VAL A 1 215 ? -4.803 7.061 -20.737 1.00 91.56 215 VAL A N 1
ATOM 1710 C CA . VAL A 1 215 ? -5.385 6.013 -21.587 1.00 91.56 215 VAL A CA 1
ATOM 1711 C C . VAL A 1 215 ? -6.601 5.359 -20.929 1.00 91.56 215 VAL A C 1
ATOM 1713 O O . VAL A 1 215 ? -7.681 5.318 -21.523 1.00 91.56 215 VAL A O 1
ATOM 1716 N N . ASN A 1 216 ? -6.478 4.919 -19.677 1.00 85.25 216 ASN A N 1
ATOM 1717 C CA . ASN A 1 216 ? -7.564 4.220 -18.986 1.00 85.25 216 ASN A CA 1
ATOM 1718 C C . ASN A 1 216 ? -8.734 5.124 -18.587 1.00 85.25 216 ASN A C 1
ATOM 1720 O O . ASN A 1 216 ? -9.885 4.683 -18.595 1.00 85.25 216 ASN A O 1
ATOM 1724 N N . TYR A 1 217 ? -8.477 6.401 -18.296 1.00 79.88 217 TYR A N 1
ATOM 1725 C CA . TYR A 1 217 ? -9.538 7.358 -17.984 1.00 79.88 217 TYR A CA 1
ATOM 1726 C C . TYR A 1 217 ? -10.541 7.520 -19.143 1.00 79.88 217 TYR A C 1
ATOM 1728 O O . TYR A 1 217 ? -11.727 7.739 -18.902 1.00 79.88 217 TYR A O 1
ATOM 1736 N N . HIS A 1 218 ? -10.098 7.380 -20.399 1.00 68.94 218 HIS A N 1
ATOM 1737 C CA . HIS A 1 218 ? -10.988 7.458 -21.567 1.00 68.94 218 HIS A CA 1
ATOM 1738 C C . HIS A 1 218 ? -11.759 6.162 -21.827 1.00 68.94 218 HIS A C 1
ATOM 1740 O O . HIS A 1 218 ? -12.959 6.236 -22.084 1.00 68.94 218 HIS A O 1
ATOM 1746 N N . LYS A 1 219 ? -11.152 4.987 -21.602 1.00 67.12 219 LYS A N 1
ATOM 1747 C CA . LYS A 1 219 ? -11.890 3.709 -21.625 1.00 67.12 219 LYS A CA 1
ATOM 1748 C C . LYS A 1 219 ? -13.086 3.717 -20.667 1.00 67.12 219 LYS A C 1
ATOM 1750 O O . LYS A 1 219 ? -14.167 3.244 -21.010 1.00 67.12 219 LYS A O 1
ATOM 1755 N N . GLY A 1 220 ? -12.919 4.314 -19.484 1.00 55.59 220 GLY A N 1
ATOM 1756 C CA . GLY A 1 220 ? -13.996 4.465 -18.501 1.00 55.59 220 GLY A CA 1
ATOM 1757 C C . GLY A 1 220 ? -15.123 5.419 -18.925 1.00 55.59 220 GLY A C 1
ATOM 1758 O O . GLY A 1 220 ? -16.262 5.232 -18.495 1.00 55.59 220 GLY A O 1
ATOM 1759 N N . LYS A 1 221 ? -14.843 6.419 -19.773 1.00 57.81 221 LYS A N 1
ATOM 1760 C CA . LYS A 1 221 ? -15.863 7.339 -20.306 1.00 57.81 221 LYS A CA 1
ATOM 1761 C C . LYS A 1 221 ? -16.671 6.711 -21.441 1.00 57.81 221 LYS A C 1
ATOM 1763 O O . LYS A 1 221 ? -17.890 6.846 -21.420 1.00 57.81 221 LYS A O 1
ATOM 1768 N N . ASP A 1 222 ? -16.042 5.943 -22.329 1.00 52.62 222 ASP A N 1
ATOM 1769 C CA . ASP A 1 222 ? -16.759 5.219 -23.391 1.00 52.62 222 ASP A CA 1
ATOM 1770 C C . ASP A 1 222 ? -17.615 4.072 -22.836 1.00 52.62 222 ASP A C 1
ATOM 1772 O O . ASP A 1 222 ? -18.725 3.831 -23.313 1.00 52.62 222 ASP A O 1
ATOM 1776 N N . LEU A 1 223 ? -17.162 3.410 -21.765 1.00 48.59 223 LEU A N 1
ATOM 1777 C CA . LEU A 1 223 ? -17.963 2.415 -21.042 1.00 48.59 223 LEU A CA 1
ATOM 1778 C C . LEU A 1 223 ? -19.140 3.044 -20.280 1.00 48.59 223 LEU A C 1
ATOM 1780 O O . LEU A 1 223 ? -20.204 2.431 -20.204 1.00 48.59 223 LEU A O 1
ATOM 1784 N N . LYS A 1 224 ? -18.992 4.266 -19.746 1.00 46.38 224 LYS A N 1
ATOM 1785 C CA . LYS A 1 224 ? -20.108 5.015 -19.138 1.00 46.38 224 LYS A CA 1
ATOM 1786 C C . LYS A 1 224 ? -21.102 5.529 -20.180 1.00 46.38 224 LYS A C 1
ATOM 1788 O O . LYS A 1 224 ? -22.297 5.415 -19.947 1.00 46.38 224 LYS A O 1
ATOM 1793 N N . ALA A 1 225 ? -20.640 6.015 -21.332 1.00 45.00 225 ALA A N 1
ATOM 1794 C CA . ALA A 1 225 ? -21.515 6.442 -22.425 1.00 45.00 225 ALA A CA 1
ATOM 1795 C C . ALA A 1 225 ? -22.297 5.261 -23.032 1.00 45.00 225 ALA A C 1
ATOM 1797 O O . ALA A 1 225 ? -23.503 5.365 -23.239 1.00 45.00 225 ALA A O 1
ATOM 1798 N N . LYS A 1 226 ? -21.651 4.098 -23.219 1.00 42.16 226 LYS A N 1
ATOM 1799 C CA . LYS A 1 226 ? -22.333 2.865 -23.654 1.00 42.16 226 LYS A CA 1
ATOM 1800 C C . LYS A 1 226 ? -23.270 2.283 -22.586 1.00 42.16 226 LYS A C 1
ATOM 1802 O O . LYS A 1 226 ? -24.302 1.726 -22.947 1.00 42.16 226 LYS A O 1
ATOM 1807 N N . ARG A 1 227 ? -22.974 2.447 -21.287 1.00 41.06 227 ARG A N 1
ATOM 1808 C CA . ARG A 1 227 ? -23.912 2.087 -20.203 1.00 41.06 227 ARG A CA 1
ATOM 1809 C C . ARG A 1 227 ? -25.104 3.036 -20.096 1.00 41.06 227 ARG A C 1
ATOM 1811 O O . ARG A 1 227 ? -26.195 2.544 -19.854 1.00 41.06 227 ARG A O 1
ATOM 1818 N N . CYS A 1 228 ? -24.943 4.338 -20.342 1.00 40.19 228 CYS A N 1
ATOM 1819 C CA . CYS A 1 228 ? -26.074 5.274 -20.377 1.00 40.19 228 CYS A CA 1
ATOM 1820 C C . CYS A 1 228 ? -27.092 4.925 -21.475 1.00 40.19 228 CYS A C 1
ATOM 1822 O O . CYS A 1 228 ? -28.285 5.085 -21.255 1.00 40.19 228 CYS A O 1
ATOM 1824 N N . ILE A 1 229 ? -26.652 4.399 -22.625 1.00 38.50 229 ILE A N 1
ATOM 1825 C CA . ILE A 1 229 ? -27.561 3.990 -23.713 1.00 38.50 229 ILE A CA 1
ATOM 1826 C C . ILE A 1 229 ? -28.318 2.692 -23.365 1.00 38.50 229 ILE A C 1
ATOM 1828 O O . ILE A 1 229 ? -29.465 2.528 -23.765 1.00 38.50 229 ILE A O 1
ATOM 1832 N N . LEU A 1 230 ? -27.724 1.800 -22.564 1.00 35.38 230 LEU A N 1
ATOM 1833 C CA . LEU A 1 230 ? -28.380 0.579 -22.069 1.00 35.38 230 LEU A CA 1
ATOM 1834 C C . LEU A 1 230 ? -29.203 0.788 -20.783 1.00 35.38 230 LEU A C 1
ATOM 1836 O O . LEU A 1 230 ? -30.007 -0.071 -20.444 1.00 35.38 230 LEU A O 1
ATOM 1840 N N . GLN A 1 231 ? -29.031 1.912 -20.081 1.00 37.22 231 GLN A N 1
ATOM 1841 C CA . GLN A 1 231 ? -29.796 2.273 -18.876 1.00 37.22 231 GLN A CA 1
ATOM 1842 C C . GLN A 1 231 ? -30.961 3.238 -19.148 1.00 37.22 231 GLN A C 1
ATOM 1844 O O . GLN A 1 231 ? -31.731 3.524 -18.237 1.00 37.22 231 GLN A O 1
ATOM 1849 N N . ALA A 1 232 ? -31.146 3.688 -20.393 1.00 30.56 232 ALA A N 1
ATOM 1850 C CA . ALA A 1 232 ? -32.286 4.516 -20.793 1.00 30.56 232 ALA A CA 1
ATOM 1851 C C . ALA A 1 232 ? -33.633 3.759 -20.825 1.00 30.56 232 ALA A C 1
ATOM 1853 O O . ALA A 1 232 ? -34.657 4.364 -21.125 1.00 30.56 232 ALA A O 1
ATOM 1854 N N . PHE A 1 233 ? -33.646 2.458 -20.514 1.00 36.19 233 PHE A N 1
ATOM 1855 C CA . PHE A 1 233 ? -34.868 1.650 -20.435 1.00 36.19 233 PHE A CA 1
ATOM 1856 C C . PHE A 1 233 ? -35.349 1.348 -19.007 1.00 36.19 233 PHE A C 1
ATOM 1858 O O . PHE A 1 233 ? -36.401 0.741 -18.878 1.00 36.19 233 PHE A O 1
ATOM 1865 N N . ASP A 1 234 ? -34.649 1.805 -17.959 1.00 36.53 234 ASP A N 1
ATOM 1866 C CA . ASP A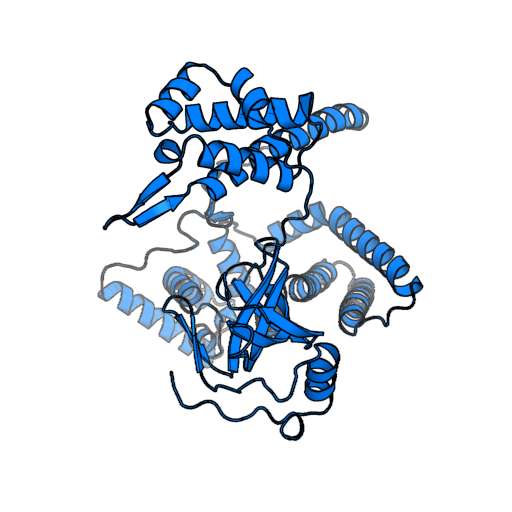 1 234 ? -35.031 1.527 -16.558 1.00 36.53 234 ASP A CA 1
ATOM 1867 C C . ASP A 1 234 ? -34.820 2.721 -15.601 1.00 36.53 234 ASP A C 1
ATOM 1869 O O . ASP A 1 234 ? -34.701 2.550 -14.387 1.00 36.53 234 ASP A O 1
ATOM 1873 N N . SER A 1 235 ? -34.780 3.961 -16.105 1.00 33.16 235 SER A N 1
ATOM 1874 C CA . SER A 1 235 ? -34.819 5.134 -15.222 1.00 33.16 235 SER A CA 1
ATOM 1875 C C . SER A 1 235 ? -36.265 5.491 -14.880 1.00 33.16 235 SER A C 1
ATOM 1877 O O . SER A 1 235 ? -36.872 6.356 -15.512 1.00 33.16 235 SER A O 1
ATOM 1879 N N . VAL A 1 236 ? -36.814 4.823 -13.868 1.00 38.03 236 VAL A N 1
ATOM 1880 C CA . VAL A 1 236 ? -37.864 5.443 -13.059 1.00 38.03 236 VAL A CA 1
ATOM 1881 C C . VAL A 1 236 ? -37.175 6.501 -12.202 1.00 38.03 236 VAL A C 1
ATOM 1883 O O . VAL A 1 236 ? -36.196 6.205 -11.513 1.00 38.03 236 VAL A O 1
ATOM 1886 N N . ASP A 1 237 ? -37.646 7.737 -12.338 1.00 39.59 237 ASP A N 1
ATOM 1887 C CA . ASP A 1 237 ? -37.305 8.879 -11.496 1.00 39.59 237 ASP A CA 1
ATOM 1888 C C . ASP A 1 237 ? -37.220 8.491 -10.018 1.00 39.59 237 ASP A C 1
ATOM 1890 O O . ASP A 1 237 ? -38.121 7.839 -9.499 1.00 39.59 237 ASP A O 1
ATOM 1894 N N . GLU A 1 238 ? -36.200 8.998 -9.323 1.00 36.03 238 GLU A N 1
ATOM 1895 C CA . GLU A 1 238 ? -36.480 9.661 -8.052 1.00 36.03 238 GLU A CA 1
ATOM 1896 C C . GLU A 1 238 ? -35.422 10.718 -7.720 1.00 36.03 238 GLU A C 1
ATOM 1898 O O . GLU A 1 238 ? -34.280 10.474 -7.321 1.00 36.03 238 GLU A O 1
ATOM 1903 N N . ASP A 1 239 ? -35.885 11.938 -7.937 1.00 40.53 239 ASP A N 1
ATOM 1904 C CA . ASP A 1 239 ? -35.420 13.204 -7.423 1.00 40.53 239 ASP A CA 1
ATOM 1905 C C . ASP A 1 239 ? -35.575 13.203 -5.888 1.00 40.53 239 ASP A C 1
ATOM 1907 O O . ASP A 1 239 ? -36.667 13.412 -5.367 1.00 40.53 239 ASP A O 1
ATOM 1911 N N . ILE A 1 240 ? -34.503 12.928 -5.132 1.00 35.84 240 ILE A N 1
ATOM 1912 C CA . ILE A 1 240 ? -34.496 13.105 -3.669 1.00 35.84 240 ILE A CA 1
ATOM 1913 C C . ILE A 1 240 ? -33.221 13.835 -3.227 1.00 35.84 240 ILE A C 1
ATOM 1915 O O . ILE A 1 240 ? -32.135 13.273 -3.086 1.00 35.84 240 ILE A O 1
ATOM 1919 N N . SER A 1 241 ? -33.412 15.133 -2.984 1.00 36.66 241 SER A N 1
ATOM 1920 C CA . SER A 1 241 ? -32.836 15.916 -1.886 1.00 36.66 241 SER A CA 1
ATOM 1921 C C . SER A 1 241 ? -31.330 15.786 -1.657 1.00 36.66 241 SER A C 1
ATOM 1923 O O . SER A 1 241 ? -30.857 15.017 -0.823 1.00 36.66 241 SER A O 1
ATOM 1925 N N . ARG A 1 242 ? -30.560 16.661 -2.316 1.00 34.41 242 ARG A N 1
ATOM 1926 C CA . ARG A 1 242 ? -29.182 16.982 -1.912 1.00 34.41 242 ARG A CA 1
ATOM 1927 C C . ARG A 1 242 ? -29.170 17.418 -0.437 1.00 34.41 242 ARG A C 1
ATOM 1929 O O . ARG A 1 242 ? -29.721 18.482 -0.148 1.00 34.41 242 ARG A O 1
ATOM 1936 N N . PRO A 1 243 ? -28.508 16.699 0.489 1.00 35.03 243 PRO A N 1
ATOM 1937 C CA . PRO A 1 243 ? -28.299 17.245 1.810 1.00 35.03 243 PRO A CA 1
ATOM 1938 C C . PRO A 1 243 ? -27.249 18.357 1.738 1.00 35.03 243 PRO A C 1
ATOM 1940 O O . PRO A 1 243 ? -26.249 18.304 1.017 1.00 35.03 243 PRO A O 1
ATOM 1943 N N . SER A 1 244 ? -27.562 19.398 2.493 1.00 40.69 244 SER A N 1
ATOM 1944 C CA . SER A 1 244 ? -26.830 20.627 2.753 1.00 40.69 244 SER A CA 1
ATOM 1945 C C . SER A 1 244 ? -25.324 20.457 2.983 1.00 40.69 244 SER A C 1
ATOM 1947 O O . SER A 1 244 ? -24.898 19.567 3.709 1.00 40.69 244 SER A O 1
ATOM 1949 N N . LYS A 1 245 ? -24.555 21.414 2.439 1.00 39.47 245 LYS A N 1
ATOM 1950 C CA . LYS A 1 245 ? -23.137 21.723 2.713 1.00 39.47 245 LYS A CA 1
ATOM 1951 C C . LYS A 1 245 ? -22.204 20.507 2.668 1.00 39.47 245 LYS A C 1
ATOM 1953 O O . LYS A 1 245 ? -22.004 19.817 3.659 1.00 39.47 245 LYS A O 1
ATOM 1958 N N . VAL A 1 246 ? -21.533 20.328 1.527 1.00 45.31 246 VAL A N 1
ATOM 1959 C CA . VAL A 1 246 ? -20.370 19.439 1.390 1.00 45.31 246 VAL A CA 1
ATOM 1960 C C . VAL A 1 246 ? -19.340 19.817 2.460 1.00 45.31 246 VAL A C 1
ATOM 1962 O O . VAL A 1 246 ? -18.592 20.782 2.302 1.00 45.31 246 VAL A O 1
ATOM 1965 N N . GLN A 1 247 ? -19.324 19.086 3.577 1.00 52.28 247 GLN A N 1
ATOM 1966 C CA . GLN A 1 247 ? -18.248 19.182 4.553 1.00 52.28 247 GLN A CA 1
ATOM 1967 C C . GLN A 1 247 ? -16.951 18.843 3.817 1.00 52.28 247 GLN A C 1
ATOM 1969 O O . GLN A 1 247 ? -16.877 17.840 3.101 1.00 52.28 247 GLN A O 1
ATOM 1974 N N . LYS A 1 248 ? -15.938 19.707 3.935 1.00 54.91 248 LYS A N 1
ATOM 1975 C CA . LYS A 1 248 ? -14.623 19.458 3.340 1.00 54.91 248 LYS A CA 1
ATOM 1976 C C . LYS A 1 248 ? -14.079 18.167 3.958 1.00 54.91 248 LYS A C 1
ATOM 1978 O O . LYS A 1 248 ? -13.725 18.149 5.133 1.00 54.91 248 LYS A O 1
ATOM 1983 N N . LYS A 1 249 ? -14.061 17.082 3.186 1.00 53.66 249 LYS A N 1
ATOM 1984 C CA . LYS A 1 249 ? -13.435 15.822 3.597 1.00 53.66 249 LYS A CA 1
ATOM 1985 C C . LYS A 1 249 ? -11.918 15.968 3.477 1.00 53.66 249 LYS A C 1
ATOM 1987 O O . LYS A 1 249 ? -11.429 16.486 2.474 1.00 53.66 249 LYS A O 1
ATOM 1992 N N . GLY A 1 250 ? -11.196 15.564 4.516 1.00 51.19 250 GLY A N 1
ATOM 1993 C CA . GLY A 1 250 ? -9.738 15.502 4.550 1.00 51.19 250 GLY A CA 1
ATOM 1994 C C . GLY A 1 250 ? -9.190 14.228 3.899 1.00 51.19 250 GLY A C 1
ATOM 1995 O O . GLY A 1 250 ? -9.886 13.533 3.153 1.00 51.19 250 GLY A O 1
ATOM 1996 N N . GLN A 1 251 ? -7.927 13.906 4.192 1.00 44.59 251 GLN A N 1
ATOM 1997 C CA . GLN A 1 251 ? -7.311 12.641 3.777 1.00 44.59 251 GLN A CA 1
ATOM 1998 C C . GLN A 1 251 ? -8.123 11.439 4.296 1.00 44.59 251 GLN A C 1
ATOM 2000 O O . GLN A 1 251 ? -8.720 11.494 5.370 1.00 44.59 251 GLN A O 1
ATOM 2005 N N . TYR A 1 252 ? -8.170 10.363 3.505 1.00 53.47 252 TYR A N 1
ATOM 2006 C CA . TYR A 1 252 ? -8.870 9.110 3.833 1.00 53.47 252 TYR A CA 1
ATOM 2007 C C . TYR A 1 252 ? -10.382 9.240 4.096 1.00 53.47 252 TYR A C 1
ATOM 2009 O O . TYR A 1 252 ? -10.984 8.372 4.717 1.00 53.47 252 TYR A O 1
ATOM 2017 N N . GLY A 1 253 ? -11.025 10.314 3.621 1.00 63.97 253 GLY A N 1
ATOM 2018 C CA . GLY A 1 253 ? -12.471 10.504 3.776 1.00 63.97 253 GLY A CA 1
ATOM 2019 C C . GLY A 1 253 ? -12.914 10.933 5.179 1.00 63.97 253 GLY A C 1
ATOM 2020 O O . GLY A 1 253 ? -14.118 10.988 5.423 1.00 63.97 253 GLY A O 1
ATOM 2021 N N . CYS A 1 254 ? -11.965 11.268 6.060 1.00 74.50 254 CYS A N 1
ATOM 2022 C CA . CYS A 1 254 ? -12.225 11.808 7.394 1.00 74.50 254 CYS A CA 1
ATOM 2023 C C . CYS A 1 254 ? -12.771 13.241 7.319 1.00 74.50 254 CYS A C 1
ATOM 2025 O O . CYS A 1 254 ? -12.552 13.954 6.333 1.00 74.50 254 CYS A O 1
ATOM 2027 N N . ALA A 1 255 ? -13.425 13.705 8.380 1.00 78.06 255 ALA A N 1
ATOM 2028 C CA . ALA A 1 255 ? -13.756 15.117 8.519 1.00 78.06 255 ALA A CA 1
ATOM 2029 C C . ALA A 1 255 ? -12.474 15.968 8.597 1.00 78.06 255 ALA A C 1
ATOM 2031 O O . ALA A 1 255 ? -11.457 15.546 9.158 1.00 78.06 255 ALA A O 1
ATOM 2032 N N . ALA A 1 256 ? -12.494 17.165 7.997 1.00 79.12 256 ALA A N 1
ATOM 2033 C CA . ALA A 1 256 ? -11.340 18.064 8.002 1.00 79.12 256 ALA A CA 1
ATOM 2034 C C . ALA A 1 256 ? -10.826 18.307 9.432 1.00 79.12 256 ALA A C 1
ATOM 2036 O O . ALA A 1 256 ? -11.590 18.659 10.327 1.00 79.12 256 ALA A O 1
ATOM 2037 N N . GLY A 1 257 ? -9.521 18.104 9.632 1.00 79.75 257 GLY A N 1
ATOM 2038 C CA . GLY A 1 257 ? -8.862 18.282 10.929 1.00 79.75 257 GLY A CA 1
ATOM 2039 C C . GLY A 1 257 ? -9.112 17.170 11.955 1.00 79.75 257 GLY A C 1
ATOM 2040 O O . GLY A 1 257 ? -8.535 17.234 13.030 1.00 79.75 257 GLY A O 1
ATOM 2041 N N . GLN A 1 258 ? -9.915 16.143 11.648 1.00 84.06 258 GLN A N 1
ATOM 2042 C CA . GLN A 1 258 ? -10.223 15.067 12.606 1.00 84.06 258 GLN A CA 1
ATOM 2043 C C . GLN A 1 258 ? -9.281 13.861 12.515 1.00 84.06 258 GLN A C 1
ATOM 2045 O O . GLN A 1 258 ? -9.199 13.087 13.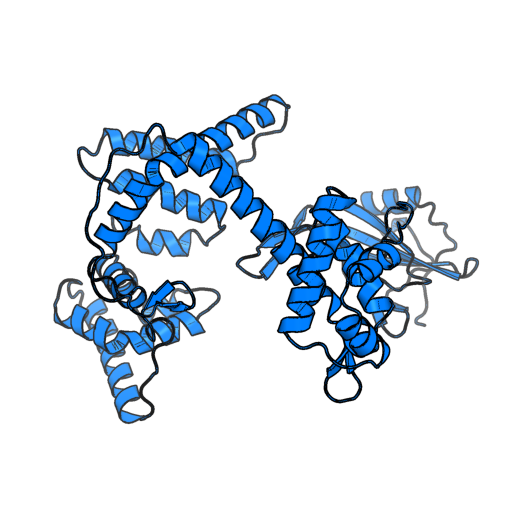467 1.00 84.06 258 GLN A O 1
ATOM 2050 N N . TYR A 1 259 ? -8.565 13.690 11.396 1.00 77.31 259 TYR A N 1
ATOM 2051 C CA . TYR A 1 259 ? -7.606 12.590 11.222 1.00 77.31 259 TYR A CA 1
ATOM 2052 C C . TYR A 1 259 ? -6.351 12.776 12.089 1.00 77.31 259 TYR A C 1
ATOM 2054 O O . TYR A 1 259 ? -5.974 11.862 12.827 1.00 77.31 259 TYR A O 1
ATOM 2062 N N . THR A 1 260 ? -5.770 13.980 12.032 1.00 81.88 260 THR A N 1
ATOM 2063 C CA . THR A 1 260 ? -4.616 14.426 12.829 1.00 81.88 260 THR A CA 1
ATOM 2064 C C . THR A 1 260 ? -4.972 15.756 13.505 1.00 81.88 260 THR A C 1
ATOM 2066 O O . THR A 1 260 ? -4.544 16.815 13.041 1.00 81.88 260 THR A O 1
ATOM 2069 N N . PRO A 1 261 ? -5.843 15.739 14.527 1.00 86.62 261 PRO A N 1
ATOM 2070 C CA . PRO A 1 261 ? -6.206 16.950 15.254 1.00 86.62 261 PRO A CA 1
ATOM 2071 C C . PRO A 1 261 ? -4.970 17.549 15.930 1.00 86.62 261 PRO A C 1
ATOM 2073 O O . PRO A 1 261 ? -4.142 16.823 16.482 1.00 86.62 261 PRO A O 1
ATOM 2076 N N . SER A 1 262 ? -4.844 18.875 15.881 1.00 88.19 262 SER A N 1
ATOM 2077 C CA . SER A 1 262 ? -3.744 19.576 16.541 1.00 88.19 262 SER A CA 1
ATOM 2078 C C . SER A 1 262 ? -3.851 19.413 18.053 1.00 88.19 262 SER A C 1
ATOM 2080 O O . SER A 1 262 ? -4.905 19.677 18.636 1.00 88.19 262 SER A O 1
ATOM 2082 N N . LEU A 1 263 ? -2.754 19.003 18.688 1.00 89.38 263 LEU A N 1
ATOM 2083 C CA . LEU A 1 263 ? -2.635 19.080 20.140 1.00 89.38 263 LEU A CA 1
ATOM 2084 C C . LEU A 1 263 ? -2.501 20.550 20.579 1.00 89.38 263 LEU A C 1
ATOM 2086 O O . LEU A 1 263 ? -2.015 21.370 19.792 1.00 89.38 263 LEU A O 1
ATOM 2090 N N . PRO A 1 264 ? -2.915 20.895 21.811 1.00 89.06 264 PRO A N 1
ATOM 2091 C CA . PRO A 1 264 ? -2.650 22.211 22.380 1.00 89.06 264 PRO A CA 1
ATOM 2092 C C . PRO A 1 264 ? -1.145 22.499 22.390 1.00 89.06 264 PRO A C 1
ATOM 2094 O O . PRO A 1 264 ? -0.348 21.621 22.720 1.00 89.06 264 PRO A O 1
ATOM 2097 N N . SER A 1 265 ? -0.761 23.720 22.018 1.00 86.19 265 SER A N 1
ATOM 2098 C CA . SER A 1 265 ? 0.651 24.129 21.955 1.00 86.19 265 SER A CA 1
ATOM 2099 C C . SER A 1 265 ? 1.227 24.545 23.311 1.00 86.19 265 SER A C 1
ATOM 2101 O O . SER A 1 265 ? 2.438 24.692 23.436 1.00 86.19 265 SER A O 1
ATOM 2103 N N . ASN A 1 266 ? 0.374 24.801 24.300 1.00 91.75 266 ASN A N 1
ATOM 2104 C CA . ASN A 1 266 ? 0.747 25.189 25.655 1.00 91.75 266 ASN A CA 1
ATOM 2105 C C . ASN A 1 266 ? 0.864 23.962 26.566 1.00 91.75 266 ASN A C 1
ATOM 2107 O O . ASN A 1 266 ? 0.018 23.064 26.564 1.00 91.75 266 ASN A O 1
ATOM 2111 N N . ASP A 1 267 ? 1.906 23.967 27.395 1.00 87.88 267 ASP A N 1
ATOM 2112 C CA . ASP A 1 267 ? 2.195 22.854 28.297 1.00 87.88 267 ASP A CA 1
ATOM 2113 C C . ASP A 1 267 ? 1.074 22.634 29.323 1.00 87.88 267 ASP A C 1
ATOM 2115 O O . ASP A 1 267 ? 0.733 21.486 29.608 1.00 87.88 267 ASP A O 1
ATOM 2119 N N . ASP A 1 268 ? 0.442 23.703 29.817 1.00 90.19 268 ASP A N 1
ATOM 2120 C CA . ASP A 1 268 ? -0.633 23.616 30.813 1.00 90.19 268 ASP A CA 1
ATOM 2121 C C . ASP A 1 268 ? -1.856 22.841 30.293 1.00 90.19 268 ASP A C 1
ATOM 2123 O O . ASP A 1 268 ? -2.338 21.924 30.965 1.00 90.19 268 ASP A O 1
ATOM 2127 N N . ASP A 1 269 ? -2.327 23.118 29.071 1.00 88.06 269 ASP A N 1
ATOM 2128 C CA . ASP A 1 269 ? -3.478 22.396 28.507 1.00 88.06 269 ASP A CA 1
ATOM 2129 C C . ASP A 1 269 ? -3.120 20.950 28.164 1.00 88.06 269 ASP A C 1
ATOM 2131 O O . ASP A 1 269 ? -3.945 20.043 28.316 1.00 88.06 269 ASP A O 1
ATOM 2135 N N . LEU A 1 270 ? -1.874 20.694 27.754 1.00 90.25 270 LEU A N 1
ATOM 2136 C CA . LEU A 1 270 ? -1.400 19.332 27.543 1.00 90.25 270 LEU A CA 1
ATOM 2137 C C . LEU A 1 270 ? -1.366 18.540 28.861 1.00 90.25 270 LEU A C 1
ATOM 2139 O O . LEU A 1 270 ? -1.730 17.359 28.880 1.00 90.25 270 LEU A O 1
ATOM 2143 N N . GLN A 1 271 ? -0.977 19.170 29.974 1.00 90.75 271 GLN A N 1
ATOM 2144 C CA . GLN A 1 271 ? -1.050 18.555 31.303 1.00 90.75 271 GLN A CA 1
ATOM 2145 C C . GLN A 1 271 ? -2.500 18.313 31.731 1.00 90.75 271 GLN A C 1
ATOM 2147 O O . GLN A 1 271 ? -2.813 17.230 32.227 1.00 90.75 271 GLN A O 1
ATOM 2152 N N . LEU A 1 272 ? -3.414 19.250 31.462 1.00 93.06 272 LEU A N 1
ATOM 2153 C CA . LEU A 1 272 ? -4.845 19.053 31.708 1.00 93.06 272 LEU A CA 1
ATOM 2154 C C . LEU A 1 272 ? -5.401 17.853 30.926 1.00 93.06 272 LEU A C 1
ATOM 2156 O O . LEU A 1 272 ? -6.145 17.049 31.490 1.00 93.06 272 LEU A O 1
ATOM 2160 N N . LEU A 1 273 ? -5.005 17.663 29.662 1.00 92.06 273 LEU A N 1
ATOM 2161 C CA . LEU A 1 273 ? -5.382 16.478 28.881 1.00 92.06 273 LEU A CA 1
ATOM 2162 C C . LEU A 1 273 ? -4.837 15.179 29.490 1.00 92.06 273 LEU A C 1
ATOM 2164 O O . LEU A 1 273 ? -5.562 14.183 29.556 1.00 92.06 273 LEU A O 1
ATOM 2168 N N . LYS A 1 274 ? -3.595 15.180 29.990 1.00 91.88 274 LYS A N 1
ATOM 2169 C CA . LYS A 1 274 ? -3.012 14.024 30.697 1.00 91.88 274 LYS A CA 1
ATOM 2170 C C . LYS A 1 274 ? -3.749 13.715 32.003 1.00 91.88 274 LYS A C 1
ATOM 2172 O O . LYS A 1 274 ? -3.964 12.544 32.315 1.00 91.88 274 LYS A O 1
ATOM 2177 N N . ILE A 1 275 ? -4.191 14.735 32.742 1.00 94.38 275 ILE A N 1
ATOM 2178 C CA . ILE A 1 275 ? -5.021 14.564 33.944 1.00 94.38 275 ILE A CA 1
ATOM 2179 C C . ILE A 1 275 ? -6.376 13.948 33.571 1.00 94.38 275 ILE A C 1
ATOM 2181 O O . ILE A 1 275 ? -6.803 12.978 34.198 1.00 94.38 275 ILE A O 1
ATOM 2185 N N . LYS A 1 276 ? -7.030 14.442 32.510 1.00 95.56 276 LYS A N 1
ATOM 2186 C CA . LYS A 1 276 ? -8.286 13.866 31.998 1.00 95.56 276 LYS A CA 1
ATOM 2187 C C . LYS A 1 276 ? -8.119 12.403 31.564 1.00 95.56 276 LYS A C 1
ATOM 2189 O O . LYS A 1 276 ? -8.967 11.577 31.892 1.00 95.56 276 LYS A O 1
ATOM 2194 N N . CYS A 1 277 ? -7.010 12.064 30.906 1.00 93.75 277 CYS A N 1
ATOM 2195 C CA . CYS A 1 277 ? -6.659 10.683 30.559 1.00 93.75 277 CYS A CA 1
ATOM 2196 C C . CYS A 1 277 ? -6.504 9.801 31.812 1.00 93.75 277 CYS A C 1
ATOM 2198 O O . CYS A 1 277 ? -7.070 8.713 31.877 1.00 93.75 277 CYS A O 1
ATOM 2200 N N . SER A 1 278 ? -5.803 10.285 32.841 1.00 94.88 278 SER A N 1
ATOM 2201 C CA . SER A 1 278 ? -5.667 9.569 34.119 1.00 94.88 278 SER A CA 1
ATOM 2202 C C . SER A 1 278 ? -7.017 9.352 34.814 1.00 94.88 278 SER A C 1
ATOM 2204 O O . SER A 1 278 ? -7.255 8.282 35.375 1.00 94.88 278 SER A O 1
ATOM 2206 N N . ASN A 1 279 ? -7.932 10.326 34.735 1.00 95.88 279 ASN A N 1
ATOM 2207 C CA . ASN A 1 279 ? -9.290 10.192 35.267 1.00 95.88 279 ASN A CA 1
ATOM 2208 C C . ASN A 1 279 ? -10.102 9.121 34.529 1.00 95.88 279 ASN A C 1
ATOM 2210 O O . ASN A 1 279 ? -10.814 8.361 35.179 1.00 95.88 279 ASN A O 1
ATOM 2214 N N . LEU A 1 280 ? -9.970 9.011 33.202 1.00 94.88 280 LEU A N 1
ATOM 2215 C CA . LEU A 1 280 ? -10.594 7.927 32.433 1.00 94.88 280 LEU A CA 1
ATOM 2216 C C . LEU A 1 280 ? -10.098 6.554 32.901 1.00 94.88 280 LEU A C 1
ATOM 2218 O O . LEU A 1 280 ? -10.906 5.668 33.166 1.00 94.88 280 LEU A O 1
ATOM 2222 N N . ILE A 1 281 ? -8.786 6.387 33.082 1.00 95.62 281 ILE A N 1
ATOM 2223 C CA . ILE A 1 281 ? -8.216 5.130 33.592 1.00 95.62 281 ILE A CA 1
ATOM 2224 C C . ILE A 1 281 ? -8.759 4.818 34.992 1.00 95.62 281 ILE A C 1
ATOM 2226 O O . ILE A 1 281 ? -9.115 3.674 35.276 1.00 95.62 281 ILE A O 1
ATOM 2230 N N . LYS A 1 282 ? -8.856 5.830 35.865 1.00 96.31 282 LYS A N 1
ATOM 2231 C CA . LYS A 1 282 ? -9.423 5.672 37.208 1.00 96.31 282 LYS A CA 1
ATOM 2232 C C . LYS A 1 282 ? -10.886 5.232 37.153 1.00 96.31 282 LYS A C 1
ATOM 2234 O O . LYS A 1 282 ? -11.227 4.223 37.754 1.00 96.31 282 LYS A O 1
ATOM 2239 N N . PHE A 1 283 ? -11.723 5.918 36.377 1.00 96.56 283 PHE A N 1
ATOM 2240 C CA . PHE A 1 283 ? -13.131 5.551 36.247 1.00 96.56 283 PHE A CA 1
ATOM 2241 C C . PHE A 1 283 ? -13.333 4.145 35.688 1.00 96.56 283 PHE A C 1
ATOM 2243 O O . PHE A 1 283 ? -14.250 3.450 36.113 1.00 96.56 283 PHE A O 1
ATOM 2250 N N . TYR A 1 284 ? -12.478 3.719 34.757 1.00 94.81 284 TYR A N 1
ATOM 2251 C CA . TYR A 1 284 ? -12.530 2.358 34.237 1.00 94.81 284 TYR A CA 1
ATOM 2252 C C . TYR A 1 284 ? -12.223 1.324 35.330 1.00 94.81 284 TYR A C 1
ATOM 2254 O O . TYR A 1 284 ? -12.933 0.331 35.455 1.00 94.81 284 TYR A O 1
ATOM 2262 N N . LYS A 1 285 ? -11.203 1.577 36.164 1.00 94.44 285 LYS A N 1
ATOM 2263 C CA . LYS A 1 285 ? -10.866 0.720 37.316 1.00 94.44 285 LYS A CA 1
ATOM 2264 C C . LYS A 1 285 ? -11.967 0.696 38.375 1.00 94.44 285 LYS A C 1
ATOM 2266 O O . LYS A 1 285 ? -12.208 -0.350 38.965 1.00 94.44 285 LYS A O 1
ATOM 2271 N N . ASP A 1 286 ? -12.644 1.823 38.569 1.00 95.62 286 ASP A N 1
ATOM 2272 C CA . ASP A 1 286 ? -13.779 1.957 39.486 1.00 95.62 286 ASP A CA 1
ATOM 2273 C C . ASP A 1 286 ? -15.073 1.321 38.921 1.00 95.62 286 ASP A C 1
ATOM 2275 O O . ASP A 1 286 ? -16.100 1.312 39.596 1.00 95.62 286 ASP A O 1
ATOM 2279 N N . GLY A 1 287 ? -15.046 0.782 37.693 1.00 93.00 287 GLY A N 1
ATOM 2280 C CA . GLY A 1 287 ? -16.181 0.096 37.069 1.00 93.00 287 GLY A CA 1
ATOM 2281 C C . GLY A 1 287 ? -17.316 1.027 36.633 1.00 93.00 287 GLY A C 1
ATOM 2282 O O . GLY A 1 287 ? -18.465 0.595 36.542 1.00 93.00 287 GLY A O 1
ATOM 2283 N N . VAL A 1 288 ? -17.023 2.309 36.385 1.00 94.06 288 VAL A N 1
ATOM 2284 C CA . VAL A 1 288 ? -18.032 3.276 35.934 1.00 94.06 288 VAL A CA 1
ATOM 2285 C C . VAL A 1 288 ? -18.569 2.874 34.561 1.00 94.06 288 VAL A C 1
ATOM 2287 O O . VAL A 1 288 ? -17.824 2.492 33.659 1.00 94.06 288 VAL A O 1
ATOM 2290 N N . ASN A 1 289 ? -19.891 2.953 34.406 1.00 91.75 289 ASN A N 1
ATOM 2291 C CA . ASN A 1 289 ? -20.561 2.565 33.173 1.00 91.75 289 ASN A CA 1
ATOM 2292 C C . ASN A 1 289 ? -20.134 3.472 32.008 1.00 91.75 289 ASN A C 1
ATOM 2294 O O . ASN A 1 289 ? -20.063 4.691 32.142 1.00 91.75 289 ASN A O 1
ATOM 2298 N N . VAL A 1 290 ? -19.917 2.870 30.841 1.00 88.19 290 VAL A N 1
ATOM 2299 C CA . VAL A 1 290 ? -19.568 3.565 29.599 1.00 88.19 290 VAL A CA 1
ATOM 2300 C C . VAL A 1 290 ? -20.598 4.620 29.167 1.00 88.19 290 VAL A C 1
ATOM 2302 O O . VAL A 1 290 ? -20.230 5.621 28.560 1.00 88.19 290 VAL A O 1
ATOM 2305 N N . LYS A 1 291 ? -21.873 4.425 29.528 1.00 89.25 291 LYS A N 1
ATOM 2306 C CA . LYS A 1 291 ? -22.991 5.333 29.227 1.00 89.25 291 LYS A CA 1
ATOM 2307 C C . LYS A 1 291 ? -23.045 6.558 30.132 1.00 89.25 291 LYS A C 1
ATOM 2309 O O . LYS A 1 291 ? -23.939 7.380 29.981 1.00 89.25 291 LYS A O 1
ATOM 2314 N N . ASP A 1 292 ? -22.141 6.661 31.100 1.00 93.38 292 ASP A N 1
ATOM 2315 C CA . ASP A 1 292 ? -22.059 7.831 31.959 1.00 93.38 292 ASP A CA 1
ATOM 2316 C C . ASP A 1 292 ? -21.579 9.042 31.144 1.00 93.38 292 ASP A C 1
ATOM 2318 O O . ASP A 1 292 ? -20.505 9.024 30.533 1.00 93.38 292 ASP A O 1
ATOM 2322 N N . ASP A 1 293 ? -22.368 10.117 31.160 1.00 93.25 293 ASP A N 1
ATOM 2323 C CA . ASP A 1 293 ? -22.098 11.350 30.412 1.00 93.25 293 ASP A CA 1
ATOM 2324 C C . ASP A 1 293 ? -20.710 11.936 30.707 1.00 93.25 293 ASP A C 1
ATOM 2326 O O . ASP A 1 293 ? -20.094 12.574 29.845 1.00 93.25 293 ASP A O 1
ATOM 2330 N N . ARG A 1 294 ? -20.167 11.698 31.910 1.00 94.44 294 ARG A N 1
ATOM 2331 C CA . ARG A 1 294 ? -18.819 12.143 32.290 1.00 94.44 294 ARG A CA 1
ATOM 2332 C C . ARG A 1 294 ? -17.749 11.420 31.480 1.00 94.44 294 ARG A C 1
ATOM 2334 O O . ARG A 1 294 ? -16.782 12.054 31.064 1.00 94.44 294 ARG A O 1
ATOM 2341 N N . ILE A 1 295 ? -17.925 10.123 31.226 1.00 94.06 295 ILE A N 1
ATOM 2342 C CA . ILE A 1 295 ? -17.010 9.328 30.398 1.00 94.06 295 ILE A CA 1
ATOM 2343 C C . ILE A 1 295 ? -17.091 9.792 28.952 1.00 94.06 295 ILE A C 1
ATOM 2345 O O . ILE A 1 295 ? -16.056 10.078 28.354 1.00 94.06 295 ILE A O 1
ATOM 2349 N N . MET A 1 296 ? -18.302 9.968 28.419 1.00 91.50 296 MET A N 1
ATOM 2350 C CA . MET A 1 296 ? -18.513 10.472 27.057 1.00 91.50 296 MET A CA 1
ATOM 2351 C C . MET A 1 296 ? -17.861 11.843 26.848 1.00 91.50 296 MET A C 1
ATOM 2353 O O . MET A 1 296 ? -17.167 12.069 25.854 1.00 91.50 296 MET A O 1
ATOM 2357 N N . THR A 1 297 ? -18.021 12.741 27.821 1.00 94.06 297 THR A N 1
ATOM 2358 C CA . THR A 1 297 ? -17.412 14.076 27.800 1.00 94.06 297 THR A CA 1
ATOM 2359 C C . THR A 1 297 ? -15.889 13.989 27.845 1.00 94.06 297 THR A C 1
ATOM 2361 O O . THR A 1 297 ? -15.213 14.601 27.022 1.00 94.06 297 THR A O 1
ATOM 2364 N N . LEU A 1 298 ? -15.326 13.178 28.745 1.00 95.50 298 LEU A N 1
ATOM 2365 C CA . LEU A 1 298 ? -13.877 13.000 28.845 1.00 95.50 298 LEU A CA 1
ATOM 2366 C C . LEU A 1 298 ? -13.277 12.343 27.595 1.00 95.50 298 LEU A C 1
ATOM 2368 O O . LEU A 1 298 ? -12.192 12.739 27.164 1.00 95.50 298 LEU A O 1
ATOM 2372 N N . MET A 1 299 ? -13.971 11.379 26.985 1.00 94.06 299 MET A N 1
ATOM 2373 C CA . MET A 1 299 ? -13.552 10.766 25.723 1.00 94.06 299 MET A CA 1
ATOM 2374 C C . MET A 1 299 ? -13.539 11.790 24.586 1.00 94.06 299 MET A C 1
ATOM 2376 O O . MET A 1 299 ? -12.592 11.812 23.804 1.00 94.06 299 MET A O 1
ATOM 2380 N N . LYS A 1 300 ? -14.530 12.683 24.519 1.00 92.94 300 LYS A N 1
ATOM 2381 C CA . LYS A 1 300 ? -14.556 13.777 23.539 1.00 92.94 300 LYS A CA 1
ATOM 2382 C C . LYS A 1 300 ? -13.432 14.788 23.780 1.00 92.94 300 LYS A C 1
ATOM 2384 O O . LYS A 1 300 ? -12.724 15.155 22.844 1.00 92.94 300 LYS A O 1
ATOM 2389 N N . ASP A 1 301 ? -13.234 15.196 25.030 1.00 94.19 301 ASP A N 1
ATOM 2390 C CA . ASP A 1 301 ? -12.210 16.170 25.420 1.00 94.19 301 ASP A CA 1
ATOM 2391 C C . ASP A 1 301 ? -10.790 15.672 25.141 1.00 94.19 301 ASP A C 1
ATOM 2393 O O . ASP A 1 301 ? -9.901 16.450 24.803 1.00 94.19 301 ASP A O 1
ATOM 2397 N N . THR A 1 302 ? -10.567 14.366 25.283 1.00 95.00 302 THR A N 1
ATOM 2398 C CA . THR A 1 302 ? -9.259 13.737 25.067 1.00 95.00 302 THR A CA 1
ATOM 2399 C C . THR A 1 302 ? -9.077 13.182 23.654 1.00 95.00 302 THR A C 1
ATOM 2401 O O . THR A 1 302 ? -8.028 12.605 23.365 1.00 95.00 302 THR A O 1
ATOM 2404 N N . TYR A 1 303 ? -10.037 13.398 22.747 1.00 94.25 303 TYR A N 1
ATOM 2405 C CA . TYR A 1 303 ? -10.014 12.866 21.380 1.00 94.25 303 TYR A CA 1
ATOM 2406 C C . TYR A 1 303 ? -8.718 13.199 20.629 1.00 94.25 303 TYR A C 1
ATOM 2408 O O . TYR A 1 303 ? -8.148 12.343 19.954 1.00 94.25 303 TYR A O 1
ATOM 2416 N N . ALA A 1 304 ? -8.207 14.427 20.770 1.00 91.94 304 ALA A N 1
ATOM 2417 C CA . ALA A 1 304 ? -6.980 14.826 20.086 1.00 91.94 304 ALA A CA 1
ATOM 2418 C C . ALA A 1 304 ? -5.765 13.993 20.530 1.00 91.94 304 ALA A C 1
ATOM 2420 O O . ALA A 1 304 ? -4.969 13.558 19.697 1.00 91.94 304 ALA A O 1
ATOM 2421 N N . LEU A 1 305 ? -5.670 13.706 21.831 1.00 93.62 305 LEU A N 1
ATOM 2422 C CA . LEU A 1 305 ? -4.612 12.877 22.400 1.00 93.62 305 LEU A CA 1
ATOM 2423 C C . LEU A 1 305 ? -4.774 11.402 22.006 1.00 93.62 305 LEU A C 1
ATOM 2425 O O . LEU A 1 305 ? -3.786 10.759 21.667 1.00 93.62 305 LEU A O 1
ATOM 2429 N N . GLN A 1 306 ? -6.011 10.894 21.957 1.00 91.50 306 GLN A N 1
ATOM 2430 C CA . GLN A 1 306 ? -6.307 9.545 21.458 1.00 91.50 306 GLN A CA 1
ATOM 2431 C C . GLN A 1 306 ? -5.853 9.377 20.006 1.00 91.50 306 GLN A C 1
ATOM 2433 O O . GLN A 1 306 ? -5.152 8.424 19.682 1.00 91.50 306 GLN A O 1
ATOM 2438 N N . ARG A 1 307 ? -6.212 10.316 19.118 1.00 89.50 307 ARG A N 1
ATOM 2439 C CA . ARG A 1 307 ? -5.812 10.275 17.702 1.00 89.50 307 ARG A CA 1
ATOM 2440 C C . ARG A 1 307 ? -4.309 10.374 17.520 1.00 89.50 307 ARG A C 1
ATOM 2442 O O . ARG A 1 307 ? -3.770 9.652 16.685 1.00 89.50 307 ARG A O 1
ATOM 2449 N N . HIS A 1 308 ? -3.653 11.238 18.291 1.00 88.81 308 HIS A N 1
ATOM 2450 C CA . HIS A 1 308 ? -2.201 11.309 18.319 1.00 88.81 308 HIS A CA 1
ATOM 2451 C C . HIS A 1 308 ? -1.617 9.937 18.679 1.00 88.81 308 HIS A C 1
ATOM 2453 O O . HIS A 1 308 ? -0.887 9.360 17.881 1.00 88.81 308 HIS A O 1
ATOM 2459 N N . ASP A 1 309 ? -2.012 9.353 19.809 1.00 85.56 309 ASP A N 1
ATOM 2460 C CA . ASP A 1 309 ? -1.508 8.042 20.221 1.00 85.56 309 ASP A CA 1
ATOM 2461 C C . ASP A 1 309 ? -1.796 6.947 19.181 1.00 85.56 309 ASP A C 1
ATOM 2463 O O . ASP A 1 309 ? -0.895 6.193 18.845 1.00 85.56 309 ASP A O 1
ATOM 2467 N N . ILE A 1 310 ? -2.994 6.901 18.586 1.00 81.88 310 ILE A N 1
ATOM 2468 C CA . ILE A 1 310 ? -3.335 5.919 17.539 1.00 81.88 310 ILE A CA 1
ATOM 2469 C C . ILE A 1 310 ? -2.403 6.038 16.325 1.00 81.88 310 ILE A C 1
ATOM 2471 O O . ILE A 1 310 ? -1.963 5.028 15.781 1.00 81.88 310 ILE A O 1
ATOM 2475 N N . VAL A 1 311 ? -2.113 7.262 15.875 1.00 77.81 311 VAL A N 1
ATOM 2476 C CA . VAL A 1 311 ? -1.254 7.495 14.704 1.00 77.81 311 VAL A CA 1
ATOM 2477 C C . VAL A 1 311 ? 0.208 7.167 15.017 1.00 77.81 311 VAL A C 1
ATOM 2479 O O . VAL A 1 311 ? 0.898 6.607 14.167 1.00 77.81 311 VAL A O 1
ATOM 2482 N N . TYR A 1 312 ? 0.678 7.479 16.227 1.00 78.00 312 TYR A N 1
ATOM 2483 C CA . TYR A 1 312 ? 2.064 7.243 16.644 1.00 78.00 312 TYR A CA 1
ATOM 2484 C C . TYR A 1 312 ? 2.336 5.809 17.126 1.00 78.00 312 TYR A C 1
ATOM 2486 O O . TYR A 1 312 ? 3.479 5.366 17.064 1.00 78.00 312 TYR A O 1
ATOM 2494 N N . SER A 1 313 ? 1.313 5.063 17.548 1.00 70.00 313 SER A N 1
ATOM 2495 C CA . SER A 1 313 ? 1.406 3.636 17.897 1.00 70.00 313 SER A CA 1
ATOM 2496 C C . SER A 1 313 ? 1.413 2.706 16.673 1.00 70.00 313 SER A C 1
ATOM 2498 O O . SER A 1 313 ? 1.466 1.489 16.821 1.00 70.00 313 SER A O 1
ATOM 2500 N N . TYR A 1 314 ? 1.388 3.240 15.448 1.00 55.91 314 TYR A N 1
ATOM 2501 C CA . TYR A 1 314 ? 1.534 2.444 14.227 1.00 55.91 314 TYR A CA 1
ATOM 2502 C C . TYR A 1 314 ? 2.892 1.700 14.212 1.00 55.91 314 TYR A C 1
ATOM 2504 O O . TYR A 1 314 ? 3.917 2.324 14.494 1.00 55.91 314 TYR A O 1
ATOM 2512 N N . PRO A 1 315 ? 2.955 0.395 13.864 1.00 50.84 315 PRO A N 1
ATOM 2513 C CA . PRO A 1 315 ? 1.972 -0.371 13.090 1.00 50.84 315 PRO A CA 1
ATOM 2514 C C . PRO A 1 315 ? 0.916 -1.162 13.878 1.00 50.84 315 PRO A C 1
ATOM 2516 O O . PRO A 1 315 ? 0.058 -1.765 13.239 1.00 50.84 315 PRO A O 1
ATOM 2519 N N . CYS A 1 316 ? 0.934 -1.188 15.215 1.00 60.41 316 CYS A N 1
ATOM 2520 C CA . CYS A 1 316 ? 0.009 -2.024 15.989 1.00 60.41 316 CYS A CA 1
ATOM 2521 C C . CYS A 1 316 ? -0.472 -1.354 17.284 1.00 60.41 316 CYS A C 1
ATOM 2523 O O . CYS A 1 316 ? 0.323 -0.850 18.075 1.00 60.41 316 CYS A O 1
ATOM 2525 N N . LEU A 1 317 ? -1.783 -1.417 17.536 1.00 75.38 317 LEU A N 1
ATOM 2526 C CA . LEU A 1 317 ? -2.357 -1.072 18.837 1.00 75.38 317 LEU A CA 1
ATOM 2527 C C . LEU A 1 317 ? -2.143 -2.260 19.779 1.00 75.38 317 LEU A C 1
ATOM 2529 O O . LEU A 1 317 ? -2.815 -3.281 19.651 1.00 75.38 317 LEU A O 1
ATOM 2533 N N . ASP A 1 318 ? -1.168 -2.143 20.676 1.00 75.88 318 ASP A N 1
ATOM 2534 C CA . ASP A 1 318 ? -0.823 -3.186 21.640 1.00 75.88 318 ASP A CA 1
ATOM 2535 C C . ASP A 1 318 ? -1.586 -3.027 22.969 1.00 75.88 318 ASP A C 1
ATOM 2537 O O . ASP A 1 318 ? -2.351 -2.081 23.171 1.00 75.88 318 ASP A O 1
ATOM 2541 N N . ASP A 1 319 ? -1.378 -3.957 23.903 1.00 78.12 319 ASP A N 1
ATOM 2542 C CA . ASP A 1 319 ? -2.040 -3.918 25.213 1.00 78.12 319 ASP A CA 1
ATOM 2543 C C . ASP A 1 319 ? -1.760 -2.609 25.967 1.00 78.12 319 ASP A C 1
ATOM 2545 O O . ASP A 1 319 ? -2.653 -2.077 26.625 1.00 78.12 319 ASP A O 1
ATOM 2549 N N . ARG A 1 320 ? -0.569 -2.020 25.794 1.00 80.44 320 ARG A N 1
ATOM 2550 C CA . ARG A 1 320 ? -0.182 -0.750 26.431 1.00 80.44 320 ARG A CA 1
ATOM 2551 C C . ARG A 1 320 ? -1.038 0.414 25.941 1.00 80.44 320 ARG A C 1
ATOM 2553 O O . ARG A 1 320 ? -1.382 1.301 26.725 1.00 80.44 320 ARG A O 1
ATOM 2560 N N . PHE A 1 321 ? -1.415 0.416 24.661 1.00 85.50 321 PHE A N 1
ATOM 2561 C CA . PHE A 1 321 ? -2.362 1.397 24.134 1.00 85.50 321 PHE A CA 1
ATOM 2562 C C . PHE A 1 321 ? -3.710 1.302 24.857 1.00 85.50 321 PHE A C 1
ATOM 2564 O O . PHE A 1 321 ? -4.246 2.314 25.314 1.00 85.50 321 PHE A O 1
ATOM 2571 N N . PHE A 1 322 ? -4.246 0.093 25.013 1.00 86.75 322 PHE A N 1
ATOM 2572 C CA . PHE A 1 322 ? -5.543 -0.091 25.657 1.00 86.75 322 PHE A CA 1
ATOM 2573 C C . PHE A 1 322 ? -5.502 0.009 27.185 1.00 86.75 322 PHE A C 1
ATOM 2575 O O . PHE A 1 322 ? -6.527 0.291 27.798 1.00 86.75 322 PHE A O 1
ATOM 2582 N N . GLU A 1 323 ? -4.346 -0.164 27.821 1.00 87.69 323 GLU A N 1
ATOM 2583 C CA . GLU A 1 323 ? -4.148 0.208 29.225 1.00 87.69 323 GLU A CA 1
ATOM 2584 C C . GLU A 1 323 ? -4.281 1.723 29.425 1.00 87.69 323 GLU A C 1
ATOM 2586 O O . GLU A 1 323 ? -4.828 2.173 30.435 1.00 87.69 323 GLU A O 1
ATOM 2591 N N . LYS A 1 324 ? -3.824 2.516 28.445 1.00 90.12 324 LYS A N 1
ATOM 2592 C CA . LYS A 1 324 ? -3.952 3.979 28.445 1.00 90.12 324 LYS A CA 1
ATOM 2593 C C . LYS A 1 324 ? -5.363 4.446 28.074 1.00 90.12 324 LYS A C 1
ATOM 2595 O O . LYS A 1 324 ? -5.856 5.414 28.650 1.00 90.12 324 LYS A O 1
ATOM 2600 N N . TRP A 1 325 ? -6.023 3.744 27.152 1.00 92.62 325 TRP A N 1
ATOM 2601 C CA . TRP A 1 325 ? -7.356 4.079 26.641 1.00 92.62 325 TRP A CA 1
ATOM 2602 C C . TRP A 1 325 ? -8.360 2.931 26.814 1.00 92.62 325 TRP A C 1
ATOM 2604 O O . TRP A 1 325 ? -8.888 2.408 25.829 1.00 92.62 325 TRP A O 1
ATOM 2614 N N . PRO A 1 326 ? -8.677 2.528 28.054 1.00 90.69 326 PRO A N 1
ATOM 2615 C CA . PRO A 1 326 ? -9.420 1.294 28.294 1.00 90.69 326 PRO A CA 1
ATOM 2616 C C . PRO A 1 326 ? -10.863 1.338 27.778 1.00 90.69 326 PRO A C 1
ATOM 2618 O O . PRO A 1 326 ? -11.383 0.329 27.307 1.00 90.69 326 PRO A O 1
ATOM 2621 N N . TYR A 1 327 ? -11.490 2.517 27.760 1.00 89.81 327 TYR A N 1
ATOM 2622 C CA . TYR A 1 327 ? -12.835 2.696 27.208 1.00 89.81 327 TYR A CA 1
ATOM 2623 C C . TYR A 1 327 ? -12.917 2.515 25.686 1.00 89.81 327 TYR A C 1
ATOM 2625 O O . TYR A 1 327 ? -14.004 2.238 25.188 1.00 89.81 327 TYR A O 1
ATOM 2633 N N . LEU A 1 328 ? -11.803 2.596 24.941 1.00 85.19 328 LEU A N 1
ATOM 2634 C CA . LEU A 1 328 ? -11.798 2.294 23.501 1.00 85.19 328 LEU A CA 1
ATOM 2635 C C . LEU A 1 328 ? -12.010 0.801 23.200 1.00 85.19 328 LEU A C 1
ATOM 2637 O O . LEU A 1 328 ? -12.289 0.464 22.053 1.00 85.19 328 LEU A O 1
ATOM 2641 N N . LYS A 1 329 ? -11.936 -0.082 24.210 1.00 79.94 329 LYS A N 1
ATOM 2642 C CA . LYS A 1 329 ? -12.380 -1.482 24.087 1.00 79.94 329 LYS A CA 1
ATOM 2643 C C . LYS A 1 329 ? -13.904 -1.611 24.000 1.00 79.94 329 LYS A C 1
ATOM 2645 O O . LYS A 1 329 ? -14.411 -2.651 23.603 1.00 79.94 329 LYS A O 1
ATOM 2650 N N . ASN A 1 330 ? -14.652 -0.582 24.403 1.00 81.00 330 ASN A N 1
ATOM 2651 C CA . ASN A 1 330 ? -16.104 -0.606 24.340 1.00 81.00 330 ASN A CA 1
ATOM 2652 C C . ASN A 1 330 ? -16.599 -0.092 22.980 1.00 81.00 330 ASN A C 1
ATOM 2654 O O . ASN A 1 330 ? -16.244 1.009 22.547 1.00 81.00 330 ASN A O 1
ATOM 2658 N N . TYR A 1 331 ? -17.467 -0.868 22.328 1.00 75.62 331 TYR A N 1
ATOM 2659 C CA . TYR A 1 331 ? -17.975 -0.550 20.995 1.00 75.62 331 TYR A CA 1
ATOM 2660 C C . TYR A 1 331 ? -18.755 0.777 20.937 1.00 75.62 331 TYR A C 1
ATOM 2662 O O . TYR A 1 331 ? -18.692 1.466 19.922 1.00 75.62 331 TYR A O 1
ATOM 2670 N N . GLU A 1 332 ? -19.463 1.178 22.001 1.00 80.44 332 GLU A N 1
ATOM 2671 C CA . GLU A 1 332 ? -20.253 2.422 22.026 1.00 80.44 332 GLU A CA 1
ATOM 2672 C C . GLU A 1 332 ? -19.340 3.656 21.923 1.00 80.44 332 GLU A C 1
ATOM 2674 O O . GLU A 1 332 ? -19.592 4.590 21.151 1.00 80.44 332 GLU A O 1
ATOM 2679 N N . ILE A 1 333 ? -18.217 3.622 22.643 1.00 83.88 333 ILE A N 1
ATOM 2680 C CA . ILE A 1 333 ? -17.183 4.659 22.590 1.00 83.88 333 ILE A CA 1
ATOM 2681 C C . ILE A 1 333 ? -16.458 4.626 21.255 1.00 83.88 333 ILE A C 1
ATOM 2683 O O . ILE A 1 333 ? -16.213 5.680 20.670 1.00 83.88 333 ILE A O 1
ATOM 2687 N N . LEU A 1 334 ? -16.153 3.435 20.739 1.00 81.38 334 LEU A N 1
ATOM 2688 C CA . LEU A 1 334 ? -15.503 3.305 19.443 1.00 81.38 334 LEU A CA 1
ATOM 2689 C C . LEU A 1 334 ? -16.368 3.876 18.313 1.00 81.38 334 LEU A C 1
ATOM 2691 O O . LEU A 1 334 ? -15.851 4.585 17.449 1.00 81.38 334 LEU A O 1
ATOM 2695 N N . PHE A 1 335 ? -17.680 3.628 18.333 1.00 80.62 335 PHE A N 1
ATOM 2696 C CA . PHE A 1 335 ? -18.599 4.227 17.367 1.00 80.62 335 PHE A CA 1
ATOM 2697 C C . PHE A 1 335 ? -18.640 5.740 17.493 1.00 80.62 335 PHE A C 1
ATOM 2699 O O . PHE A 1 335 ? -18.601 6.423 16.476 1.00 80.62 335 PHE A O 1
ATOM 2706 N N . THR A 1 336 ? -18.633 6.270 18.712 1.00 84.69 336 THR A N 1
ATOM 2707 C CA . THR A 1 336 ? -18.589 7.719 18.937 1.00 84.69 336 THR A CA 1
ATOM 2708 C C . THR A 1 336 ? -17.284 8.322 18.412 1.00 84.69 336 THR A C 1
ATOM 2710 O O . THR A 1 336 ? -17.293 9.339 17.715 1.00 84.69 336 THR A O 1
ATOM 2713 N N . HIS A 1 337 ? -16.157 7.657 18.662 1.00 85.69 337 HIS A N 1
ATOM 2714 C CA . HIS A 1 337 ? -14.852 8.043 18.139 1.00 85.69 337 HIS A CA 1
ATOM 2715 C C . HIS A 1 337 ? -14.824 7.998 16.596 1.00 85.69 337 HIS A C 1
ATOM 2717 O O . HIS A 1 337 ? -14.331 8.925 15.951 1.00 85.69 337 HIS A O 1
ATOM 2723 N N . ALA A 1 338 ? -15.393 6.960 15.975 1.00 82.50 338 ALA A N 1
ATOM 2724 C CA . ALA A 1 338 ? -15.504 6.841 14.519 1.00 82.50 338 ALA A CA 1
ATOM 2725 C C . ALA A 1 338 ? -16.450 7.892 13.907 1.00 82.50 338 ALA A C 1
ATOM 2727 O O . ALA A 1 338 ? -16.124 8.485 12.876 1.00 82.50 338 ALA A O 1
ATOM 2728 N N . SER A 1 339 ? -17.584 8.162 14.558 1.00 83.12 339 SER A N 1
ATOM 2729 C CA . SER A 1 339 ? -18.517 9.242 14.222 1.00 83.12 339 SER A CA 1
ATOM 2730 C C . SER A 1 339 ? -17.789 10.589 14.161 1.00 83.12 339 SER A C 1
ATOM 2732 O O . SER A 1 339 ? -17.884 11.302 13.158 1.00 83.12 339 SER A O 1
ATOM 2734 N N . GLN A 1 340 ? -16.974 10.904 15.176 1.00 86.69 340 GLN A N 1
ATOM 2735 C CA . GLN A 1 340 ? -16.171 12.129 15.214 1.00 86.69 340 GLN A CA 1
ATOM 2736 C C . GLN A 1 340 ? -15.101 12.168 14.111 1.00 86.69 340 GLN A C 1
ATOM 2738 O O . GLN A 1 340 ? -14.958 13.187 13.433 1.00 86.69 340 GLN A O 1
ATOM 2743 N N . LEU A 1 341 ? -14.397 11.056 13.875 1.00 83.94 341 LEU A N 1
ATOM 2744 C CA . LEU A 1 341 ? -13.368 10.952 12.836 1.00 83.94 341 LEU A CA 1
ATOM 2745 C C . LEU A 1 341 ? -13.925 11.205 11.428 1.00 83.94 341 LEU A C 1
ATOM 2747 O O . LEU A 1 341 ? -13.299 11.889 10.613 1.00 83.94 341 LEU A O 1
ATOM 2751 N N . ILE A 1 342 ? -15.101 10.653 11.134 1.00 80.06 342 ILE A N 1
ATOM 2752 C CA . ILE A 1 342 ? -15.725 10.712 9.806 1.00 80.06 342 ILE A CA 1
ATOM 2753 C C . ILE A 1 342 ? -16.584 11.980 9.646 1.00 80.06 342 ILE A C 1
ATOM 2755 O O . ILE A 1 342 ? -16.818 12.421 8.520 1.00 80.06 342 ILE A O 1
ATOM 2759 N N . GLY A 1 343 ? -17.006 12.603 10.750 1.00 83.19 343 GLY A N 1
ATOM 2760 C CA . GLY A 1 343 ? -17.905 13.762 10.753 1.00 83.19 343 GLY A CA 1
ATOM 2761 C C . GLY A 1 343 ? -19.366 13.386 10.528 1.00 83.19 343 GLY A C 1
ATOM 2762 O O . GLY A 1 343 ? -20.100 14.116 9.865 1.00 83.19 343 GLY A O 1
ATOM 2763 N N . VAL A 1 344 ? -19.780 12.225 11.031 1.00 81.69 344 VAL A N 1
ATOM 2764 C CA . VAL A 1 344 ? -21.151 11.712 10.922 1.00 81.69 344 VAL A CA 1
ATOM 2765 C C . VAL A 1 344 ? -21.671 11.475 12.329 1.00 81.69 344 VAL A C 1
ATOM 2767 O O . VAL A 1 344 ? -20.995 10.823 13.108 1.00 81.69 344 VAL A O 1
ATOM 2770 N N . GLU A 1 345 ? -22.858 11.979 12.661 1.00 82.31 345 GLU A N 1
ATOM 2771 C CA . GLU A 1 345 ? -23.418 11.844 14.015 1.00 82.31 345 GLU A CA 1
ATOM 2772 C C . GLU A 1 345 ? -23.682 10.375 14.371 1.00 82.31 345 GLU A C 1
ATOM 2774 O O . GLU A 1 345 ? -23.192 9.878 15.385 1.00 82.31 345 GLU A O 1
ATOM 2779 N N . ASN A 1 346 ? -24.365 9.648 13.484 1.00 81.00 346 ASN A N 1
ATOM 2780 C CA . ASN A 1 346 ? -24.689 8.239 13.673 1.00 81.00 346 ASN A CA 1
ATOM 2781 C C . ASN A 1 346 ? -23.972 7.356 12.642 1.00 81.00 346 ASN A C 1
ATOM 2783 O O . ASN A 1 346 ? -24.488 7.065 11.557 1.00 81.00 346 ASN A O 1
ATOM 2787 N N . ILE A 1 347 ? -22.754 6.921 12.978 1.00 76.50 347 ILE A N 1
ATOM 2788 C CA . ILE A 1 347 ? -21.971 6.060 12.089 1.00 76.50 347 ILE A CA 1
ATOM 2789 C C . ILE A 1 347 ? -22.653 4.710 11.836 1.00 76.50 347 ILE A C 1
ATOM 2791 O O . ILE A 1 347 ? -22.536 4.167 10.739 1.00 76.50 347 ILE A O 1
ATOM 2795 N N . GLN A 1 348 ? -23.422 4.198 12.800 1.00 75.12 348 GLN A N 1
ATOM 2796 C CA . GLN A 1 348 ? -24.119 2.920 12.669 1.00 75.12 348 GLN A CA 1
ATOM 2797 C C . GLN A 1 348 ? -25.220 2.988 11.610 1.00 75.12 348 GLN A C 1
ATOM 2799 O O . GLN A 1 348 ? -25.314 2.103 10.762 1.00 75.12 348 GLN A O 1
ATOM 2804 N N . GLU A 1 349 ? -26.042 4.038 11.622 1.00 77.50 349 GLU A N 1
ATOM 2805 C CA . GLU A 1 349 ? -27.043 4.266 10.576 1.00 77.50 349 GLU A CA 1
ATOM 2806 C C . GLU A 1 349 ? -26.389 4.479 9.220 1.00 77.50 349 GLU A C 1
ATOM 2808 O O . GLU A 1 349 ? -26.823 3.890 8.228 1.00 77.50 349 GLU A O 1
ATOM 2813 N N . LYS A 1 350 ? -25.292 5.245 9.176 1.00 74.81 350 LYS A N 1
ATOM 2814 C CA . LYS A 1 350 ? -24.585 5.463 7.917 1.00 74.81 350 LYS A CA 1
ATOM 2815 C C . LYS A 1 350 ? -24.022 4.167 7.351 1.00 74.81 350 LYS A C 1
ATOM 2817 O O . LYS A 1 350 ? -24.104 3.938 6.146 1.00 74.81 350 LYS A O 1
ATOM 2822 N N . TRP A 1 351 ? -23.478 3.307 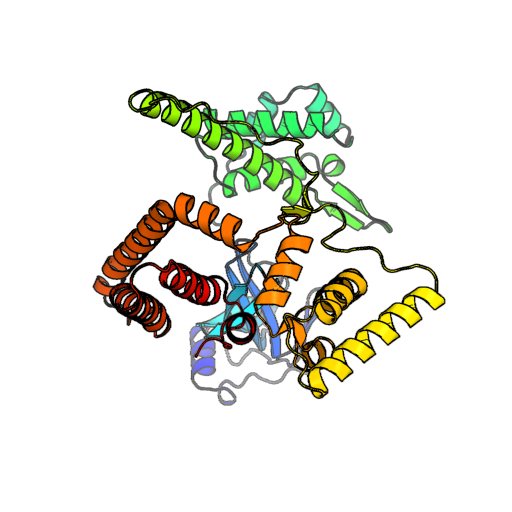8.204 1.00 72.38 351 TRP A N 1
ATOM 2823 C CA . TRP A 1 351 ? -23.025 1.981 7.808 1.00 72.38 351 TRP A CA 1
ATOM 2824 C C . TRP A 1 351 ? -24.183 1.105 7.350 1.00 72.38 351 TRP A C 1
ATOM 2826 O O . TRP A 1 351 ? -24.064 0.499 6.294 1.00 72.38 351 TRP A O 1
ATOM 2836 N N . LYS A 1 352 ? -25.320 1.091 8.056 1.00 72.06 352 LYS A N 1
ATOM 2837 C CA . LYS A 1 352 ? -26.527 0.370 7.613 1.00 72.06 352 LYS A CA 1
ATOM 2838 C C . LYS A 1 352 ? -26.974 0.820 6.220 1.00 72.06 352 LYS A C 1
ATOM 2840 O O . LYS A 1 352 ? -27.234 -0.022 5.368 1.00 72.06 352 LYS A O 1
ATOM 2845 N N . GLU A 1 353 ? -27.012 2.125 5.967 1.00 73.75 353 GLU A N 1
ATOM 2846 C CA . GLU A 1 353 ? -27.394 2.705 4.674 1.00 73.75 353 GLU A CA 1
ATOM 2847 C C . GLU A 1 353 ? -26.406 2.324 3.557 1.00 73.75 353 GLU A C 1
ATOM 2849 O O . GLU A 1 353 ? -26.808 1.953 2.454 1.00 73.75 353 GLU A O 1
ATOM 2854 N N . VAL A 1 354 ? -25.101 2.407 3.830 1.00 68.12 354 VAL A N 1
ATOM 2855 C CA . VAL A 1 354 ? -24.046 2.032 2.875 1.00 68.12 354 VAL A CA 1
ATOM 2856 C C . VAL A 1 354 ? -24.097 0.532 2.589 1.00 68.12 354 VAL A C 1
ATOM 2858 O O . VAL A 1 354 ? -24.063 0.130 1.428 1.00 68.12 354 VAL A O 1
ATOM 2861 N N . LEU A 1 355 ? -24.242 -0.297 3.620 1.00 63.84 355 LEU A N 1
ATOM 2862 C CA . LEU A 1 355 ? -24.353 -1.746 3.483 1.00 63.84 355 LEU A CA 1
ATOM 2863 C C . LEU A 1 355 ? -25.606 -2.143 2.709 1.00 63.84 355 LEU A C 1
ATOM 2865 O O . LEU A 1 355 ? -25.503 -2.964 1.809 1.00 63.84 355 LEU A O 1
ATOM 2869 N N . ALA A 1 356 ? -26.760 -1.527 2.972 1.00 69.44 356 ALA A N 1
ATOM 2870 C CA . ALA A 1 356 ? -27.978 -1.785 2.208 1.00 69.44 356 ALA A CA 1
ATOM 2871 C C . ALA A 1 356 ? -27.785 -1.488 0.711 1.00 69.44 356 ALA A C 1
ATOM 2873 O O . ALA A 1 356 ? -28.191 -2.283 -0.137 1.00 69.44 356 ALA A O 1
ATOM 2874 N N . ARG A 1 357 ? -27.090 -0.391 0.379 1.00 67.31 357 ARG A N 1
ATOM 2875 C CA . ARG A 1 357 ? -26.769 -0.023 -1.010 1.00 67.31 357 ARG A CA 1
ATOM 2876 C C . ARG A 1 357 ? -25.775 -0.971 -1.678 1.00 67.31 357 ARG A C 1
ATOM 2878 O O . ARG A 1 357 ? -25.864 -1.195 -2.882 1.00 67.31 357 ARG A O 1
ATOM 2885 N N . HIS A 1 358 ? -24.836 -1.522 -0.916 1.00 61.41 358 HIS A N 1
ATOM 2886 C CA . HIS A 1 358 ? -23.800 -2.416 -1.435 1.00 61.41 358 HIS A CA 1
ATOM 2887 C C . HIS A 1 358 ? -24.104 -3.905 -1.246 1.00 61.41 358 HIS A C 1
ATOM 2889 O O . HIS A 1 358 ? -23.340 -4.727 -1.740 1.00 61.41 358 HIS A O 1
ATOM 2895 N N . ASN A 1 359 ? -25.228 -4.261 -0.622 1.00 61.44 359 ASN A N 1
ATOM 2896 C CA . ASN A 1 359 ? -25.590 -5.644 -0.320 1.00 61.44 359 ASN A CA 1
ATOM 2897 C C . ASN A 1 359 ? -25.609 -6.520 -1.581 1.00 61.44 359 ASN A C 1
ATOM 2899 O O . ASN A 1 359 ? -24.922 -7.533 -1.645 1.00 61.44 359 ASN A O 1
ATOM 2903 N N . LYS A 1 360 ? -26.326 -6.085 -2.625 1.00 61.91 360 LYS A N 1
ATOM 2904 C CA . LYS A 1 360 ? -26.412 -6.827 -3.890 1.00 61.91 360 LYS A CA 1
ATOM 2905 C C . LYS A 1 360 ? -25.040 -6.983 -4.577 1.00 61.91 360 LYS A C 1
ATOM 2907 O O . LYS A 1 360 ? -24.673 -8.121 -4.846 1.00 61.91 360 LYS A O 1
ATOM 2912 N N . PRO A 1 361 ? -24.240 -5.917 -4.783 1.00 54.94 361 PRO A N 1
ATOM 2913 C CA . PRO A 1 361 ? -22.876 -6.054 -5.301 1.00 54.94 361 PRO A CA 1
ATOM 2914 C C . PRO A 1 361 ? -21.963 -6.969 -4.473 1.00 54.94 361 PRO A C 1
ATOM 2916 O O . PRO A 1 361 ? -21.147 -7.686 -5.044 1.00 54.94 361 PRO A O 1
ATOM 2919 N N . ILE A 1 362 ? -22.080 -6.945 -3.140 1.00 57.31 362 ILE A N 1
ATOM 2920 C CA . ILE A 1 362 ? -21.300 -7.815 -2.249 1.00 57.31 362 ILE A CA 1
ATOM 2921 C C . ILE A 1 362 ? -21.710 -9.276 -2.454 1.00 57.31 362 ILE A C 1
ATOM 2923 O O . ILE A 1 362 ? -20.841 -10.122 -2.633 1.00 57.31 362 ILE A O 1
ATOM 2927 N N . ILE A 1 363 ? -23.013 -9.571 -2.487 1.00 61.69 363 ILE A N 1
ATOM 2928 C CA . ILE A 1 363 ? -23.525 -10.922 -2.754 1.00 61.69 363 ILE A CA 1
ATOM 2929 C C . ILE A 1 363 ? -23.065 -11.406 -4.135 1.00 61.69 363 ILE A C 1
ATOM 2931 O O . ILE A 1 363 ? -22.520 -12.498 -4.244 1.00 61.69 363 ILE A O 1
ATOM 2935 N N . GLU A 1 364 ? -23.202 -10.580 -5.174 1.00 64.06 364 GLU A N 1
ATOM 2936 C CA . GLU A 1 364 ? -22.768 -10.917 -6.537 1.00 64.06 364 GLU A CA 1
ATOM 2937 C C . GLU A 1 364 ? -21.261 -11.203 -6.615 1.00 64.06 364 GLU A C 1
ATOM 2939 O O . GLU A 1 364 ? -20.842 -12.138 -7.298 1.00 64.06 364 GLU A O 1
ATOM 2944 N N . PHE A 1 365 ? -20.441 -10.426 -5.900 1.00 61.91 365 PHE A N 1
ATOM 2945 C CA . PHE A 1 365 ? -19.002 -10.663 -5.801 1.00 61.91 365 PHE A CA 1
ATOM 2946 C C . PHE A 1 365 ? -18.697 -12.005 -5.124 1.00 61.91 365 PHE A C 1
ATOM 2948 O O . PHE A 1 365 ? -17.898 -12.783 -5.642 1.00 61.91 365 PHE A O 1
ATOM 2955 N N . LEU A 1 366 ? -19.361 -12.300 -4.004 1.00 59.22 366 LEU A N 1
ATOM 2956 C CA . LEU A 1 366 ? -19.173 -13.551 -3.267 1.00 59.22 366 LEU A CA 1
ATOM 2957 C C . LEU A 1 366 ? -19.598 -14.770 -4.094 1.00 59.22 366 LEU A C 1
ATOM 2959 O O . LEU A 1 366 ? -18.872 -15.759 -4.146 1.00 59.22 366 LEU A O 1
ATOM 2963 N N . GLU A 1 367 ? -20.731 -14.690 -4.792 1.00 69.31 367 GLU A N 1
ATOM 2964 C CA . GLU A 1 367 ? -21.172 -15.751 -5.700 1.00 69.31 367 GLU A CA 1
ATOM 2965 C C . GLU A 1 367 ? -20.203 -15.950 -6.873 1.00 69.31 367 GLU A C 1
ATOM 2967 O O . GLU A 1 367 ? -19.997 -17.077 -7.328 1.00 69.31 367 GLU A O 1
ATOM 2972 N N . ALA A 1 368 ? -19.627 -14.870 -7.405 1.00 63.16 368 ALA A N 1
ATOM 2973 C CA . ALA A 1 368 ? -18.652 -14.950 -8.486 1.00 63.16 368 ALA A CA 1
ATOM 2974 C C . ALA A 1 368 ? -17.350 -15.619 -8.020 1.00 63.16 368 ALA A C 1
ATOM 2976 O O . ALA A 1 368 ? -16.851 -16.509 -8.712 1.00 63.16 368 ALA A O 1
ATOM 2977 N N . GLU A 1 369 ? -16.845 -15.251 -6.841 1.00 59.09 369 GLU A N 1
ATOM 2978 C CA . GLU A 1 369 ? -15.698 -15.900 -6.193 1.00 59.09 369 GLU A CA 1
ATOM 2979 C C . GLU A 1 369 ? -15.964 -17.390 -5.948 1.00 59.09 369 GLU A C 1
ATOM 2981 O O . GLU A 1 369 ? -15.162 -18.239 -6.343 1.00 59.09 369 GLU A O 1
ATOM 2986 N N . GLU A 1 370 ? -17.134 -17.741 -5.403 1.00 61.88 370 GLU A N 1
ATOM 2987 C CA . GLU A 1 370 ? -17.522 -19.138 -5.197 1.00 61.88 370 GLU A CA 1
ATOM 2988 C C . GLU A 1 370 ? -17.545 -19.921 -6.519 1.00 61.88 370 GLU A C 1
ATOM 2990 O O . GLU A 1 370 ? -17.022 -21.035 -6.599 1.00 61.88 370 GLU A O 1
ATOM 2995 N N . ARG A 1 371 ? -18.079 -19.339 -7.600 1.00 68.00 371 ARG A N 1
ATOM 2996 C CA . ARG A 1 371 ? -18.079 -19.976 -8.929 1.00 68.00 371 ARG A CA 1
ATOM 2997 C C . ARG A 1 371 ? -16.666 -20.170 -9.473 1.00 68.00 371 ARG A C 1
ATOM 2999 O O . ARG A 1 371 ? -16.362 -21.251 -9.984 1.00 68.00 371 ARG A O 1
ATOM 3006 N N . ILE A 1 372 ? -15.803 -19.159 -9.370 1.00 62.41 372 ILE A N 1
ATOM 3007 C CA . ILE A 1 372 ? -14.395 -19.252 -9.782 1.00 62.41 372 ILE A CA 1
ATOM 3008 C C . ILE A 1 372 ? -13.695 -20.365 -8.991 1.00 62.41 372 ILE A C 1
ATOM 3010 O O . ILE A 1 372 ? -12.980 -21.183 -9.574 1.00 62.41 372 ILE A O 1
ATOM 3014 N N . HIS A 1 373 ? -13.979 -20.475 -7.695 1.00 60.59 373 HIS A N 1
ATOM 3015 C CA . HIS A 1 373 ? -13.418 -21.497 -6.816 1.00 60.59 373 HIS A CA 1
ATOM 3016 C C . HIS A 1 373 ? -13.919 -22.913 -7.129 1.00 60.59 373 HIS A C 1
ATOM 3018 O O . HIS A 1 373 ? -13.126 -23.853 -7.216 1.00 60.59 373 HIS A O 1
ATOM 3024 N N . VAL A 1 374 ? -15.216 -23.095 -7.399 1.00 65.44 374 VAL A N 1
ATOM 3025 C CA . VAL A 1 374 ? -15.774 -24.381 -7.860 1.00 65.44 374 VAL A CA 1
ATOM 3026 C C . VAL A 1 374 ? -15.118 -24.817 -9.174 1.00 65.44 374 VAL A C 1
ATOM 3028 O O . VAL A 1 374 ? -14.825 -25.998 -9.374 1.00 65.44 374 VAL A O 1
ATOM 3031 N N . LEU A 1 375 ? -14.828 -23.872 -10.069 1.00 64.62 375 LEU A N 1
ATOM 3032 C CA . LEU A 1 375 ? -14.111 -24.151 -11.314 1.00 64.62 375 LEU A CA 1
ATOM 3033 C C . LEU A 1 375 ? -12.632 -24.511 -11.077 1.00 64.62 375 LEU A C 1
ATOM 3035 O O . LEU A 1 375 ? -12.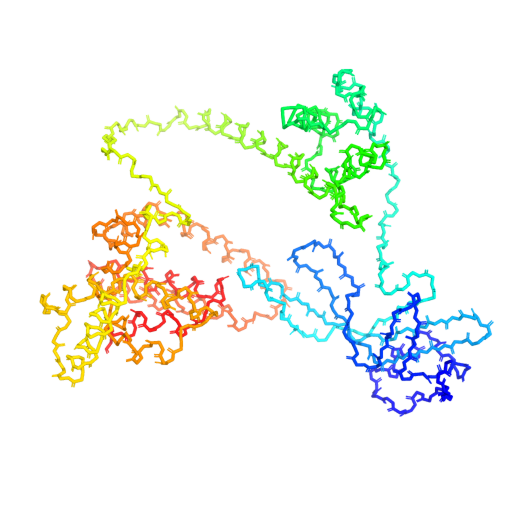098 -25.357 -11.795 1.00 64.62 375 LEU A O 1
ATOM 3039 N N . GLN A 1 376 ? -11.976 -23.923 -10.072 1.00 60.59 376 GLN A N 1
ATOM 3040 C CA . GLN A 1 376 ? -10.587 -24.227 -9.695 1.00 60.59 376 GLN A CA 1
ATOM 3041 C C . GLN A 1 376 ? -10.447 -25.559 -8.935 1.00 60.59 376 GLN A C 1
ATOM 3043 O O . GLN A 1 376 ? -9.564 -26.357 -9.242 1.00 60.59 376 GLN A O 1
ATOM 3048 N N . SER A 1 377 ? -11.349 -25.865 -8.003 1.00 59.28 377 SER A N 1
ATOM 3049 C CA . SER A 1 377 ? -11.359 -27.127 -7.244 1.00 59.28 377 SER A CA 1
ATOM 3050 C C . SER A 1 377 ? -11.658 -28.345 -8.128 1.00 59.28 377 SER A C 1
ATOM 3052 O O . SER A 1 377 ? -11.050 -29.405 -7.958 1.00 59.28 377 SER A O 1
ATOM 3054 N N . ARG A 1 378 ? -12.496 -28.186 -9.165 1.00 62.12 378 ARG A N 1
ATOM 3055 C CA . ARG A 1 378 ? -12.684 -29.204 -10.219 1.00 62.12 378 ARG A CA 1
ATOM 3056 C C . ARG A 1 378 ? -11.401 -29.507 -11.007 1.00 62.12 378 ARG A C 1
ATOM 3058 O O . ARG A 1 378 ? -11.295 -30.590 -11.578 1.00 62.12 378 ARG A O 1
ATOM 3065 N N . LYS A 1 379 ? -10.398 -28.619 -10.996 1.00 60.50 379 LYS A N 1
ATOM 3066 C CA . LYS A 1 379 ? -9.085 -28.824 -11.641 1.00 60.50 379 LYS A CA 1
ATOM 3067 C C . LYS A 1 379 ? -8.063 -29.601 -10.781 1.00 60.50 379 LYS A C 1
ATOM 3069 O O . LYS A 1 379 ? -6.877 -29.574 -11.088 1.00 60.50 379 LYS A O 1
ATOM 3074 N N . LYS A 1 380 ? -8.498 -30.363 -9.763 1.00 54.72 380 LYS A N 1
ATOM 3075 C CA . LYS A 1 380 ? -7.652 -31.234 -8.907 1.00 54.72 380 LYS A CA 1
ATOM 3076 C C . LYS A 1 380 ? -6.541 -30.505 -8.126 1.00 54.72 380 LYS A C 1
ATOM 3078 O O . LYS A 1 380 ? -5.487 -31.087 -7.878 1.00 54.72 380 LYS A O 1
ATOM 3083 N N . GLN A 1 381 ? -6.764 -29.268 -7.686 1.00 55.31 381 GLN A N 1
ATOM 3084 C CA . GLN A 1 381 ? -5.903 -28.649 -6.671 1.00 55.31 381 GLN A CA 1
ATOM 3085 C C . GLN A 1 381 ? -6.534 -28.783 -5.281 1.00 55.31 381 GLN A C 1
ATOM 3087 O O . GLN A 1 381 ? -7.735 -28.593 -5.098 1.00 55.31 381 GLN A O 1
ATOM 3092 N N . LYS A 1 382 ? -5.707 -29.183 -4.309 1.00 54.25 382 LYS A N 1
ATOM 3093 C CA . LYS A 1 382 ? -6.066 -29.368 -2.899 1.00 54.25 382 LYS A CA 1
ATOM 3094 C C . LYS A 1 382 ? -6.574 -28.023 -2.364 1.00 54.25 382 LYS A C 1
ATOM 3096 O O . LYS A 1 382 ? -5.826 -27.052 -2.365 1.00 54.25 382 LYS A O 1
ATOM 3101 N N . ILE A 1 383 ? -7.842 -27.961 -1.962 1.00 54.31 383 ILE A N 1
ATOM 3102 C CA . ILE A 1 383 ? -8.461 -26.747 -1.409 1.00 54.31 383 ILE A CA 1
ATOM 3103 C C . ILE A 1 383 ? -7.651 -26.327 -0.170 1.00 54.31 383 ILE A C 1
ATOM 3105 O O . ILE A 1 383 ? -7.504 -27.133 0.750 1.00 54.31 383 ILE A O 1
ATOM 3109 N N . SER A 1 384 ? -7.083 -25.113 -0.159 1.00 55.69 384 SER A N 1
ATOM 3110 C CA . SER A 1 384 ? -6.305 -24.622 0.992 1.00 55.69 384 SER A CA 1
ATOM 3111 C C . SER A 1 384 ? -7.207 -24.394 2.215 1.00 55.69 384 SER A C 1
ATOM 3113 O O . SER A 1 384 ? -8.404 -24.129 2.068 1.00 55.69 384 SER A O 1
ATOM 3115 N N . SER A 1 385 ? -6.629 -24.492 3.418 1.00 52.41 385 SER A N 1
ATOM 3116 C CA . SER A 1 385 ? -7.292 -24.306 4.723 1.00 52.41 385 SER A CA 1
ATOM 3117 C C . SER A 1 385 ? -8.044 -22.982 4.855 1.00 52.41 385 SER A C 1
ATOM 3119 O O . SER A 1 385 ? -9.092 -22.924 5.496 1.00 52.41 385 SER A O 1
ATOM 3121 N N . ASP A 1 386 ? -7.545 -21.948 4.190 1.00 51.75 386 ASP A N 1
ATOM 3122 C CA . ASP A 1 386 ? -8.055 -20.576 4.229 1.00 51.75 386 ASP A CA 1
ATOM 3123 C C . ASP A 1 386 ? -9.480 -20.484 3.658 1.00 51.75 386 ASP A C 1
ATOM 3125 O O . ASP A 1 386 ? -10.328 -19.737 4.142 1.00 51.75 386 ASP A O 1
ATOM 3129 N N . ASN A 1 387 ? -9.804 -21.366 2.710 1.00 56.56 387 ASN A N 1
ATOM 3130 C CA . ASN A 1 387 ? -11.111 -21.416 2.056 1.00 56.56 387 ASN A CA 1
ATOM 3131 C C . ASN A 1 387 ? -12.204 -22.055 2.924 1.00 56.56 387 ASN A C 1
ATOM 3133 O O . ASN A 1 387 ? -13.395 -21.803 2.724 1.00 56.56 387 ASN A O 1
ATOM 3137 N N . LEU A 1 388 ? -11.821 -22.885 3.900 1.00 59.59 388 LEU A N 1
ATOM 3138 C CA . LEU A 1 388 ? -12.770 -23.477 4.840 1.00 59.59 388 LEU A CA 1
ATOM 3139 C C . LEU A 1 388 ? -13.291 -22.417 5.822 1.00 59.59 388 LEU A C 1
ATOM 3141 O O . LEU A 1 388 ? -14.447 -22.481 6.235 1.00 59.59 388 LEU A O 1
ATOM 3145 N N . PHE A 1 389 ? -12.463 -21.418 6.146 1.00 57.59 389 PHE A N 1
ATOM 3146 C CA . PHE A 1 389 ? -12.831 -20.311 7.023 1.00 57.59 389 PHE A CA 1
ATOM 3147 C C . PHE A 1 389 ? -13.950 -19.462 6.416 1.00 57.59 389 PHE A C 1
ATOM 3149 O O . PHE A 1 389 ? -15.002 -19.343 7.035 1.00 57.59 389 PHE A O 1
ATOM 3156 N N . ILE A 1 390 ? -13.785 -18.957 5.186 1.00 55.59 390 ILE A N 1
ATOM 3157 C CA . ILE A 1 390 ? -14.802 -18.122 4.517 1.00 55.59 390 ILE A CA 1
ATOM 3158 C C . ILE A 1 390 ? -16.142 -18.862 4.444 1.00 55.59 390 ILE A C 1
ATOM 3160 O O . ILE A 1 390 ? -17.181 -18.331 4.842 1.00 55.59 390 ILE A O 1
ATOM 3164 N N . ARG A 1 391 ? -16.113 -20.123 3.995 1.00 59.09 391 ARG A N 1
ATOM 3165 C CA . ARG A 1 391 ? -17.316 -20.949 3.860 1.00 59.09 391 ARG A CA 1
ATOM 3166 C C . ARG A 1 391 ? -18.007 -21.171 5.205 1.00 59.09 391 ARG A C 1
ATOM 3168 O O . ARG A 1 391 ? -19.223 -21.024 5.293 1.00 59.09 391 ARG A O 1
ATOM 3175 N N . ASN A 1 392 ? -17.248 -21.480 6.255 1.00 60.12 392 ASN A N 1
ATOM 3176 C CA . ASN A 1 392 ? -17.796 -21.673 7.596 1.00 60.12 392 ASN A CA 1
ATOM 3177 C C . ASN A 1 392 ? -18.335 -20.369 8.194 1.00 60.12 392 ASN A C 1
ATOM 3179 O O . ASN A 1 392 ? -19.369 -20.398 8.857 1.00 60.12 392 ASN A O 1
ATOM 3183 N N . THR A 1 393 ? -17.682 -19.236 7.939 1.00 56.22 393 THR A N 1
ATOM 3184 C CA . THR A 1 393 ? -18.113 -17.909 8.396 1.00 56.22 393 THR A CA 1
ATOM 3185 C C . THR A 1 393 ? -19.442 -17.514 7.758 1.00 56.22 393 THR A C 1
ATOM 3187 O O . THR A 1 393 ? -20.378 -17.155 8.472 1.00 56.22 393 THR A O 1
ATOM 3190 N N . ILE A 1 394 ? -19.578 -17.672 6.437 1.00 55.75 394 ILE A N 1
ATOM 3191 C CA . ILE A 1 394 ? -20.837 -17.415 5.721 1.00 55.75 394 ILE A CA 1
ATOM 3192 C C . ILE A 1 394 ? -21.941 -18.349 6.233 1.00 55.75 394 ILE A C 1
ATOM 3194 O O . ILE A 1 394 ? -23.050 -17.908 6.533 1.00 55.75 394 ILE A O 1
ATOM 3198 N N . HIS A 1 395 ? -21.641 -19.640 6.390 1.00 60.47 395 HIS A N 1
ATOM 3199 C CA . HIS A 1 395 ? -22.636 -20.621 6.813 1.00 60.47 395 HIS A CA 1
ATOM 3200 C C . HIS A 1 395 ? -23.111 -20.399 8.258 1.00 60.47 395 HIS A C 1
ATOM 3202 O O . HIS A 1 395 ? -24.312 -20.493 8.529 1.00 60.47 395 HIS A O 1
ATOM 3208 N N . LYS A 1 396 ? -22.191 -20.067 9.176 1.00 55.59 396 LYS A N 1
ATOM 3209 C CA . LYS A 1 396 ? -22.513 -19.717 10.567 1.00 55.59 396 LYS A CA 1
ATOM 3210 C C . LYS A 1 396 ? -23.364 -18.462 10.634 1.00 55.59 396 LYS A C 1
ATOM 3212 O O . LYS A 1 396 ? -24.369 -18.444 11.341 1.00 55.59 396 LYS A O 1
ATOM 3217 N N . ALA A 1 397 ? -23.020 -17.437 9.874 1.00 53.94 397 ALA A N 1
ATOM 3218 C CA . ALA A 1 397 ? -23.793 -16.214 9.902 1.00 53.94 397 ALA A CA 1
ATOM 3219 C C . ALA A 1 397 ? -25.174 -16.345 9.264 1.00 53.94 397 ALA A C 1
ATOM 3221 O O . ALA A 1 397 ? -26.127 -15.795 9.803 1.00 53.94 397 ALA A O 1
ATOM 3222 N N . ASN A 1 398 ? -25.314 -17.121 8.186 1.00 52.38 398 ASN A N 1
ATOM 3223 C CA . ASN A 1 398 ? -26.626 -17.450 7.631 1.00 52.38 398 ASN A CA 1
ATOM 3224 C C . ASN A 1 398 ? -27.473 -18.224 8.653 1.00 52.38 398 ASN A C 1
ATOM 3226 O O . ASN A 1 398 ? -28.651 -17.924 8.823 1.00 52.38 398 ASN A O 1
ATOM 3230 N N . SER A 1 399 ? -26.875 -19.159 9.403 1.00 55.19 399 SER A N 1
ATOM 3231 C CA . SER A 1 399 ? -27.585 -19.866 10.479 1.00 55.19 399 SER A CA 1
ATOM 3232 C C . SER A 1 399 ? -27.980 -18.945 11.642 1.00 55.19 399 SER A C 1
ATOM 3234 O O . SER A 1 399 ? -29.087 -19.052 12.164 1.00 55.19 399 SER A O 1
ATOM 3236 N N . HIS A 1 400 ? -27.131 -17.977 12.003 1.00 45.88 400 HIS A N 1
ATOM 3237 C CA . HIS A 1 400 ? -27.461 -16.961 13.002 1.00 45.88 400 HIS A CA 1
ATOM 3238 C C . HIS A 1 400 ? -28.513 -15.964 12.504 1.00 45.88 400 HIS A C 1
ATOM 3240 O O . HIS A 1 400 ? -29.372 -15.573 13.285 1.00 45.88 400 HIS A O 1
ATOM 3246 N N . ALA A 1 401 ? -28.506 -15.592 11.222 1.00 45.34 401 ALA A N 1
ATOM 3247 C CA . ALA A 1 401 ? -29.509 -14.713 10.623 1.00 45.34 401 ALA A CA 1
ATOM 3248 C C . ALA A 1 401 ? -30.911 -15.332 10.649 1.00 45.34 401 ALA A C 1
ATOM 3250 O O . ALA A 1 401 ? -31.888 -14.633 10.891 1.00 45.34 401 ALA A O 1
ATOM 3251 N N . ILE A 1 402 ? -30.999 -16.650 10.449 1.00 49.41 402 ILE A N 1
ATOM 3252 C CA . ILE A 1 402 ? -32.258 -17.398 10.550 1.00 49.41 402 ILE A CA 1
ATOM 3253 C C . ILE A 1 402 ? -32.776 -17.407 11.999 1.00 49.41 402 ILE A C 1
ATOM 3255 O O . ILE A 1 402 ? -33.982 -17.321 12.216 1.00 49.41 402 ILE A O 1
ATOM 3259 N N . ASN A 1 403 ? -31.878 -17.457 12.988 1.00 47.47 403 ASN A N 1
ATOM 3260 C CA . ASN A 1 403 ? -32.238 -17.494 14.409 1.00 47.47 403 ASN A CA 1
ATOM 3261 C C . ASN A 1 403 ? -32.506 -16.106 15.022 1.00 47.47 403 ASN A C 1
ATOM 3263 O O . ASN A 1 403 ? -33.208 -16.007 16.025 1.00 47.47 403 ASN A O 1
ATOM 3267 N N . VAL A 1 404 ? -31.959 -15.032 14.443 1.00 44.28 404 VAL A N 1
ATOM 3268 C CA . VAL A 1 404 ? -32.109 -13.657 14.941 1.00 44.28 404 VAL A CA 1
ATOM 3269 C C . VAL A 1 404 ? -33.080 -12.900 14.039 1.00 44.28 404 VAL A C 1
ATOM 3271 O O . VAL A 1 404 ? -32.696 -12.182 13.116 1.00 44.28 404 VAL A O 1
ATOM 3274 N N . SER A 1 405 ? -34.371 -13.046 14.324 1.00 47.34 405 SER A N 1
ATOM 3275 C CA . SER A 1 405 ? -35.422 -12.233 13.717 1.00 47.34 405 SER A CA 1
ATOM 3276 C C . SER A 1 405 ? -35.129 -10.730 13.890 1.00 47.34 405 SER A C 1
ATOM 3278 O O . SER A 1 405 ? -34.938 -10.258 15.007 1.00 47.34 405 SER A O 1
ATOM 3280 N N . GLN A 1 406 ? -35.146 -9.987 12.777 1.00 43.41 406 GLN A N 1
ATOM 3281 C CA . GLN A 1 406 ? -35.169 -8.513 12.674 1.00 43.41 406 GLN A CA 1
ATOM 3282 C C . GLN A 1 406 ? -33.915 -7.703 13.075 1.00 43.41 406 GLN A C 1
ATOM 3284 O O . GLN A 1 406 ? -34.024 -6.491 13.261 1.00 43.41 406 GLN A O 1
ATOM 3289 N N . SER A 1 407 ? -32.708 -8.280 13.128 1.00 43.41 407 SER A N 1
ATOM 3290 C CA . SER A 1 407 ? -31.481 -7.465 13.253 1.00 43.41 407 SER A CA 1
ATOM 3291 C C . SER A 1 407 ? -30.532 -7.657 12.065 1.00 43.41 407 SER A C 1
ATOM 3293 O O . SER A 1 407 ? -30.328 -8.774 11.610 1.00 43.41 407 SER A O 1
ATOM 3295 N N . ASN A 1 408 ? -29.925 -6.567 11.573 1.00 45.62 408 ASN A N 1
ATOM 3296 C CA . ASN A 1 408 ? -28.874 -6.576 10.532 1.00 45.62 408 ASN A CA 1
ATOM 3297 C C . ASN A 1 408 ? -27.466 -6.879 11.094 1.00 45.62 408 ASN A C 1
ATOM 3299 O O . ASN A 1 408 ? -26.470 -6.782 10.376 1.00 45.62 408 ASN A O 1
ATOM 3303 N N . ILE A 1 409 ? -27.383 -7.261 12.372 1.00 44.84 409 ILE A N 1
ATOM 3304 C CA . ILE A 1 409 ? -26.171 -7.754 13.045 1.00 44.84 409 ILE A CA 1
ATOM 3305 C C . ILE A 1 409 ? -25.509 -8.927 12.283 1.00 44.84 409 ILE A C 1
ATOM 3307 O O . ILE A 1 409 ? -24.282 -8.920 12.174 1.00 44.84 409 ILE A O 1
ATOM 3311 N N . PRO A 1 410 ? -26.252 -9.874 11.665 1.00 49.19 410 PRO A N 1
ATOM 3312 C CA . PRO A 1 410 ? -25.656 -10.990 10.936 1.00 49.19 410 PRO A CA 1
ATOM 3313 C C . PRO A 1 410 ? -24.816 -10.550 9.735 1.00 49.19 410 PRO A C 1
ATOM 3315 O O . PRO A 1 410 ? -23.767 -11.129 9.489 1.00 49.19 410 PRO A O 1
ATOM 3318 N N . LEU A 1 411 ? -25.222 -9.501 9.009 1.00 44.88 411 LEU A N 1
ATOM 3319 C CA . LEU A 1 411 ? -24.503 -9.048 7.812 1.00 44.88 411 LEU A CA 1
ATOM 3320 C C . LEU A 1 411 ? -23.159 -8.399 8.174 1.00 44.88 411 LEU A C 1
ATOM 3322 O O . LEU A 1 411 ? -22.142 -8.630 7.525 1.00 44.88 411 LEU A O 1
ATOM 3326 N N . ILE A 1 412 ? -23.154 -7.614 9.252 1.00 48.25 412 ILE A N 1
ATOM 3327 C CA . ILE A 1 412 ? -21.956 -6.976 9.802 1.00 48.25 412 ILE A CA 1
ATOM 3328 C C . ILE A 1 412 ? -20.975 -8.043 10.316 1.00 48.25 412 ILE A C 1
ATOM 3330 O O . ILE A 1 412 ? -19.787 -7.991 9.999 1.00 48.25 412 ILE A O 1
ATOM 3334 N N . ALA A 1 413 ? -21.482 -9.057 11.022 1.00 46.62 413 ALA A N 1
ATOM 3335 C CA . ALA A 1 413 ? -20.692 -10.181 11.519 1.00 46.62 413 ALA A CA 1
ATOM 3336 C C . ALA A 1 413 ? -20.107 -11.079 10.407 1.00 46.62 413 ALA A C 1
ATOM 3338 O O . ALA A 1 413 ? -19.121 -11.763 10.650 1.00 46.62 413 ALA A O 1
ATOM 3339 N N . VAL A 1 414 ? -20.671 -11.072 9.191 1.00 46.97 414 VAL A N 1
ATOM 3340 C CA . VAL A 1 414 ? -20.109 -11.760 8.005 1.00 46.97 414 VAL A CA 1
ATOM 3341 C C . VAL A 1 414 ? -19.015 -10.944 7.353 1.00 46.97 414 VAL A C 1
ATOM 3343 O O . VAL A 1 414 ? -17.954 -11.461 7.011 1.00 46.97 414 VAL A O 1
ATOM 3346 N N . ILE A 1 415 ? -19.301 -9.664 7.135 1.00 52.66 415 ILE A N 1
ATOM 3347 C CA . ILE A 1 415 ? -18.466 -8.802 6.309 1.00 52.66 415 ILE A CA 1
ATOM 3348 C C . ILE A 1 415 ? -17.137 -8.523 7.011 1.00 52.66 415 ILE A C 1
ATOM 3350 O O . ILE A 1 415 ? -16.105 -8.495 6.349 1.00 52.66 415 ILE A O 1
ATOM 3354 N N . PHE A 1 416 ? -17.120 -8.390 8.338 1.00 56.47 416 PHE A N 1
ATOM 3355 C CA . PHE A 1 416 ? -15.891 -8.077 9.068 1.00 56.47 416 PHE A CA 1
ATOM 3356 C C . PHE A 1 416 ? -14.839 -9.198 9.059 1.00 56.47 416 PHE A C 1
ATOM 3358 O O . PHE A 1 416 ? -13.712 -8.904 8.674 1.00 56.47 416 PHE A O 1
ATOM 3365 N N . PRO A 1 417 ? -15.145 -10.470 9.373 1.00 47.97 417 PRO A N 1
ATOM 3366 C CA . PRO A 1 417 ? -14.177 -11.560 9.236 1.00 47.97 417 PRO A CA 1
ATOM 3367 C C . PRO A 1 417 ? -13.720 -11.785 7.790 1.00 47.97 417 PRO A C 1
ATOM 3369 O O . PRO A 1 417 ? -12.583 -12.186 7.562 1.00 47.97 417 PRO A O 1
ATOM 3372 N N . ILE A 1 418 ? -14.576 -11.490 6.806 1.00 51.06 418 ILE A N 1
ATOM 3373 C CA . ILE A 1 418 ? -14.210 -11.512 5.384 1.00 51.06 418 ILE A CA 1
ATOM 3374 C C . ILE A 1 418 ? -13.230 -10.373 5.071 1.00 51.06 418 ILE A C 1
ATOM 3376 O O . ILE A 1 418 ? -12.219 -10.610 4.421 1.00 51.06 418 ILE A O 1
ATOM 3380 N N . ILE A 1 419 ? -13.458 -9.162 5.585 1.00 51.16 419 ILE A N 1
ATOM 3381 C CA . ILE A 1 419 ? -12.502 -8.052 5.479 1.00 51.16 419 ILE A CA 1
ATOM 3382 C C . ILE A 1 419 ? -11.176 -8.424 6.164 1.00 51.16 419 ILE A C 1
ATOM 3384 O O . ILE A 1 419 ? -10.127 -8.261 5.556 1.00 51.16 419 ILE A O 1
ATOM 3388 N N . ILE A 1 420 ? -11.194 -8.994 7.372 1.00 50.28 420 ILE A N 1
ATOM 3389 C CA . ILE A 1 420 ? -9.980 -9.468 8.064 1.00 50.28 420 ILE A CA 1
ATOM 3390 C C . ILE A 1 420 ? -9.209 -10.451 7.182 1.00 50.28 420 ILE A C 1
ATOM 3392 O O . ILE A 1 420 ? -8.008 -10.296 6.990 1.00 50.28 420 ILE A O 1
ATOM 3396 N N . HIS A 1 421 ? -9.912 -11.428 6.610 1.00 46.06 421 HIS A N 1
ATOM 3397 C CA . HIS A 1 421 ? -9.311 -12.470 5.791 1.00 46.06 421 HIS A CA 1
ATOM 3398 C C . HIS A 1 421 ? -8.723 -11.930 4.478 1.00 46.06 421 HIS A C 1
ATOM 3400 O O . HIS A 1 421 ? -7.586 -12.241 4.136 1.00 46.06 421 HIS A O 1
ATOM 3406 N N . PHE A 1 422 ? -9.466 -11.090 3.752 1.00 44.47 422 PHE A N 1
ATOM 3407 C CA . PHE A 1 422 ? -9.039 -10.579 2.445 1.00 44.47 422 PHE A CA 1
ATOM 3408 C C . PHE A 1 422 ? -8.051 -9.412 2.529 1.00 44.47 422 PHE A C 1
ATOM 3410 O O . PHE A 1 422 ? -7.236 -9.243 1.624 1.00 44.47 422 PHE A O 1
ATOM 3417 N N . PHE A 1 423 ? -8.100 -8.616 3.598 1.00 43.66 423 PHE A N 1
ATOM 3418 C CA . PHE A 1 423 ? -7.149 -7.527 3.844 1.00 43.66 423 PHE A CA 1
ATOM 3419 C C . PHE A 1 423 ? -6.002 -7.938 4.779 1.00 43.66 423 PHE A C 1
ATOM 3421 O O . PHE A 1 423 ? -5.134 -7.120 5.068 1.00 43.66 423 PHE A O 1
ATOM 3428 N N . ASN A 1 424 ? -5.974 -9.204 5.214 1.00 42.69 424 ASN A N 1
ATOM 3429 C CA . ASN A 1 424 ? -4.965 -9.786 6.102 1.00 42.69 424 ASN A CA 1
ATOM 3430 C C . ASN A 1 424 ? -4.729 -8.954 7.379 1.00 42.69 424 ASN A C 1
ATOM 3432 O O . ASN A 1 424 ? -3.610 -8.866 7.900 1.00 42.69 424 ASN A O 1
ATOM 3436 N N . GLU A 1 425 ? -5.794 -8.309 7.858 1.00 45.19 425 GLU A N 1
ATOM 3437 C CA . GLU A 1 425 ? -5.750 -7.517 9.079 1.00 45.19 425 GLU A CA 1
ATOM 3438 C C . GLU A 1 425 ? -5.547 -8.431 10.285 1.00 45.19 425 GLU A C 1
ATOM 3440 O O . GLU A 1 425 ? -5.899 -9.611 10.261 1.00 45.19 425 GLU A O 1
ATOM 3445 N N . GLU A 1 426 ? -4.940 -7.913 11.355 1.00 47.88 426 GLU A N 1
ATOM 3446 C CA . GLU A 1 426 ? -4.788 -8.739 12.551 1.00 47.88 426 GLU A CA 1
ATOM 3447 C C . GLU A 1 426 ? -6.167 -9.044 13.130 1.00 47.88 426 GLU A C 1
ATOM 3449 O O . GLU A 1 426 ? -6.895 -8.140 13.538 1.00 47.88 426 GLU A O 1
ATOM 3454 N N . GLU A 1 427 ? -6.500 -10.334 13.200 1.00 41.66 427 GLU A N 1
ATOM 3455 C CA . GLU A 1 427 ? -7.753 -10.843 13.760 1.00 41.66 427 GLU A CA 1
ATOM 3456 C C . GLU A 1 427 ? -8.026 -10.220 15.145 1.00 41.66 427 GLU A C 1
ATOM 3458 O O . GLU A 1 427 ? -9.126 -9.749 15.427 1.00 41.66 427 GLU A O 1
ATOM 3463 N N . LYS A 1 428 ? -6.975 -10.053 15.957 1.00 41.97 428 LYS A N 1
ATOM 3464 C CA . LYS A 1 428 ? -7.029 -9.407 17.278 1.00 41.97 428 LYS A CA 1
ATOM 3465 C C . LYS A 1 428 ? -7.503 -7.948 17.246 1.00 41.97 428 LYS A C 1
ATOM 3467 O O . LYS A 1 428 ? -8.196 -7.530 18.168 1.00 41.97 428 LYS A O 1
ATOM 3472 N N . LEU A 1 429 ? -7.165 -7.182 16.205 1.00 39.00 429 LEU A N 1
ATOM 3473 C CA . LEU A 1 429 ? -7.502 -5.757 16.093 1.00 39.00 429 LEU A CA 1
ATOM 3474 C C . LEU A 1 429 ? -9.012 -5.545 15.896 1.00 39.00 429 LEU A C 1
ATOM 3476 O O . LEU A 1 429 ? -9.565 -4.553 16.363 1.00 39.00 429 LEU A O 1
ATOM 3480 N N . LEU A 1 430 ? -9.674 -6.488 15.220 1.00 39.97 430 LEU A N 1
ATOM 3481 C CA . LEU A 1 430 ? -11.103 -6.432 14.910 1.00 39.97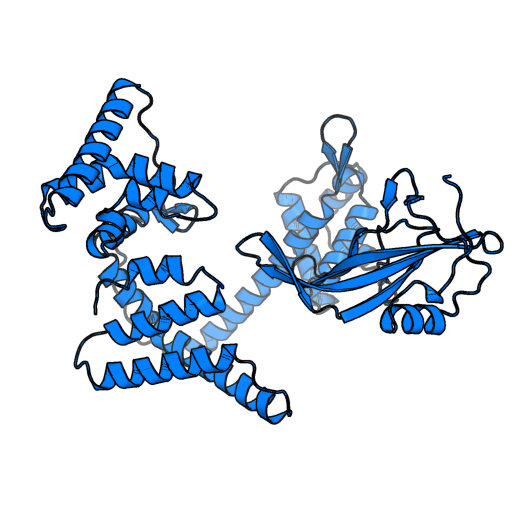 430 LEU A CA 1
ATOM 3482 C C . LEU A 1 430 ? -11.965 -7.230 15.893 1.00 39.97 430 LEU A C 1
ATOM 3484 O O . LEU A 1 430 ? -13.054 -6.770 16.229 1.00 39.97 430 LEU A O 1
ATOM 3488 N N . TYR A 1 431 ? -11.488 -8.356 16.432 1.00 36.69 431 TYR A N 1
ATOM 3489 C CA . TYR A 1 431 ? -12.197 -9.036 17.522 1.00 36.69 431 TYR A CA 1
ATOM 3490 C C . TYR A 1 431 ? -12.216 -8.196 18.804 1.00 36.69 431 TYR A C 1
ATOM 3492 O O . TYR A 1 431 ? -13.235 -8.193 19.475 1.00 36.69 431 TYR A O 1
ATOM 3500 N N . MET A 1 432 ? -11.208 -7.360 19.090 1.00 36.50 432 MET A N 1
ATOM 3501 C CA . MET A 1 432 ? -11.302 -6.389 20.198 1.00 36.50 432 MET A CA 1
ATOM 3502 C C . MET A 1 432 ? -12.454 -5.377 20.054 1.00 36.50 432 MET A C 1
ATOM 3504 O O . MET A 1 432 ? -12.870 -4.792 21.048 1.00 36.50 432 MET A O 1
ATOM 3508 N N . VAL A 1 433 ? -12.980 -5.169 18.841 1.00 35.00 433 VAL A N 1
ATOM 3509 C CA . VAL A 1 433 ? -14.127 -4.282 18.574 1.00 35.00 433 VAL A CA 1
ATOM 3510 C C . VAL A 1 433 ? -15.471 -5.010 18.718 1.00 35.00 433 VAL A C 1
ATOM 3512 O O . VAL A 1 433 ? -16.489 -4.376 18.991 1.00 35.00 433 VAL A O 1
ATOM 3515 N N . VAL A 1 434 ? -15.489 -6.332 18.525 1.00 34.56 434 VAL A N 1
ATOM 3516 C CA . VAL A 1 434 ? -16.717 -7.143 18.419 1.00 34.56 434 VAL A CA 1
ATOM 3517 C C . VAL A 1 434 ? -16.926 -8.058 19.635 1.00 34.56 434 VAL A C 1
ATOM 3519 O O . VAL A 1 434 ? -18.068 -8.345 19.994 1.00 34.56 434 VAL A O 1
ATOM 3522 N N . ASP A 1 435 ? -15.860 -8.457 20.326 1.00 29.16 435 ASP A N 1
ATOM 3523 C CA . ASP A 1 435 ? -15.865 -9.409 21.445 1.00 29.16 435 ASP A CA 1
ATOM 3524 C C . ASP A 1 435 ? -16.245 -8.749 22.788 1.00 29.16 435 ASP A C 1
ATOM 3526 O O . ASP A 1 435 ? -15.534 -8.818 23.787 1.00 29.16 435 ASP A O 1
ATOM 3530 N N . VAL A 1 436 ? -17.384 -8.048 22.800 1.00 36.94 436 VAL A N 1
ATOM 3531 C CA . VAL A 1 436 ? -18.120 -7.678 24.030 1.00 36.94 436 VAL A CA 1
ATOM 3532 C C . VAL A 1 436 ? -19.607 -8.059 23.912 1.00 36.94 436 VAL A C 1
ATOM 3534 O O . VAL A 1 436 ? -20.453 -7.548 24.638 1.00 36.94 436 VAL A O 1
ATOM 3537 N N . SER A 1 437 ? -19.954 -8.931 22.958 1.00 35.84 437 SER A N 1
ATOM 3538 C CA . SER A 1 437 ? -21.341 -9.341 22.689 1.00 35.84 437 SER A CA 1
ATOM 3539 C C . SER A 1 437 ? -21.491 -10.861 22.585 1.00 35.84 437 SER A C 1
ATOM 3541 O O . SER A 1 437 ? -22.066 -11.353 21.615 1.00 35.84 437 SER A O 1
ATOM 3543 N N . CYS A 1 438 ? -20.969 -11.599 23.563 1.00 31.83 438 CYS A N 1
ATOM 3544 C CA . CYS A 1 438 ? -21.411 -12.950 23.910 1.00 31.83 438 CYS A CA 1
ATOM 3545 C C . CYS A 1 438 ? -21.402 -13.092 25.431 1.00 31.83 438 CYS A C 1
ATOM 3547 O O . CYS A 1 438 ? -20.351 -12.779 26.034 1.00 31.83 438 CYS A O 1
#

pLDDT: mean 75.0, std 20.1, range [29.16, 97.38]

Foldseek 3Di:
DPDFAQDDLVVDDPQVSVVCVVVVPDSQKTWDQWDAAPNDIDGQQDKAFQDDPDPAAWTKIWGFHIWIAHPVVRWIKTKTFIFTWGQQPVQRDIDTHDGDGIDIDTCRPQHSPDPPPPPPPPLPLCAVVLVVQQPPVLVVCLVVLHADDPVSLLSSLLSLLCCCCVPVVHLDLVSLLSNLVSSCVVRVSRQWDDDPPRDIDGCSVVSSVSSNCSNVVVVVVVVVVVVVVVCPVPDDDDDDDDDDDDQPQDPPLWGPCQLQPDDDPDPVVVVVLVVLLVVLLVCVVVVPDCPPVSNVVSLVSNSNVLSVCVVVVPPDCDPVNCSSVVSCLELVSVQCSVCNGNVHRGVPVVVVVVCVVCVVVVVVVVVVVVVVVVVVVVVVDDDDPLVVVLVVQLVVLVVVPVVDPPDPVSVVSNVVVVCCSVSVPPPVVVCSNVVPPD

Sequence (438 aa):
MKTGKYFNANNYDSLLKKALANAQVSSLYLEYNEILIKGISYRQGDALIVSHEDYQYNIKVGKIMVLLYNETEDKSVAVVEVFETSCDLARRVHRLGQMLRYEFIDVTENGFSQSIQNPVSTSQNYLNEVLKKVPDGIIRACEQGNRLTSTQLTNLASQIRIFMLDCLQDSTLGTARIIAAQLCQKFTKTFTTEISEGNTISLECYFRQKIYSTVNYHKGKDLKAKRCILQAFDSVDEDISRPSKVQKKGQYGCAAGQYTPSLPSNDDDLQLLKIKCSNLIKFYKDGVNVKDDRIMTLMKDTYALQRHDIVYSYPCLDDRFFEKWPYLKNYEILFTHASQLIGVENIQEKWKEVLARHNKPIIEFLEAEERIHVLQSRKKQKISSDNLFIRNTIHKANSHAINVSQSNIPLIAVIFPIIIHFFNEEEKLLYMVVDVSC

Organism: Aphidius gifuensis (NCBI:txid684658)

Radius of gyration: 29.86 Å; chains: 1; bounding box: 80×58×75 Å